Protein AF-A0A7X7KIR4-F1 (afdb_monomer_lite)

Sequence (475 aa):
MYSHFGKTILSLLLSICTLAATLGLSRASAETVARILPYNGVPTLFINGEPTPHMALAPIGNFLCSPSQYEAQAAGEPGLFQSGYFGSYRLHNKIFWQEADIRTHLVDPPDSFAYTADDLRETLGLMGREFGNALAEMNGLWWFTLAGDHTFRDKEIMDRVARFSNEASEAVKHRGSRRTDAAVFHSEDAYCRMKWGPGAITYPLVTDMRRKLSRAGVPVDYYLLSDIADANLPDYKLYVFLNPFYLTDELREAIARKVRRNNAVAVWFYAPGFIREDGSFSEEGIESLTGIRVRHVRRKVKLGLDVANLDHPITAGLQGKHIEGSWKNHPVDPVFFADDPSATVLGRLTPGGDAGLAVREFDDWRSVYFASASMTPALFRNLARYAGCHVYSTTDDVFNANSRYVMMHISTAGPKEIVLPGTYDVRDIFADRLIGRGLTRINFDAARVGDTHIFELIPNSPKESIVDSNHTNRL

Secondary structure (DSSP, 8-state):
-HHHHHHHHHHHHHHHHHHHHHTT-S-------EEEEEETTEEEEEETTEEE-TT---TT-SEEEEEBPSSS-STTS---BSS--HHHHHHTTPEEEEEE--B-TT-SSPPSSSPBPSSHHHHHHHHHHHHHHHHHHT-EEEE--TT-GGGG--HHHHHHHHHHHHHHHHHHHT------SEEEEE-STHHHHS-S--HHHHHIIIIIHHHHHTTTT---EEEEGGGGG-TTPPP-SEEEES---B--HHHHHHHHHHHSSTTEEEEEESSTT-B-TTS-B-HHHHHHHHSS-EEEE---B--EEEE---SSGGGTT-TT-EEE-SGGG--BSSEEEE--TTSEEEEEEETT--EEEEEEE-SSEEEEEE-SS---HHHHHHHHHHTT------S--EEEE-SSEEEEE-SS-EEEEEEEEEEEEEEETTTTEEEEEEEEEEEEEE-STT-EEEEEEEE----------------

Radius of gyration: 24.16 Å; chains: 1; bounding box: 57×84×70 Å

pLDDT: mean 86.42, std 17.58, range [28.27, 98.88]

Foldseek 3Di:
DVVVVVVVVVVVVVVLLVVCVVVVVDDDDPPWDWDQDDFLNDRFIDTPNHGDFPPPPDPRDLEEEFEFDQPQLFFLGQSHTPDAQLLACVLVNHAYEYADAAAECQQPPADPRHHYYVDPQLRLLSVLSSLQVCLQSVHHYDHHVPSHPSSCPDPVSVVSVVLSVVVVVVCVVVPFDFDFQEEEEEESCLCSLDDPPPQFQCCQLPPVQVRQQLLLLGAYRYHYLVCLQPPPNDAHLEYEYQRQQADEPSSLVSLCVRFVAPQHEYEYEARHQQQYPVRHGDQVSVCSRQVFRKDKDFDWFLKKKDFDDQVDLLCDPCHPPIGGFTDVSGTDPIFMATPGPQWDQGMAIPPPRGRQWTKHDDPGHIGIYHNGSHDHSSSVNSSCVSSVTDRFWDQSFRWGHTRWKIKTRANDFFKTKTAAPFFFFKAWSVVRDTPGGRDRMDIDTGHDGSHMTMMTGHDDDDPPPPPVPPDDDDD

Structure (mmCIF, N/CA/C/O backbone):
data_AF-A0A7X7KIR4-F1
#
_entry.id   AF-A0A7X7KIR4-F1
#
loop_
_atom_site.group_PDB
_atom_site.id
_atom_site.type_symbol
_atom_site.label_atom_id
_atom_site.label_alt_id
_atom_site.label_comp_id
_atom_site.label_asym_id
_atom_site.label_entity_id
_atom_site.label_seq_id
_atom_site.pdbx_PDB_ins_code
_atom_site.Cartn_x
_atom_site.Cartn_y
_atom_site.Cartn_z
_atom_site.occupancy
_atom_site.B_iso_or_equiv
_atom_site.auth_seq_id
_atom_site.auth_comp_id
_atom_site.auth_asym_id
_atom_site.auth_atom_id
_atom_site.pdbx_PDB_model_num
ATOM 1 N N . MET A 1 1 ? 9.344 33.303 2.870 1.00 31.77 1 MET A N 1
ATOM 2 C CA . MET A 1 1 ? 8.538 32.493 3.811 1.00 31.77 1 MET A CA 1
ATOM 3 C C . MET A 1 1 ? 9.174 31.121 4.073 1.00 31.77 1 MET A C 1
ATOM 5 O O . MET A 1 1 ? 9.500 30.848 5.217 1.00 31.77 1 MET A O 1
ATOM 9 N N . TYR A 1 2 ? 9.509 30.327 3.044 1.00 28.27 2 TYR A N 1
ATOM 10 C CA . TYR A 1 2 ? 10.201 29.027 3.195 1.00 28.27 2 TYR A CA 1
ATOM 11 C C . TYR A 1 2 ? 11.595 29.071 3.862 1.00 28.27 2 TYR A C 1
ATOM 13 O O . TYR A 1 2 ? 11.957 28.151 4.589 1.00 28.27 2 TYR A O 1
ATOM 21 N N . SER A 1 3 ? 12.372 30.148 3.684 1.00 36.56 3 SER A N 1
ATOM 22 C CA . SER A 1 3 ? 13.715 30.253 4.284 1.00 36.56 3 SER A CA 1
ATOM 23 C C . SER A 1 3 ? 13.714 30.509 5.794 1.00 36.56 3 SER A C 1
ATOM 25 O O . SER A 1 3 ? 14.740 30.312 6.438 1.00 36.56 3 SER A O 1
ATOM 27 N N . HIS A 1 4 ? 12.590 30.960 6.360 1.00 32.72 4 HIS A N 1
ATOM 28 C CA . HIS A 1 4 ? 12.474 31.214 7.796 1.00 32.72 4 HIS A CA 1
ATOM 29 C C . HIS A 1 4 ? 12.068 29.935 8.534 1.00 32.72 4 HIS A C 1
ATOM 31 O O . HIS A 1 4 ? 12.709 29.568 9.509 1.00 32.72 4 HIS A O 1
ATOM 37 N N . PHE A 1 5 ? 11.108 29.184 7.982 1.00 37.72 5 PHE A N 1
ATOM 38 C CA . PHE A 1 5 ? 10.641 27.916 8.548 1.00 37.72 5 PHE A CA 1
ATOM 39 C C . PHE A 1 5 ? 11.751 26.850 8.615 1.00 37.72 5 PHE A C 1
ATOM 41 O O . PHE A 1 5 ? 11.946 26.218 9.651 1.00 37.72 5 PHE A O 1
ATOM 48 N N . GLY A 1 6 ? 12.565 26.725 7.556 1.00 35.94 6 GLY A N 1
ATOM 49 C CA . GLY A 1 6 ? 13.711 25.806 7.547 1.00 35.94 6 GLY A CA 1
ATOM 50 C C . GLY A 1 6 ? 14.808 26.170 8.558 1.00 35.94 6 GLY A C 1
ATOM 51 O O . GLY A 1 6 ? 15.426 25.283 9.141 1.00 35.94 6 GLY A O 1
ATOM 52 N N . LYS A 1 7 ? 15.019 27.468 8.823 1.00 38.59 7 LYS A N 1
ATOM 53 C CA . LYS A 1 7 ? 15.976 27.932 9.843 1.00 38.59 7 LYS A CA 1
ATOM 54 C C . LYS A 1 7 ? 15.485 27.634 11.259 1.00 38.59 7 LYS A C 1
ATOM 56 O O . LYS A 1 7 ? 16.291 27.253 12.103 1.00 38.59 7 LYS A O 1
ATOM 61 N N . THR A 1 8 ? 14.183 27.759 11.505 1.00 44.03 8 THR A N 1
ATOM 62 C CA . THR A 1 8 ? 13.580 27.464 12.811 1.00 44.03 8 THR A CA 1
ATOM 63 C C . THR A 1 8 ? 13.640 25.972 13.139 1.00 44.03 8 THR A C 1
ATOM 65 O O . THR A 1 8 ? 14.040 25.620 14.245 1.00 44.03 8 THR A O 1
ATOM 68 N N . ILE A 1 9 ? 13.348 25.091 12.174 1.00 45.12 9 ILE A N 1
ATOM 69 C CA . ILE A 1 9 ? 13.460 23.632 12.364 1.00 45.12 9 ILE A CA 1
ATOM 70 C C . ILE A 1 9 ? 14.915 23.213 12.597 1.00 45.12 9 ILE A C 1
ATOM 72 O O . ILE A 1 9 ? 15.188 22.439 13.509 1.00 45.12 9 ILE A O 1
ATOM 76 N N . LEU A 1 10 ? 15.864 23.753 11.822 1.00 42.75 10 LEU A N 1
ATOM 77 C CA . LEU A 1 10 ? 17.286 23.448 12.008 1.00 42.75 10 LEU A CA 1
ATOM 78 C C . LEU A 1 10 ? 17.790 23.914 13.382 1.00 42.75 10 LEU A C 1
ATOM 80 O O . LEU A 1 10 ? 18.527 23.188 14.042 1.00 42.75 10 LEU A O 1
ATOM 84 N N . SER A 1 11 ? 17.357 25.094 13.833 1.00 44.06 11 SER A N 1
ATOM 85 C CA . SER A 1 11 ? 17.669 25.610 15.171 1.00 44.06 11 SER A CA 1
ATOM 86 C C . SER A 1 11 ? 17.096 24.720 16.280 1.00 44.06 11 SER A C 1
ATOM 88 O O . SER A 1 11 ? 17.786 24.416 17.254 1.00 44.06 11 SER A O 1
ATOM 90 N N . LEU A 1 12 ? 15.857 24.243 16.117 1.00 47.38 12 LEU A N 1
ATOM 91 C CA . LEU A 1 12 ? 15.216 23.326 17.060 1.00 47.38 12 LEU A CA 1
ATOM 92 C C . LEU A 1 12 ? 15.945 21.973 17.120 1.00 47.38 12 LEU A C 1
ATOM 94 O O . LEU A 1 12 ? 16.254 21.495 18.208 1.00 47.38 12 LEU A O 1
ATOM 98 N N . LEU A 1 13 ? 16.296 21.394 15.967 1.00 44.62 13 LEU A N 1
ATOM 99 C CA . LEU A 1 13 ? 17.049 20.138 15.878 1.00 44.62 13 LEU A CA 1
ATOM 100 C C . LEU A 1 13 ? 18.442 20.259 16.511 1.00 44.62 13 LEU A C 1
ATOM 102 O O . LEU A 1 13 ? 18.835 19.395 17.294 1.00 44.62 13 LEU A O 1
ATOM 106 N N . LEU A 1 14 ? 19.163 21.353 16.241 1.00 46.22 14 LEU A N 1
ATOM 107 C CA . LEU A 1 14 ? 20.462 21.634 16.864 1.00 46.22 14 LEU A CA 1
ATOM 108 C C . LEU A 1 14 ? 20.342 21.808 18.384 1.00 46.22 14 LEU A C 1
ATOM 110 O O . LEU A 1 14 ? 21.192 21.318 19.129 1.00 46.22 14 LEU A O 1
ATOM 114 N N . SER A 1 15 ? 19.268 22.443 18.858 1.00 46.25 15 SER A N 1
ATOM 115 C CA . SER A 1 15 ? 19.017 22.653 20.290 1.00 46.25 15 SER A CA 1
ATOM 116 C C . SER A 1 15 ? 18.705 21.334 21.009 1.00 46.25 15 SER A C 1
ATOM 118 O O . SER A 1 15 ? 19.224 21.092 22.097 1.00 46.25 15 SER A O 1
ATOM 120 N N . ILE A 1 16 ? 17.938 20.437 20.374 1.00 48.03 16 ILE A N 1
ATOM 121 C CA . ILE A 1 16 ? 17.655 19.081 20.877 1.00 48.03 16 ILE A CA 1
ATOM 122 C C . ILE A 1 16 ? 18.943 18.245 20.951 1.00 48.03 16 ILE A C 1
ATOM 124 O O . ILE A 1 16 ? 19.191 17.593 21.966 1.00 48.03 16 ILE A O 1
ATOM 128 N N . CYS A 1 17 ? 19.803 18.312 19.928 1.00 42.22 17 CYS A N 1
ATOM 129 C CA . CYS A 1 17 ? 21.102 17.624 19.937 1.00 42.22 17 CYS A CA 1
ATOM 130 C C . CYS A 1 17 ? 22.020 18.151 21.053 1.00 42.22 17 CYS A C 1
ATOM 132 O O . CYS A 1 17 ? 22.681 17.375 21.742 1.00 42.22 17 CYS A O 1
ATOM 134 N N . THR A 1 18 ? 22.020 19.469 21.272 1.00 43.12 18 THR A N 1
ATOM 135 C CA . THR A 1 18 ? 22.819 20.112 22.326 1.00 43.12 18 THR A CA 1
ATOM 136 C C . THR A 1 18 ? 22.338 19.707 23.724 1.00 43.12 18 THR A C 1
ATOM 138 O O . THR A 1 18 ? 23.163 19.435 24.598 1.00 43.12 18 THR A O 1
ATOM 141 N N . LEU A 1 19 ? 21.020 19.589 23.926 1.00 41.53 19 LEU A N 1
ATOM 142 C CA . LEU A 1 19 ? 20.412 19.136 25.182 1.00 41.53 19 LEU A CA 1
ATOM 143 C C . LEU A 1 19 ? 20.743 17.663 25.483 1.00 41.53 19 LEU A C 1
ATOM 145 O O . LEU A 1 19 ? 21.080 17.312 26.613 1.00 41.53 19 LEU A O 1
ATOM 149 N N . ALA A 1 20 ? 20.723 16.801 24.462 1.00 41.66 20 ALA A N 1
ATOM 150 C CA . ALA A 1 20 ? 21.108 15.394 24.592 1.00 41.66 20 ALA A CA 1
ATOM 151 C C . ALA A 1 20 ? 22.595 15.221 24.967 1.00 41.66 20 ALA A C 1
ATOM 153 O O . ALA A 1 20 ? 22.938 14.329 25.748 1.00 41.66 20 ALA A O 1
ATOM 154 N N . ALA A 1 21 ? 23.468 16.103 24.465 1.00 38.66 21 ALA A N 1
ATOM 155 C CA . ALA A 1 21 ? 24.883 16.141 24.831 1.00 38.66 21 ALA A CA 1
ATOM 156 C C . ALA A 1 21 ? 25.107 16.625 26.277 1.00 38.66 21 ALA A C 1
ATOM 158 O O . ALA A 1 21 ? 25.946 16.071 26.985 1.00 38.66 21 ALA A O 1
ATOM 159 N N . THR A 1 22 ? 24.332 17.610 26.752 1.00 42.91 22 THR A N 1
ATOM 160 C CA . THR A 1 22 ? 24.448 18.130 28.133 1.00 42.91 22 THR A CA 1
ATOM 161 C C . THR A 1 22 ? 23.923 17.156 29.189 1.00 42.91 22 THR A C 1
ATOM 163 O O . THR A 1 22 ? 24.400 17.172 30.320 1.00 42.91 22 THR A O 1
ATOM 166 N N . LEU A 1 23 ? 22.990 16.273 28.824 1.00 44.09 23 LEU A N 1
ATOM 167 C CA . LEU A 1 23 ? 22.445 15.232 29.703 1.00 44.09 23 LEU A CA 1
ATOM 168 C C . LEU A 1 23 ? 23.325 13.970 29.802 1.00 44.09 23 LEU A C 1
ATOM 170 O O . LEU A 1 23 ? 22.938 13.012 30.466 1.00 44.09 23 LEU A O 1
ATOM 174 N N . GLY A 1 24 ? 24.499 13.940 29.157 1.00 36.31 24 GLY A N 1
ATOM 175 C CA . GLY A 1 24 ? 25.438 12.813 29.247 1.00 36.31 24 GLY A CA 1
ATOM 176 C C . GLY A 1 24 ? 24.936 11.509 28.611 1.00 36.31 24 GLY A C 1
ATOM 177 O O . GLY A 1 24 ? 25.461 10.438 28.909 1.00 36.31 24 GLY A O 1
ATOM 178 N N . LEU A 1 25 ? 23.929 11.584 27.733 1.00 45.94 25 LEU A N 1
ATOM 179 C CA . LEU A 1 25 ? 23.246 10.430 27.133 1.00 45.94 25 LEU A CA 1
ATOM 180 C C . LEU A 1 25 ? 23.889 9.916 25.830 1.00 45.94 25 LEU A C 1
ATOM 182 O O . LEU A 1 25 ? 23.321 9.044 25.177 1.00 45.94 25 LEU A O 1
ATOM 186 N N . SER A 1 26 ? 25.071 10.401 25.435 1.00 40.00 26 SER A N 1
ATOM 187 C CA . SER A 1 26 ? 25.776 9.864 24.262 1.00 40.00 26 SER A CA 1
ATOM 188 C C . SER A 1 26 ? 27.289 9.775 24.462 1.00 40.00 26 SER A C 1
ATOM 190 O O . SER A 1 26 ? 27.934 10.686 24.979 1.00 40.00 26 SER A O 1
ATOM 192 N N . ARG A 1 27 ? 27.871 8.648 24.026 1.00 40.88 27 ARG A N 1
ATOM 193 C CA . ARG A 1 27 ? 29.296 8.581 23.678 1.00 40.88 27 ARG A CA 1
ATOM 194 C C . ARG A 1 27 ? 29.508 9.498 22.476 1.00 40.88 27 ARG A C 1
ATOM 196 O O . ARG A 1 27 ? 28.707 9.447 21.549 1.00 40.88 27 ARG A O 1
ATOM 203 N N . ALA A 1 28 ? 30.574 10.297 22.513 1.00 38.91 28 ALA A N 1
ATOM 204 C CA . ALA A 1 28 ? 30.943 11.255 21.475 1.00 38.91 28 ALA A CA 1
ATOM 205 C C . ALA A 1 28 ? 30.798 10.656 20.064 1.00 38.91 28 ALA A C 1
ATOM 207 O O . ALA A 1 28 ? 31.619 9.845 19.636 1.00 38.91 28 ALA A O 1
ATOM 208 N N . SER A 1 29 ? 29.742 11.042 19.350 1.00 45.12 29 SER A N 1
ATOM 209 C CA . SER A 1 29 ? 29.664 10.855 17.906 1.00 45.12 29 SER A CA 1
ATOM 210 C C . SER A 1 29 ? 30.487 11.957 17.250 1.00 45.12 29 SER A C 1
ATOM 212 O O . SER A 1 29 ? 30.444 13.099 17.708 1.00 45.12 29 SER A O 1
ATOM 214 N N . ALA A 1 30 ? 31.224 11.621 16.190 1.00 52.47 30 ALA A N 1
ATOM 215 C CA . ALA A 1 30 ? 31.930 12.582 15.346 1.00 52.47 30 ALA A CA 1
ATOM 216 C C . ALA A 1 30 ? 31.063 13.826 15.061 1.00 52.47 30 ALA A C 1
ATOM 218 O O . ALA A 1 30 ? 29.844 13.698 14.897 1.00 52.47 30 ALA A O 1
ATOM 219 N N . GLU A 1 31 ? 31.679 15.016 15.029 1.00 61.12 31 GLU A N 1
ATOM 220 C CA . GLU A 1 31 ? 30.982 16.274 14.736 1.00 61.12 31 GLU A CA 1
ATOM 221 C C . GLU A 1 31 ? 30.114 16.107 13.485 1.00 61.12 31 GLU A C 1
ATOM 223 O O . GLU A 1 31 ? 30.615 15.895 12.382 1.00 61.12 31 GLU A O 1
ATOM 228 N N . THR A 1 32 ? 28.795 16.159 13.669 1.00 57.75 32 THR A N 1
ATOM 229 C CA . THR A 1 32 ? 27.850 16.043 12.562 1.00 57.75 32 THR A CA 1
ATOM 230 C C . THR A 1 32 ? 27.729 17.407 11.898 1.00 57.75 32 THR A C 1
ATOM 232 O O . THR A 1 32 ? 27.167 18.337 12.477 1.00 57.75 32 THR A O 1
ATOM 235 N N . VAL A 1 33 ? 28.262 17.546 10.685 1.00 71.12 33 VAL A N 1
ATOM 236 C CA . VAL A 1 33 ? 28.210 18.804 9.928 1.00 71.12 33 VAL A CA 1
ATOM 237 C C . VAL A 1 33 ? 27.055 18.745 8.938 1.00 71.12 33 VAL A C 1
ATOM 239 O O . VAL A 1 33 ? 27.087 17.967 7.986 1.00 71.12 33 VAL A O 1
ATOM 242 N N . ALA A 1 34 ? 26.051 19.599 9.147 1.00 71.25 34 ALA A N 1
ATOM 243 C CA . ALA A 1 34 ? 24.885 19.735 8.279 1.00 71.25 34 ALA A CA 1
ATOM 244 C C . ALA A 1 34 ? 24.971 21.019 7.433 1.00 71.25 34 ALA A C 1
ATOM 246 O O . ALA A 1 34 ? 25.160 22.112 7.973 1.00 71.25 34 ALA A O 1
ATOM 247 N N . ARG A 1 35 ? 24.822 20.918 6.106 1.00 78.94 35 ARG A N 1
ATOM 248 C CA . ARG A 1 35 ? 24.800 22.074 5.182 1.00 78.94 35 ARG A CA 1
ATOM 249 C C . ARG A 1 35 ? 23.730 21.890 4.118 1.00 78.94 35 ARG A C 1
ATOM 251 O O . ARG A 1 35 ? 23.547 20.786 3.640 1.00 78.94 35 ARG A O 1
ATOM 258 N N . ILE A 1 36 ? 23.061 22.957 3.693 1.00 75.50 36 ILE A N 1
ATOM 259 C CA . ILE A 1 36 ? 22.197 22.899 2.505 1.00 75.50 36 ILE A CA 1
ATOM 260 C C . ILE A 1 36 ? 23.025 23.360 1.308 1.00 75.50 36 ILE A C 1
ATOM 262 O O . ILE A 1 36 ? 23.454 24.513 1.275 1.00 75.50 36 ILE A O 1
ATOM 266 N N . LEU A 1 37 ? 23.256 22.471 0.343 1.00 78.06 37 LEU A N 1
ATOM 267 C CA . LEU A 1 37 ? 24.007 22.758 -0.882 1.00 78.06 37 LEU A CA 1
ATOM 268 C C . LEU A 1 37 ? 23.154 22.418 -2.117 1.00 78.06 37 LEU A C 1
ATOM 270 O O . LEU A 1 37 ? 22.308 21.523 -2.047 1.00 78.06 37 LEU A O 1
ATOM 274 N N . PRO A 1 38 ? 23.348 23.098 -3.260 1.00 76.25 38 PRO A N 1
ATOM 275 C CA . PRO A 1 38 ? 22.762 22.661 -4.522 1.00 76.25 38 PRO A CA 1
ATOM 276 C C . PRO A 1 38 ? 23.333 21.296 -4.943 1.00 76.25 38 PRO A C 1
ATOM 278 O O . PRO A 1 38 ? 24.545 21.153 -5.081 1.00 76.25 38 PRO A O 1
ATOM 281 N N . TYR A 1 39 ? 22.467 20.316 -5.199 1.00 69.94 39 TYR A N 1
ATOM 282 C CA . TYR A 1 39 ? 22.808 19.007 -5.765 1.00 69.94 39 TYR A CA 1
ATOM 283 C C . TYR A 1 39 ? 21.819 18.687 -6.887 1.0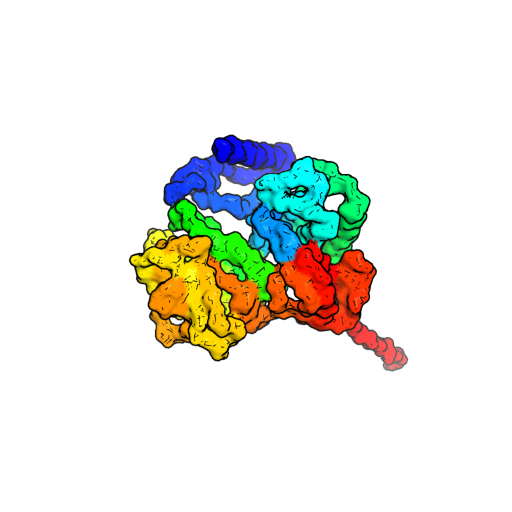0 69.94 39 TYR A C 1
ATOM 285 O O . TYR A 1 39 ? 20.611 18.733 -6.672 1.00 69.94 39 TYR A O 1
ATOM 293 N N . ASN A 1 40 ? 22.306 18.464 -8.112 1.00 65.12 40 ASN A N 1
ATOM 294 C CA . ASN A 1 40 ? 21.472 18.246 -9.310 1.00 65.12 40 ASN A CA 1
ATOM 295 C C . ASN A 1 40 ? 20.362 19.302 -9.529 1.00 65.12 40 ASN A C 1
ATOM 297 O O . ASN A 1 40 ? 19.275 19.008 -10.022 1.00 65.12 40 ASN A O 1
ATOM 301 N N . GLY A 1 41 ? 20.642 20.562 -9.172 1.00 66.56 41 GLY A N 1
ATOM 302 C CA . GLY A 1 41 ? 19.694 21.677 -9.292 1.00 66.56 41 GLY A CA 1
ATOM 303 C C . GLY A 1 41 ? 18.684 21.786 -8.143 1.00 66.56 41 GLY A C 1
ATOM 304 O O . GLY A 1 41 ? 17.773 22.609 -8.217 1.00 66.56 41 GLY A O 1
ATOM 305 N N . VAL A 1 42 ? 18.849 20.990 -7.083 1.00 54.91 42 VAL A N 1
ATOM 306 C CA . VAL A 1 42 ? 17.959 20.926 -5.918 1.00 54.91 42 VAL A CA 1
ATOM 307 C C . VAL A 1 42 ? 18.710 21.319 -4.640 1.00 54.91 42 VAL A C 1
ATOM 309 O O . VAL A 1 42 ? 19.779 20.763 -4.381 1.00 54.91 42 VAL A O 1
ATOM 312 N N . PRO A 1 43 ? 18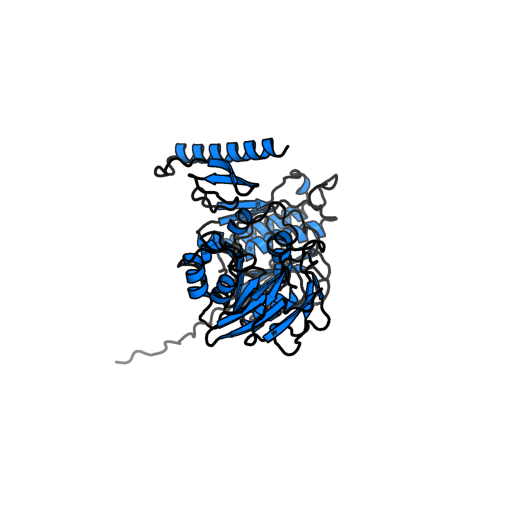.186 22.235 -3.799 1.00 66.81 43 PRO A N 1
ATOM 313 C CA . PRO A 1 43 ? 18.712 22.442 -2.452 1.00 66.81 43 PRO A CA 1
ATOM 314 C C . PRO A 1 43 ? 18.587 21.148 -1.639 1.00 66.81 43 PRO A C 1
ATOM 316 O O . PRO A 1 43 ? 17.481 20.716 -1.322 1.00 66.81 43 PRO A O 1
ATOM 319 N N . THR A 1 44 ? 19.718 20.527 -1.322 1.00 62.81 44 THR A N 1
ATOM 320 C CA . THR A 1 44 ? 19.793 19.223 -0.654 1.00 62.81 44 THR A CA 1
ATOM 321 C C . THR A 1 44 ? 20.533 19.383 0.667 1.00 62.81 44 THR A C 1
ATOM 323 O O . THR A 1 44 ? 21.507 20.133 0.744 1.00 62.81 44 THR A O 1
ATOM 326 N N . LEU A 1 45 ? 20.050 18.726 1.723 1.00 71.81 45 LEU A N 1
ATOM 327 C CA . LEU A 1 45 ? 20.760 18.654 2.997 1.00 71.81 45 LEU A CA 1
ATOM 328 C C . LEU A 1 45 ? 21.948 17.712 2.826 1.00 71.81 45 LEU A C 1
ATOM 330 O O . LEU A 1 45 ? 21.772 16.594 2.381 1.00 71.81 45 LEU A O 1
ATOM 334 N N . PHE A 1 46 ? 23.141 18.147 3.186 1.00 74.75 46 PHE A N 1
ATOM 335 C CA . PHE A 1 46 ? 24.335 17.325 3.256 1.00 74.75 46 PHE A CA 1
ATOM 336 C C . PHE A 1 46 ? 24.656 17.088 4.720 1.00 74.75 46 PHE A C 1
ATOM 338 O O . PHE A 1 46 ? 24.808 18.063 5.461 1.00 74.75 46 PHE A O 1
ATOM 345 N N . ILE A 1 47 ? 24.769 15.827 5.126 1.00 69.44 47 ILE A N 1
ATOM 346 C CA . ILE A 1 47 ? 25.248 15.436 6.451 1.00 69.44 47 ILE A CA 1
ATOM 347 C C . ILE A 1 47 ? 26.601 14.758 6.257 1.00 69.44 47 ILE A C 1
ATOM 349 O O . ILE A 1 47 ? 26.715 13.792 5.512 1.00 69.44 47 ILE A O 1
ATOM 353 N N . ASN A 1 48 ? 27.643 15.292 6.898 1.00 75.81 48 ASN A N 1
ATOM 354 C CA . ASN A 1 48 ? 29.016 14.772 6.824 1.00 75.81 48 ASN A CA 1
ATOM 355 C C . ASN A 1 48 ? 29.567 14.639 5.393 1.00 75.81 48 ASN A C 1
ATOM 357 O O . ASN A 1 48 ? 30.346 13.741 5.101 1.00 75.81 48 ASN A O 1
ATOM 361 N N . GLY A 1 49 ? 29.186 15.571 4.515 1.00 75.88 49 GLY A N 1
ATOM 362 C CA . GLY A 1 49 ? 29.656 15.617 3.127 1.00 75.88 49 GLY A CA 1
ATOM 363 C C . GLY A 1 49 ? 28.804 14.825 2.137 1.00 75.88 49 GLY A C 1
ATOM 364 O O . GLY A 1 49 ? 28.990 15.011 0.938 1.00 75.88 49 GLY A O 1
ATOM 365 N N . GLU A 1 50 ? 27.821 14.057 2.611 1.00 72.56 50 GLU A N 1
ATOM 366 C CA . GLU A 1 50 ? 26.959 13.236 1.759 1.00 72.56 50 GLU A CA 1
ATOM 367 C C . GLU A 1 50 ? 25.568 13.855 1.580 1.00 72.56 50 GLU A C 1
ATOM 369 O O . GLU A 1 50 ? 24.956 14.278 2.572 1.00 72.56 50 GLU A O 1
ATOM 374 N N . PRO A 1 51 ? 25.028 13.911 0.346 1.00 72.00 51 PRO A N 1
ATOM 375 C CA . PRO A 1 51 ? 23.666 14.364 0.110 1.00 72.00 51 PRO A CA 1
ATOM 376 C C . PRO A 1 51 ? 22.699 13.419 0.824 1.00 72.00 51 PRO A C 1
ATOM 378 O O . PRO A 1 51 ? 22.630 12.227 0.550 1.00 72.00 51 PRO A O 1
ATOM 381 N N . THR A 1 52 ? 21.956 13.963 1.775 1.00 62.66 52 THR A N 1
ATOM 382 C CA . THR A 1 52 ? 21.075 13.228 2.669 1.00 62.66 52 THR A CA 1
ATOM 383 C C . THR A 1 52 ? 19.620 13.606 2.387 1.00 62.66 52 THR A C 1
ATOM 385 O O . THR A 1 52 ? 19.222 14.760 2.596 1.00 62.66 52 THR A O 1
ATOM 388 N N . PRO A 1 53 ? 18.796 12.660 1.918 1.00 57.72 53 PRO A N 1
ATOM 389 C CA . PRO A 1 53 ? 17.365 12.872 1.815 1.00 57.72 53 PRO A CA 1
ATOM 390 C C . PRO A 1 53 ? 16.719 13.124 3.189 1.00 57.72 53 PRO A C 1
ATOM 392 O O . PRO A 1 53 ? 17.153 12.662 4.240 1.00 57.72 53 PRO A O 1
ATOM 395 N N . HIS A 1 54 ? 15.646 13.908 3.167 1.00 52.12 54 HIS A N 1
ATOM 396 C CA . HIS A 1 54 ? 14.941 14.466 4.325 1.00 52.12 54 HIS A CA 1
ATOM 397 C C . HIS A 1 54 ? 14.256 13.431 5.237 1.00 52.12 54 HIS A C 1
ATOM 399 O O . HIS A 1 54 ? 13.752 13.812 6.291 1.00 52.12 54 HIS A O 1
ATOM 405 N N . MET A 1 55 ? 14.222 12.150 4.855 1.00 53.38 55 MET A N 1
ATOM 406 C CA . MET A 1 55 ? 13.648 11.069 5.665 1.00 53.38 55 MET A CA 1
ATOM 407 C C . MET A 1 55 ? 14.692 10.211 6.370 1.00 53.38 55 MET A C 1
ATOM 409 O O . MET A 1 55 ? 14.353 9.134 6.862 1.00 53.38 55 MET A O 1
ATOM 413 N N . ALA A 1 56 ? 15.929 10.707 6.468 1.00 49.84 56 ALA A N 1
ATOM 414 C CA . ALA A 1 56 ? 16.984 10.051 7.211 1.00 49.84 56 ALA A CA 1
ATOM 415 C C . ALA A 1 56 ? 16.452 9.574 8.567 1.00 49.84 56 ALA A C 1
ATOM 417 O O . ALA A 1 56 ? 16.047 10.371 9.419 1.00 49.84 56 ALA A O 1
ATOM 418 N N . LEU A 1 57 ? 16.473 8.251 8.741 1.00 53.50 57 LEU A N 1
ATOM 419 C CA . LEU A 1 57 ? 16.399 7.524 10.003 1.00 53.50 57 LEU A CA 1
ATOM 420 C C . LEU A 1 57 ? 17.588 7.945 10.870 1.00 53.50 57 LEU A C 1
ATOM 422 O O . LEU A 1 57 ? 18.465 7.142 11.183 1.00 53.50 57 LEU A O 1
ATOM 426 N N . ALA A 1 58 ? 17.656 9.230 11.211 1.00 52.59 58 ALA A N 1
ATOM 427 C CA . ALA A 1 58 ? 18.813 9.827 11.826 1.00 52.59 58 ALA A CA 1
ATOM 428 C C . ALA A 1 58 ? 19.139 9.026 13.097 1.00 52.59 58 ALA A C 1
ATOM 430 O O . ALA A 1 58 ? 18.227 8.663 13.858 1.00 52.59 58 ALA A O 1
ATOM 431 N N . PRO A 1 59 ? 20.421 8.728 13.355 1.00 49.53 59 PRO A N 1
ATOM 432 C CA . PRO A 1 59 ? 20.847 7.937 14.512 1.00 49.53 59 PRO A CA 1
ATOM 433 C C . PRO A 1 59 ? 20.578 8.632 15.861 1.00 49.53 59 PRO A C 1
ATOM 435 O O . PRO A 1 59 ? 20.911 8.100 16.910 1.00 49.53 59 PRO A O 1
ATOM 438 N N . ILE A 1 60 ? 19.968 9.818 15.842 1.00 48.62 60 ILE A N 1
ATOM 439 C CA . ILE A 1 60 ? 19.887 10.756 16.962 1.00 48.62 60 ILE A CA 1
ATOM 440 C C . ILE A 1 60 ? 18.566 10.612 17.751 1.00 48.62 60 ILE A C 1
ATOM 442 O O . ILE A 1 60 ? 18.408 11.223 18.802 1.00 48.62 60 ILE A O 1
ATOM 446 N N . GLY A 1 61 ? 17.613 9.790 17.288 1.00 56.31 61 GLY A N 1
ATOM 447 C CA . GLY A 1 61 ? 16.315 9.616 17.952 1.00 56.31 61 GLY A CA 1
ATOM 448 C C . GLY A 1 61 ? 15.776 8.185 17.927 1.00 56.31 61 GLY A C 1
ATOM 449 O O . GLY A 1 61 ? 15.795 7.521 16.888 1.00 56.31 61 GLY A O 1
ATOM 450 N N . ASN A 1 62 ? 15.246 7.741 19.073 1.00 71.75 62 ASN A N 1
ATOM 451 C CA . ASN A 1 62 ? 14.538 6.461 19.239 1.00 71.75 62 ASN A CA 1
ATOM 452 C C . ASN A 1 62 ? 13.057 6.538 18.829 1.00 71.75 62 ASN A C 1
ATOM 454 O O . ASN A 1 62 ? 12.371 5.516 18.792 1.00 71.75 62 ASN A O 1
ATOM 458 N N . PHE A 1 63 ? 12.554 7.737 18.522 1.00 76.06 63 PHE A N 1
ATOM 459 C CA . PHE A 1 63 ? 11.201 7.925 18.022 1.00 76.06 63 PHE A CA 1
ATOM 460 C C . PHE A 1 63 ? 11.131 8.971 16.906 1.00 76.06 63 PHE A C 1
ATOM 462 O O . PHE A 1 63 ? 11.996 9.840 16.789 1.00 76.06 63 PHE A O 1
ATOM 469 N N . LEU A 1 64 ? 10.092 8.860 16.087 1.00 84.12 64 LEU A N 1
ATOM 470 C CA . LEU A 1 64 ? 9.718 9.782 15.017 1.00 84.12 64 LEU A CA 1
ATOM 471 C C . LEU A 1 64 ? 8.273 10.226 15.244 1.00 84.12 64 LEU A C 1
ATOM 473 O O . LEU A 1 64 ? 7.500 9.494 15.855 1.00 84.12 64 LEU A O 1
ATOM 477 N N . CYS A 1 65 ? 7.892 11.394 14.742 1.00 86.12 65 CYS A N 1
ATOM 478 C CA . CYS A 1 65 ? 6.498 11.825 14.732 1.00 86.12 65 CYS A CA 1
ATOM 479 C C . CYS A 1 65 ? 6.196 12.635 13.474 1.00 86.12 65 CYS A C 1
ATOM 481 O O . CYS A 1 65 ? 7.092 13.243 12.882 1.00 86.12 65 CYS A O 1
ATOM 483 N N . SER A 1 66 ? 4.942 12.605 13.039 1.00 86.12 66 SER A N 1
ATOM 484 C CA . SER A 1 66 ? 4.432 13.516 12.017 1.00 86.12 66 SER A CA 1
ATOM 485 C C . SER A 1 66 ? 2.916 13.643 12.138 1.00 86.12 66 SER A C 1
ATOM 487 O O . SER A 1 66 ? 2.280 12.670 12.565 1.00 86.12 66 SER A O 1
ATOM 489 N N . PRO A 1 67 ? 2.328 14.763 11.684 1.00 87.31 67 PRO A N 1
ATOM 490 C CA . PRO A 1 67 ? 0.886 14.858 11.545 1.00 87.31 67 PRO A CA 1
ATOM 491 C C . PRO A 1 67 ? 0.367 13.878 10.487 1.00 87.31 67 PRO A C 1
ATOM 493 O O . PRO A 1 67 ? 1.127 13.306 9.683 1.00 87.31 67 PRO A O 1
ATOM 496 N N . SER A 1 68 ? -0.949 13.702 10.474 1.00 86.19 68 SER A N 1
ATOM 497 C CA . SER A 1 68 ? -1.658 13.070 9.363 1.00 86.19 68 SER A CA 1
ATOM 498 C C . SER A 1 68 ? -1.517 13.926 8.095 1.00 86.19 68 SER A C 1
ATOM 500 O O . SER A 1 68 ? -1.322 15.140 8.152 1.00 86.19 68 SER A O 1
ATOM 502 N N . GLN A 1 69 ? -1.579 13.296 6.923 1.00 87.00 69 GLN A N 1
ATOM 503 C CA . GLN A 1 69 ? -1.629 13.984 5.637 1.00 87.00 69 GLN A CA 1
ATOM 504 C C . GLN A 1 69 ? -2.841 14.902 5.634 1.00 87.00 69 GLN A C 1
ATOM 506 O O . GLN A 1 69 ? -3.936 14.455 5.965 1.00 87.00 69 GLN A O 1
ATOM 511 N N . TYR A 1 70 ? -2.646 16.157 5.243 1.00 85.69 70 TYR A N 1
ATOM 512 C CA . TYR A 1 70 ? -3.733 17.133 5.184 1.00 85.69 70 TYR A CA 1
ATOM 513 C C . TYR A 1 70 ? -4.656 16.911 3.986 1.00 85.69 70 TYR A C 1
ATOM 515 O O . TYR A 1 70 ? -5.813 17.323 4.011 1.00 85.69 70 TYR A O 1
ATOM 523 N N . GLU A 1 71 ? -4.191 16.212 2.947 1.00 83.00 71 GLU A N 1
ATOM 524 C CA . GLU A 1 71 ? -5.075 15.797 1.865 1.00 83.00 71 GLU A CA 1
ATOM 525 C C . GLU A 1 71 ? -5.700 14.424 2.152 1.00 83.00 71 GLU A C 1
ATOM 527 O O . GLU A 1 71 ? -5.053 13.524 2.687 1.00 83.00 71 GLU A O 1
ATOM 532 N N . ALA A 1 72 ? -6.952 14.244 1.719 1.00 89.31 72 ALA A N 1
ATOM 533 C CA . ALA A 1 72 ? -7.725 13.014 1.908 1.00 89.31 72 ALA A CA 1
ATOM 534 C C . ALA A 1 72 ? -7.999 12.682 3.396 1.00 89.31 72 ALA A C 1
ATOM 536 O O . ALA A 1 72 ? -7.859 11.539 3.835 1.00 89.31 72 ALA A O 1
ATOM 537 N N . GLN A 1 73 ? -8.397 13.702 4.166 1.00 91.38 73 GLN A N 1
ATOM 538 C CA . GLN A 1 73 ? -8.802 13.580 5.573 1.00 91.38 73 GLN A CA 1
ATOM 539 C C . GLN A 1 73 ? -10.312 13.423 5.784 1.00 91.38 73 GLN A C 1
ATOM 541 O O . GLN A 1 73 ? -10.695 12.980 6.865 1.00 91.38 73 GLN A O 1
ATOM 546 N N . ALA A 1 74 ? -11.135 13.752 4.784 1.00 93.75 74 ALA A N 1
ATOM 547 C CA . ALA A 1 74 ? -12.596 13.731 4.867 1.00 93.75 74 ALA A CA 1
ATOM 548 C C . ALA A 1 74 ? -13.182 12.356 5.232 1.00 93.75 74 ALA A C 1
ATOM 550 O O . ALA A 1 74 ? -12.494 11.331 5.148 1.00 93.75 74 ALA A O 1
ATOM 551 N N . ALA A 1 75 ? -14.464 12.314 5.605 1.00 95.12 75 ALA A N 1
ATOM 552 C CA . ALA A 1 75 ? -15.205 11.064 5.750 1.00 95.12 75 ALA A CA 1
ATOM 553 C C . ALA A 1 75 ? -15.014 10.135 4.538 1.00 95.12 75 ALA A C 1
ATOM 555 O O . ALA A 1 75 ? -15.208 10.518 3.385 1.00 95.12 75 ALA A O 1
ATOM 556 N N . GLY A 1 76 ? -14.643 8.884 4.809 1.00 95.62 76 GLY A N 1
ATOM 557 C CA . GLY A 1 76 ? -14.403 7.865 3.791 1.00 95.62 76 GLY A CA 1
ATOM 558 C C . GLY A 1 76 ? -13.040 7.950 3.111 1.00 95.62 76 GLY A C 1
ATOM 559 O O . GLY A 1 76 ? -12.705 7.058 2.325 1.00 95.62 76 GLY A O 1
ATOM 560 N N . GLU A 1 77 ? -12.229 8.957 3.421 1.00 96.00 77 GLU A N 1
ATOM 561 C CA . GLU A 1 77 ? -10.860 9.098 2.935 1.00 96.00 77 GLU A CA 1
ATOM 562 C C . GLU A 1 77 ? -9.832 8.489 3.908 1.00 96.00 77 GLU A C 1
ATOM 564 O O . GLU A 1 77 ? -10.124 8.288 5.091 1.00 96.00 77 GLU A O 1
ATOM 569 N N . PRO A 1 78 ? -8.628 8.113 3.434 1.00 93.25 78 PRO A N 1
ATOM 570 C CA . PRO A 1 78 ? -7.721 7.281 4.212 1.00 93.25 78 PRO A CA 1
ATOM 571 C C . PRO A 1 78 ? -7.009 7.979 5.369 1.00 93.25 78 PRO A C 1
ATOM 573 O O . PRO A 1 78 ? -6.526 7.258 6.239 1.00 93.25 78 PRO A O 1
ATOM 576 N N . GLY A 1 79 ? -6.922 9.317 5.391 1.00 88.75 79 GLY A N 1
ATOM 577 C CA . GLY A 1 79 ? -6.244 10.082 6.448 1.00 88.75 79 GLY A CA 1
ATOM 578 C C . GLY A 1 79 ? -4.900 9.486 6.844 1.00 88.75 79 GLY A C 1
ATOM 579 O O . GLY A 1 79 ? -4.687 9.117 7.995 1.00 88.75 79 GLY A O 1
ATOM 580 N N . LEU A 1 80 ? -4.033 9.277 5.852 1.00 87.12 80 LEU A N 1
ATOM 581 C CA . LEU A 1 80 ? -2.756 8.600 6.058 1.00 87.12 80 LEU A CA 1
ATOM 582 C C . LEU A 1 80 ? -1.770 9.484 6.816 1.00 87.12 80 LEU A C 1
ATOM 584 O O . LEU A 1 80 ? -2.023 10.641 7.100 1.00 87.12 80 LEU A O 1
ATOM 588 N N . PHE A 1 81 ? -0.594 8.944 7.086 1.00 87.56 81 PHE A N 1
ATOM 589 C CA . PHE A 1 81 ? 0.488 9.629 7.781 1.00 87.56 81 PHE A CA 1
ATOM 590 C C . PHE A 1 81 ? 1.380 10.400 6.814 1.00 87.56 81 PHE A C 1
ATOM 592 O O . PHE A 1 81 ? 1.674 9.891 5.720 1.00 87.56 81 PHE A O 1
ATOM 599 N N . GLN A 1 82 ? 1.882 11.568 7.219 1.00 85.38 82 GLN A N 1
ATOM 600 C CA . GLN A 1 82 ? 2.843 12.294 6.390 1.00 85.38 82 GLN A CA 1
ATOM 601 C C . GLN A 1 82 ? 4.106 11.459 6.151 1.00 85.38 82 GLN A C 1
ATOM 603 O O . GLN A 1 82 ? 4.498 11.259 4.999 1.00 85.38 82 GLN A O 1
ATOM 608 N N . SER A 1 83 ? 4.645 10.860 7.214 1.00 84.56 83 SER A N 1
ATOM 609 C CA . SER A 1 83 ? 5.684 9.832 7.147 1.00 84.56 83 SER A CA 1
ATOM 610 C C . SER A 1 83 ? 5.090 8.473 7.516 1.00 84.56 83 SER A C 1
ATOM 612 O O . SER A 1 83 ? 4.531 8.321 8.595 1.00 84.56 83 SER A O 1
ATOM 614 N N . GLY A 1 84 ? 5.142 7.495 6.608 1.00 86.62 84 GLY A N 1
ATOM 615 C CA . GLY A 1 84 ? 4.458 6.206 6.793 1.00 86.62 84 GLY A CA 1
ATOM 616 C C . GLY A 1 84 ? 5.309 4.986 6.491 1.00 86.62 84 GLY A C 1
ATOM 617 O O . GLY A 1 84 ? 4.775 3.994 6.009 1.00 86.62 84 GLY A O 1
ATOM 618 N N . TYR A 1 85 ? 6.614 5.067 6.745 1.00 91.38 85 TYR A N 1
ATOM 619 C CA . TYR A 1 85 ? 7.576 3.984 6.518 1.00 91.38 85 TYR A CA 1
ATOM 620 C C . TYR A 1 85 ? 7.711 3.109 7.770 1.00 91.38 85 TYR A C 1
ATOM 622 O O . TYR A 1 85 ? 8.800 2.902 8.299 1.00 91.38 85 TYR A O 1
ATOM 630 N N . PHE A 1 86 ? 6.577 2.629 8.292 1.00 91.00 86 PHE A N 1
ATOM 631 C CA . PHE A 1 86 ? 6.523 1.902 9.569 1.00 91.00 86 PHE A CA 1
ATOM 632 C C . PHE A 1 86 ? 7.312 0.594 9.554 1.00 91.00 86 PHE A C 1
ATOM 634 O O . PHE A 1 86 ? 7.839 0.190 10.592 1.00 91.00 86 PHE A O 1
ATOM 641 N N . GLY A 1 87 ? 7.447 -0.035 8.380 1.00 93.00 87 GLY A N 1
ATOM 642 C CA . GLY A 1 87 ? 8.336 -1.175 8.183 1.00 93.00 87 GLY A CA 1
ATOM 643 C C . GLY A 1 87 ? 9.780 -0.802 8.511 1.00 93.00 87 GLY A C 1
ATOM 644 O O . GLY A 1 87 ? 10.397 -1.464 9.348 1.00 93.00 87 GLY A O 1
ATOM 645 N N . SER A 1 88 ? 10.280 0.295 7.932 1.00 92.75 88 SER A N 1
ATOM 646 C CA . SER A 1 88 ? 11.611 0.841 8.231 1.00 92.75 88 SER A CA 1
ATOM 647 C C . SER A 1 88 ? 11.769 1.206 9.698 1.00 92.75 88 SER A C 1
ATOM 649 O O . SER A 1 88 ? 12.743 0.813 10.332 1.00 92.75 88 SER A O 1
ATOM 651 N N . TYR A 1 89 ? 10.813 1.936 10.278 1.00 90.62 89 TYR A N 1
ATOM 652 C CA . TYR A 1 89 ? 10.937 2.374 11.672 1.00 90.62 89 TYR A CA 1
ATOM 653 C C . TYR A 1 89 ? 11.076 1.179 12.608 1.00 90.62 89 TYR A C 1
ATOM 655 O O . TYR A 1 89 ? 12.002 1.132 13.412 1.00 90.62 89 TYR A O 1
ATOM 663 N N . ARG A 1 90 ? 10.222 0.169 12.434 1.00 89.62 90 ARG A N 1
ATOM 664 C CA . ARG A 1 90 ? 10.259 -1.061 13.223 1.00 89.62 90 ARG A CA 1
ATOM 665 C C . ARG A 1 90 ? 11.541 -1.864 13.001 1.00 89.62 90 ARG A C 1
ATOM 667 O O . ARG A 1 90 ? 12.092 -2.358 13.979 1.00 89.62 90 ARG A O 1
ATOM 674 N N . LEU A 1 91 ? 12.013 -1.984 11.757 1.00 91.69 91 LEU A N 1
ATOM 675 C CA . LEU A 1 91 ? 13.273 -2.667 11.428 1.00 91.69 91 LEU A CA 1
ATOM 676 C C . LEU A 1 91 ? 14.464 -2.035 12.163 1.00 91.69 91 LEU A C 1
ATOM 678 O O . LEU A 1 91 ? 15.309 -2.746 12.697 1.00 91.69 91 LEU A O 1
ATOM 682 N N . HIS A 1 92 ? 14.465 -0.707 12.275 1.00 89.00 92 HIS A N 1
ATOM 683 C CA . HIS A 1 92 ? 15.511 0.070 12.942 1.00 89.00 92 HIS A CA 1
ATOM 684 C C . HIS A 1 92 ? 15.237 0.343 14.428 1.00 89.00 92 HIS A C 1
ATOM 686 O O . HIS A 1 92 ? 15.849 1.236 15.014 1.00 89.00 92 HIS A O 1
ATOM 692 N N . ASN A 1 93 ? 14.324 -0.410 15.054 1.00 87.06 93 ASN A N 1
ATOM 693 C CA . ASN A 1 93 ? 13.942 -0.270 16.467 1.00 87.06 93 ASN A CA 1
ATOM 694 C C . ASN A 1 93 ? 13.503 1.153 16.867 1.00 87.06 93 ASN A C 1
ATOM 696 O O . ASN A 1 93 ? 13.716 1.590 18.000 1.00 87.06 93 ASN A O 1
ATOM 700 N N . LYS A 1 94 ? 12.876 1.880 15.941 1.00 86.12 94 LYS A N 1
ATOM 701 C CA . LYS A 1 94 ? 12.294 3.203 16.168 1.00 86.12 94 LYS A CA 1
ATOM 702 C C . LYS A 1 94 ? 10.786 3.095 16.358 1.00 86.12 94 LYS A C 1
ATOM 704 O O . LYS A 1 94 ? 10.102 2.339 15.669 1.00 86.12 94 LYS A O 1
ATOM 709 N N . ILE A 1 95 ? 10.264 3.897 17.278 1.00 83.38 95 ILE A N 1
ATOM 710 C CA . ILE A 1 95 ? 8.821 4.046 17.493 1.00 83.38 95 ILE A CA 1
ATOM 711 C C . ILE A 1 95 ? 8.327 5.249 16.695 1.00 83.38 95 ILE A C 1
ATOM 713 O O . ILE A 1 95 ? 8.981 6.287 16.663 1.00 83.38 95 ILE A O 1
ATOM 717 N N . PHE A 1 96 ? 7.161 5.142 1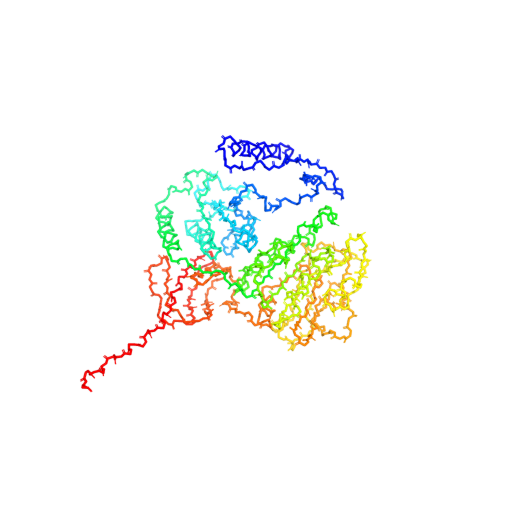6.068 1.00 88.94 96 PHE A N 1
ATOM 718 C CA . PHE A 1 96 ? 6.496 6.301 15.489 1.00 88.94 96 PHE A CA 1
ATOM 719 C C . PHE A 1 96 ? 5.347 6.760 16.380 1.00 88.94 96 PHE A C 1
ATOM 721 O O . PHE A 1 96 ? 4.568 5.942 16.871 1.00 88.94 96 PHE A O 1
ATOM 728 N N . TRP A 1 97 ? 5.249 8.069 16.574 1.00 88.75 97 TRP A N 1
ATOM 729 C CA . TRP A 1 97 ? 4.168 8.727 17.281 1.00 88.75 97 TRP A CA 1
ATOM 730 C C . TRP A 1 97 ? 3.320 9.522 16.293 1.00 88.75 97 TRP A C 1
ATOM 732 O O . TRP A 1 97 ? 3.776 10.492 15.688 1.00 88.75 97 TRP A O 1
ATOM 742 N N . GLN A 1 98 ? 2.079 9.090 16.113 1.00 89.75 98 GLN A N 1
ATOM 743 C CA . GLN A 1 98 ? 1.098 9.780 15.299 1.00 89.75 98 GLN A CA 1
ATOM 744 C C . GLN A 1 98 ? 0.628 11.033 16.023 1.00 89.75 98 GLN A C 1
ATOM 746 O O . GLN A 1 98 ? 0.060 10.970 17.116 1.00 89.75 98 GLN A O 1
ATOM 751 N N . GLU A 1 99 ? 0.858 12.168 15.383 1.00 90.25 99 GLU A N 1
ATOM 752 C CA . GLU A 1 99 ? 0.276 13.435 15.785 1.00 90.25 99 GLU A CA 1
ATOM 753 C C . GLU A 1 99 ? -1.111 13.529 15.142 1.00 90.25 99 GLU A C 1
ATOM 755 O O . GLU A 1 99 ? -1.242 13.882 13.971 1.00 90.25 99 GLU A O 1
ATOM 760 N N . ALA A 1 100 ? -2.151 13.127 15.881 1.00 90.75 100 ALA A N 1
ATOM 761 C CA . ALA A 1 100 ? -3.526 13.168 15.390 1.00 90.75 100 ALA A CA 1
ATOM 762 C C . ALA A 1 100 ? -4.021 14.620 15.385 1.00 90.75 100 ALA A C 1
ATOM 764 O O . ALA A 1 100 ? -4.698 15.075 16.311 1.00 90.75 100 ALA A O 1
ATOM 765 N N . ASP A 1 101 ? -3.629 15.334 14.332 1.00 87.75 101 ASP A N 1
ATOM 766 C CA . ASP A 1 101 ? -3.959 16.729 14.053 1.00 87.75 101 ASP A CA 1
ATOM 767 C C . ASP A 1 101 ? -5.246 16.850 13.222 1.00 87.75 101 ASP A C 1
ATOM 769 O O . ASP A 1 101 ? -5.267 17.402 12.121 1.00 87.75 101 ASP A O 1
ATOM 773 N N . ILE A 1 102 ? -6.336 16.263 13.715 1.00 90.38 102 ILE A N 1
ATOM 774 C CA . ILE A 1 102 ? -7.639 16.358 13.048 1.00 90.38 102 ILE A CA 1
ATOM 775 C C . ILE A 1 102 ? -8.355 17.651 13.451 1.00 90.38 102 ILE A C 1
ATOM 777 O O . ILE A 1 102 ? -8.212 18.147 14.570 1.00 90.38 102 ILE A O 1
ATOM 781 N N . ARG A 1 103 ? -9.168 18.198 12.549 1.00 93.12 103 ARG A N 1
ATOM 782 C CA . ARG A 1 103 ? -10.071 19.311 12.858 1.00 93.12 103 ARG A CA 1
ATOM 783 C C . ARG A 1 103 ? -11.449 18.741 13.171 1.00 93.12 103 ARG A C 1
ATOM 785 O O . ARG A 1 103 ? -12.106 18.161 12.308 1.00 93.12 103 ARG A O 1
ATOM 792 N N . THR A 1 104 ? -11.861 18.862 14.428 1.00 95.62 104 THR A N 1
ATOM 793 C CA . THR A 1 104 ? -13.203 18.452 14.856 1.00 95.62 104 THR A CA 1
ATOM 794 C C . THR A 1 104 ? -14.250 19.441 14.341 1.00 95.62 104 THR A C 1
ATOM 796 O O . THR A 1 104 ? -13.918 20.560 13.953 1.00 95.62 104 THR A O 1
ATOM 799 N N . HIS A 1 105 ? -15.524 19.062 14.411 1.00 96.44 105 HIS A N 1
ATOM 800 C CA . HIS A 1 105 ? -16.656 19.927 14.051 1.00 96.44 105 HIS A CA 1
ATOM 801 C C . HIS A 1 105 ? -16.812 21.194 14.908 1.00 96.44 105 HIS A C 1
ATOM 803 O O . HIS A 1 105 ? -17.663 22.030 14.626 1.00 96.44 105 HIS A O 1
ATOM 809 N N . LEU A 1 106 ? -16.011 21.339 15.967 1.00 96.56 106 LEU A N 1
ATOM 810 C CA . LEU A 1 106 ? -16.004 22.514 16.839 1.00 96.56 106 LEU A CA 1
ATOM 811 C C . LEU A 1 106 ? -15.021 23.602 16.381 1.00 96.56 106 LEU A C 1
ATOM 813 O O . LEU A 1 106 ? -14.932 24.642 17.031 1.00 96.56 106 LEU A O 1
ATOM 817 N N . VAL A 1 107 ? -14.251 23.362 15.315 1.00 94.81 107 VAL A N 1
ATOM 818 C CA . VAL A 1 107 ? -13.347 24.362 14.733 1.00 94.81 107 VAL A CA 1
ATOM 819 C C . VAL A 1 107 ? -14.172 25.429 14.011 1.00 94.81 107 VAL A C 1
ATOM 821 O O . VAL A 1 107 ? -14.777 25.149 12.978 1.00 94.81 107 VAL A O 1
ATOM 824 N N . ASP A 1 108 ? -14.162 26.653 14.542 1.00 89.31 108 ASP A N 1
ATOM 825 C CA . ASP A 1 108 ? -14.866 27.810 13.978 1.00 89.31 108 ASP A CA 1
ATOM 826 C C . ASP A 1 108 ? -13.944 29.053 13.930 1.00 89.31 108 ASP A C 1
ATOM 828 O O . ASP A 1 108 ? -13.399 29.449 14.968 1.00 89.31 108 ASP A O 1
ATOM 832 N N . PRO A 1 109 ? -13.738 29.684 12.754 1.00 90.38 109 PRO A N 1
ATOM 833 C CA . PRO A 1 109 ? -14.198 29.237 11.436 1.00 90.38 109 PRO A CA 1
ATOM 834 C C . PRO A 1 109 ? -13.513 27.929 11.003 1.00 90.38 109 PRO A C 1
ATOM 836 O O . PRO A 1 109 ? -12.417 27.637 11.489 1.00 90.38 109 PRO A O 1
ATOM 839 N N . PRO A 1 110 ? -14.111 27.166 10.064 1.00 89.31 110 PRO A N 1
ATOM 840 C CA . PRO A 1 110 ? -13.469 25.996 9.474 1.00 89.31 110 PRO A CA 1
ATOM 841 C C . PRO A 1 110 ? -12.043 26.295 8.995 1.00 89.31 110 PRO A C 1
ATOM 843 O O . PRO A 1 110 ? -11.757 27.385 8.486 1.00 89.31 110 PRO A O 1
ATOM 846 N N . ASP A 1 111 ? -11.145 25.324 9.157 1.00 86.62 111 ASP A N 1
ATOM 847 C CA . ASP A 1 111 ? -9.736 25.494 8.820 1.00 86.62 111 ASP A CA 1
ATOM 848 C C . ASP A 1 111 ? -9.573 25.634 7.296 1.00 86.62 111 ASP A C 1
ATOM 850 O O . ASP A 1 111 ? -10.177 24.917 6.502 1.00 86.62 111 ASP A O 1
ATOM 854 N N . SER A 1 112 ? -8.759 26.599 6.871 1.00 83.38 112 SER A N 1
ATOM 855 C CA . SER A 1 112 ? -8.520 26.867 5.445 1.00 83.38 112 SER A CA 1
ATOM 856 C C . SER A 1 112 ? -7.500 25.923 4.793 1.00 83.38 112 SER A C 1
ATOM 858 O O . SER A 1 112 ? -7.337 25.940 3.572 1.00 83.38 112 SER A O 1
ATOM 860 N N . PHE A 1 113 ? -6.783 25.138 5.596 1.00 81.19 113 PHE A N 1
ATOM 861 C CA . PHE A 1 113 ? -5.661 24.295 5.195 1.00 81.19 113 PHE A CA 1
ATOM 862 C C . PHE A 1 113 ? -5.928 22.800 5.410 1.00 81.19 113 PHE A C 1
ATOM 864 O O . PHE A 1 113 ? -5.532 21.990 4.572 1.00 81.19 113 PHE A O 1
ATOM 871 N N . ALA A 1 114 ? -6.591 22.437 6.509 1.00 86.06 114 ALA A N 1
ATOM 872 C CA . ALA A 1 114 ? -6.949 21.060 6.854 1.00 86.06 114 ALA A CA 1
ATOM 873 C C . ALA A 1 114 ? -8.463 20.824 6.743 1.00 86.06 114 ALA A C 1
ATOM 875 O O . ALA A 1 114 ? -9.251 21.766 6.777 1.00 86.06 114 ALA A O 1
ATOM 876 N N . TYR A 1 115 ? -8.886 19.565 6.624 1.00 92.19 115 TYR A N 1
ATOM 877 C CA . TYR A 1 115 ? -10.313 19.244 6.558 1.00 92.19 115 TYR A CA 1
ATOM 878 C C . TYR A 1 115 ? -10.960 19.329 7.944 1.00 92.19 115 TYR A C 1
ATOM 880 O O . TYR A 1 115 ? -10.565 18.578 8.836 1.00 92.19 115 TYR A O 1
ATOM 888 N N . THR A 1 116 ? -11.974 20.184 8.092 1.00 95.44 116 THR A N 1
ATOM 889 C CA . THR A 1 116 ? -12.847 20.272 9.273 1.00 95.44 116 THR A CA 1
ATOM 890 C C . THR A 1 116 ? -14.039 19.335 9.129 1.00 95.44 116 THR A C 1
ATOM 892 O O . THR A 1 116 ? -14.753 19.417 8.138 1.00 95.44 116 THR A O 1
ATOM 895 N N . ALA A 1 117 ? -14.245 18.455 10.115 1.00 95.81 117 ALA A N 1
ATOM 896 C CA . ALA A 1 117 ? -15.420 17.585 10.171 1.00 95.81 117 ALA A CA 1
ATOM 897 C C . ALA A 1 117 ? -16.725 18.397 10.230 1.00 95.81 117 ALA A C 1
ATOM 899 O O . ALA A 1 117 ? -16.781 19.405 10.931 1.00 95.81 117 ALA A O 1
ATOM 900 N N . ASP A 1 118 ? -17.781 17.930 9.569 1.00 95.31 118 ASP A N 1
ATOM 901 C CA . ASP A 1 118 ? -19.060 18.647 9.505 1.00 95.31 118 ASP A CA 1
ATOM 902 C C . ASP A 1 118 ? -19.861 18.537 10.811 1.00 95.31 118 ASP A C 1
ATOM 904 O O . ASP A 1 118 ? -20.580 19.459 11.200 1.00 95.31 118 ASP A O 1
ATOM 908 N N . ASP A 1 119 ? -19.762 17.395 11.499 1.00 96.56 119 ASP A N 1
ATOM 909 C CA . ASP A 1 119 ? -20.523 17.115 12.714 1.00 96.56 119 ASP A CA 1
ATOM 910 C C . ASP A 1 119 ? -19.769 16.221 13.722 1.00 96.56 119 ASP A C 1
ATOM 912 O O . ASP A 1 119 ? -18.642 15.747 13.506 1.00 96.56 119 ASP A O 1
ATOM 916 N N . LEU A 1 120 ? -20.398 16.005 14.881 1.00 97.50 120 LEU A N 1
ATOM 917 C CA . LEU A 1 120 ? -19.864 15.153 15.943 1.00 97.50 120 LEU A CA 1
ATOM 918 C C . LEU A 1 120 ? -19.648 13.713 15.473 1.00 97.50 120 LEU A C 1
ATOM 920 O O . LEU A 1 120 ? -18.644 13.093 15.822 1.00 97.50 120 LEU A O 1
ATOM 924 N N . ARG A 1 121 ? -20.547 13.173 14.650 1.00 96.44 121 ARG A N 1
ATOM 925 C CA . ARG A 1 121 ? -20.429 11.801 14.155 1.00 96.44 121 ARG A CA 1
ATOM 926 C C . ARG A 1 121 ? -19.190 11.661 13.277 1.00 96.44 121 ARG A C 1
ATOM 928 O O . ARG A 1 121 ? -18.418 10.725 13.479 1.00 96.44 121 ARG A O 1
ATOM 935 N N . GLU A 1 122 ? -18.994 12.569 12.328 1.00 97.12 122 GLU A N 1
ATOM 936 C CA . GLU A 1 122 ? -17.808 12.578 11.480 1.00 97.12 122 GLU A CA 1
ATOM 937 C C . GLU A 1 122 ? -16.551 12.764 12.328 1.00 97.12 122 GLU A C 1
ATOM 939 O O . GLU A 1 122 ? -15.609 11.994 12.170 1.00 97.12 122 GLU A O 1
ATOM 944 N N . THR A 1 123 ? -16.569 13.672 13.310 1.00 97.31 123 THR A N 1
ATOM 945 C CA . THR A 1 123 ? -15.464 13.828 14.271 1.00 97.31 123 THR A CA 1
ATOM 946 C C . THR A 1 123 ? -15.090 12.490 14.920 1.00 97.31 123 THR A C 1
ATOM 948 O O . THR A 1 123 ? -13.929 12.083 14.880 1.00 97.31 123 THR A O 1
ATOM 951 N N . LEU A 1 124 ? -16.066 11.760 15.469 1.00 97.38 124 LEU A N 1
ATOM 952 C CA . LEU A 1 124 ? -15.840 10.458 16.103 1.00 97.38 124 LEU A CA 1
ATOM 953 C C . LEU A 1 124 ? -15.361 9.391 15.104 1.00 97.38 124 LEU A C 1
ATOM 955 O O . LEU A 1 124 ? -14.545 8.535 15.459 1.00 97.38 124 LEU A O 1
ATOM 959 N N . GLY A 1 125 ? -15.844 9.443 13.861 1.00 97.00 125 GLY A N 1
ATOM 960 C CA . GLY A 1 125 ? -15.402 8.591 12.759 1.00 97.00 125 GLY A CA 1
ATOM 961 C C . GLY A 1 125 ? -13.931 8.815 12.407 1.00 97.00 125 GLY A C 1
ATOM 962 O O . GLY A 1 125 ? -13.154 7.855 12.391 1.00 97.00 125 GLY A O 1
ATOM 963 N N . LEU A 1 126 ? -13.530 10.075 12.215 1.00 96.31 126 LEU A N 1
ATOM 964 C CA . LEU A 1 126 ? -12.148 10.477 11.937 1.00 96.31 126 LEU A CA 1
ATOM 965 C C . LEU A 1 126 ? -11.219 10.106 13.094 1.00 96.31 126 LEU A C 1
ATOM 967 O O . LEU A 1 126 ? -10.203 9.453 12.872 1.00 96.31 126 LEU A O 1
ATOM 971 N N . MET A 1 127 ? -11.600 10.411 14.337 1.00 97.06 127 MET A N 1
ATOM 972 C CA . MET A 1 127 ? -10.857 9.978 15.525 1.00 97.06 127 MET A CA 1
ATOM 973 C C . MET A 1 127 ? -10.682 8.454 15.570 1.00 97.06 127 MET A C 1
ATOM 975 O O . MET A 1 127 ? -9.599 7.952 15.871 1.00 97.06 127 MET A O 1
ATOM 979 N N . GLY A 1 128 ? -11.741 7.705 15.247 1.00 97.19 128 GLY A N 1
ATOM 980 C CA . GLY A 1 128 ? -11.682 6.251 15.147 1.00 97.19 128 GLY A CA 1
ATOM 981 C C . GLY A 1 128 ? -10.682 5.787 14.090 1.00 97.19 128 GLY A C 1
ATOM 982 O O . GLY A 1 128 ? -9.928 4.851 14.346 1.00 97.19 128 GLY A O 1
ATOM 983 N N . ARG A 1 129 ? -10.626 6.449 12.929 1.00 96.88 129 ARG A N 1
ATOM 984 C CA . ARG A 1 129 ? -9.668 6.131 11.859 1.00 96.88 129 ARG A CA 1
ATOM 985 C C . ARG A 1 129 ? -8.231 6.348 12.323 1.00 96.88 129 ARG A C 1
ATOM 987 O O . ARG A 1 129 ? -7.407 5.453 12.141 1.00 96.88 129 ARG A O 1
ATOM 994 N N . GLU A 1 130 ? -7.943 7.491 12.951 1.00 95.44 130 GLU A N 1
ATOM 995 C CA . GLU A 1 130 ? -6.610 7.791 13.490 1.00 95.44 130 GLU A CA 1
ATOM 996 C C . GLU A 1 130 ? -6.187 6.725 14.514 1.00 95.44 130 GLU A C 1
ATOM 998 O O . GLU A 1 130 ? -5.118 6.127 14.386 1.00 95.44 130 GLU A O 1
ATOM 1003 N N . PHE A 1 131 ? -7.066 6.407 15.469 1.00 96.75 131 PHE A N 1
ATOM 1004 C CA . PHE A 1 131 ? -6.795 5.415 16.508 1.00 96.75 131 PHE A CA 1
ATOM 1005 C C . PHE A 1 131 ? -6.619 3.993 15.965 1.00 96.75 131 PHE A C 1
ATOM 1007 O O . PHE A 1 131 ? -5.691 3.283 16.352 1.00 96.75 131 PHE A O 1
ATOM 1014 N N . GLY A 1 132 ? -7.483 3.560 15.048 1.00 95.88 132 GLY A N 1
ATOM 1015 C CA . GLY A 1 132 ? -7.397 2.221 14.473 1.00 95.88 132 GLY A CA 1
ATOM 1016 C C . GLY A 1 132 ? -6.174 2.036 13.577 1.00 95.88 132 GLY A C 1
ATOM 1017 O O . GLY A 1 132 ? -5.567 0.965 13.600 1.00 95.88 132 GLY A O 1
ATOM 1018 N N . ASN A 1 133 ? -5.753 3.081 12.858 1.00 94.50 133 ASN A N 1
ATOM 1019 C CA . ASN A 1 133 ? -4.464 3.089 12.169 1.00 94.50 133 ASN A CA 1
ATOM 1020 C C . ASN A 1 133 ? -3.298 2.971 13.162 1.00 94.50 133 ASN A C 1
ATOM 1022 O O . ASN A 1 133 ? -2.410 2.150 12.934 1.00 94.50 133 ASN A O 1
ATOM 1026 N N . ALA A 1 134 ? -3.314 3.711 14.277 1.00 93.81 134 ALA A N 1
ATOM 1027 C CA . ALA A 1 134 ? -2.280 3.603 15.309 1.00 93.81 134 ALA A CA 1
ATOM 1028 C C . ALA A 1 134 ? -2.184 2.181 15.890 1.00 93.81 134 ALA A C 1
ATOM 1030 O O . ALA A 1 134 ? -1.090 1.617 15.966 1.00 93.81 134 ALA A O 1
ATOM 1031 N N . LEU A 1 135 ? -3.325 1.566 16.224 1.00 94.38 135 LEU A N 1
ATOM 1032 C CA . LEU A 1 135 ? -3.383 0.184 16.711 1.00 94.38 135 LEU A CA 1
ATOM 1033 C C . LEU A 1 135 ? -2.850 -0.816 15.681 1.00 94.38 135 LEU A C 1
ATOM 1035 O O . LEU A 1 135 ? -2.049 -1.684 16.031 1.00 94.38 135 LEU A O 1
ATOM 1039 N N . ALA A 1 136 ? -3.276 -0.705 14.419 1.00 93.50 136 ALA A N 1
ATOM 1040 C CA . ALA A 1 136 ? -2.871 -1.618 13.354 1.00 93.50 136 ALA A CA 1
ATOM 1041 C C . ALA A 1 136 ? -1.373 -1.493 13.026 1.00 93.50 136 ALA A C 1
ATOM 1043 O O . ALA A 1 136 ? -0.680 -2.508 12.915 1.00 93.50 136 ALA A O 1
ATOM 1044 N N . GLU A 1 137 ? -0.845 -0.273 12.917 1.00 92.00 137 GLU A N 1
ATOM 1045 C CA . GLU A 1 137 ? 0.583 -0.009 12.667 1.00 92.00 137 GLU A CA 1
ATOM 1046 C C . GLU A 1 137 ? 1.469 -0.244 13.898 1.00 92.00 137 GLU A C 1
ATOM 1048 O O . GLU A 1 137 ? 2.687 -0.340 13.769 1.00 92.00 137 GLU A O 1
ATOM 1053 N N . MET A 1 138 ? 0.868 -0.419 15.081 1.00 90.38 138 MET A N 1
ATOM 1054 C CA . MET A 1 138 ? 1.566 -0.552 16.365 1.00 90.38 138 MET A CA 1
ATOM 1055 C C . MET A 1 138 ? 2.364 0.712 16.738 1.00 90.38 138 MET A C 1
ATOM 1057 O O . MET A 1 138 ? 3.457 0.617 17.306 1.00 90.38 138 MET A O 1
ATOM 1061 N N . ASN A 1 139 ? 1.793 1.878 16.425 1.00 89.00 139 ASN A N 1
ATOM 1062 C CA . ASN A 1 139 ? 2.346 3.207 16.679 1.00 89.00 139 ASN A CA 1
ATOM 1063 C C . ASN A 1 139 ? 1.812 3.810 17.986 1.00 89.00 139 ASN A C 1
ATOM 1065 O O . ASN A 1 139 ? 0.741 3.444 18.470 1.00 89.00 139 ASN A O 1
ATOM 1069 N N . GLY A 1 140 ? 2.544 4.784 18.529 1.00 89.75 140 GLY A N 1
ATOM 1070 C CA . GLY A 1 140 ? 1.996 5.716 19.513 1.00 89.75 140 GLY A CA 1
ATOM 1071 C C . GLY A 1 140 ? 1.048 6.716 18.848 1.00 89.75 140 GLY A C 1
ATOM 1072 O O . GLY A 1 140 ? 1.142 6.953 17.644 1.00 89.75 140 GLY A O 1
ATOM 1073 N N . LEU A 1 141 ? 0.152 7.317 19.628 1.00 91.94 141 LEU A N 1
ATOM 1074 C CA . LEU A 1 141 ? -0.760 8.365 19.170 1.00 91.94 141 LEU A CA 1
ATOM 1075 C C . LEU A 1 141 ? -0.950 9.402 20.275 1.00 91.94 141 LEU A C 1
ATOM 1077 O O . LEU A 1 141 ? -1.123 9.047 21.442 1.00 91.94 141 LEU A O 1
ATOM 1081 N N . TRP A 1 142 ? -0.936 10.683 19.914 1.00 91.62 142 TRP A N 1
ATOM 1082 C CA . TRP A 1 142 ? -1.466 11.754 20.757 1.00 91.62 142 TRP A CA 1
ATOM 1083 C C . TRP A 1 142 ? -2.518 12.540 19.985 1.00 91.62 142 TRP A C 1
ATOM 1085 O O . TRP A 1 142 ? -2.454 12.653 18.762 1.00 91.62 142 TRP A O 1
ATOM 1095 N N . TRP A 1 143 ? -3.465 13.118 20.716 1.00 92.31 143 TRP A N 1
ATOM 1096 C CA . TRP A 1 143 ? -4.412 14.086 20.175 1.00 92.31 143 TRP A CA 1
ATOM 1097 C C . TRP A 1 143 ? -3.750 15.457 20.187 1.00 92.31 143 TRP A C 1
ATOM 1099 O O . TRP A 1 143 ? -3.390 15.948 21.257 1.00 92.31 143 TRP A O 1
ATOM 1109 N N . PHE A 1 144 ? -3.538 16.046 19.011 1.00 89.19 144 PHE A N 1
ATOM 1110 C CA . PHE A 1 144 ? -2.871 17.338 18.900 1.00 89.19 144 PHE A CA 1
ATOM 1111 C C . PHE A 1 144 ? -3.895 18.439 18.663 1.00 89.19 144 PHE A C 1
ATOM 1113 O O . PHE A 1 144 ? -4.501 18.530 17.600 1.00 89.19 144 PHE A O 1
ATOM 1120 N N . THR A 1 145 ? -4.104 19.278 19.674 1.00 88.62 145 THR A N 1
ATOM 1121 C CA . THR A 1 145 ? -5.095 20.359 19.659 1.00 88.62 145 THR A CA 1
ATOM 1122 C C . THR A 1 145 ? -4.568 21.601 18.933 1.00 88.62 145 THR A C 1
ATOM 1124 O O . THR A 1 145 ? -4.669 22.714 19.447 1.00 88.62 145 THR A O 1
ATOM 1127 N N . LEU A 1 146 ? -4.003 21.450 17.725 1.00 86.62 146 LEU A N 1
ATOM 1128 C CA . LEU A 1 146 ? -3.379 22.564 16.989 1.00 86.62 146 LEU A CA 1
ATOM 1129 C C . LEU A 1 146 ? -4.368 23.698 16.689 1.00 86.62 146 LEU A C 1
ATOM 1131 O O . LEU A 1 146 ? -4.007 24.870 16.754 1.00 86.62 146 LEU A O 1
ATOM 1135 N N . ALA A 1 147 ? -5.630 23.353 16.418 1.00 86.81 147 ALA A N 1
ATOM 1136 C CA . ALA A 1 147 ? -6.720 24.311 16.225 1.00 86.81 147 ALA A CA 1
ATOM 1137 C C . ALA A 1 147 ? -7.299 24.869 17.546 1.00 86.81 147 ALA A C 1
ATOM 1139 O O . ALA A 1 147 ? -8.283 25.603 17.537 1.00 86.81 147 ALA A O 1
ATOM 1140 N N . GLY A 1 148 ? -6.678 24.554 18.686 1.00 89.50 148 GLY A N 1
ATOM 1141 C CA . GLY A 1 148 ? -7.030 25.032 20.019 1.00 89.50 148 GLY A CA 1
ATOM 1142 C C . GLY A 1 148 ? -7.836 24.026 20.842 1.00 89.50 148 GLY A C 1
ATOM 1143 O O . GLY A 1 148 ? -8.642 23.255 20.327 1.00 89.50 148 GLY A O 1
ATOM 1144 N N . ASP A 1 149 ? -7.672 24.075 22.163 1.00 91.12 149 ASP A N 1
ATOM 1145 C CA . ASP A 1 149 ? -8.265 23.098 23.094 1.00 91.12 149 ASP A CA 1
ATOM 1146 C C . ASP A 1 149 ? -9.800 23.093 23.112 1.00 91.12 149 ASP A C 1
ATOM 1148 O O . ASP A 1 149 ? -10.426 22.126 23.544 1.00 91.12 149 ASP A O 1
ATOM 1152 N N . HIS A 1 150 ? -10.435 24.175 22.649 1.00 93.62 150 HIS A N 1
ATOM 1153 C CA . HIS A 1 150 ? -11.894 24.256 22.548 1.00 93.62 150 HIS A CA 1
ATOM 1154 C C . HIS A 1 150 ? -12.480 23.189 21.613 1.00 93.62 150 HIS A C 1
ATOM 1156 O O . HIS A 1 150 ? -13.619 22.776 21.810 1.00 93.62 150 HIS A O 1
ATOM 1162 N N . THR A 1 151 ? -11.677 22.682 20.675 1.00 93.38 151 THR A N 1
ATOM 1163 C CA . THR A 1 151 ? -12.058 21.652 19.699 1.00 93.38 151 THR A CA 1
ATOM 1164 C C . THR A 1 151 ? -12.335 20.279 20.323 1.00 93.38 151 THR A C 1
ATOM 1166 O O . THR A 1 151 ? -12.910 19.412 19.668 1.00 93.38 151 THR A O 1
ATOM 1169 N N . PHE A 1 152 ? -11.985 20.094 21.601 1.00 95.19 152 PHE A N 1
ATOM 1170 C CA . PHE A 1 152 ? -12.262 18.895 22.400 1.00 95.19 152 PHE A CA 1
ATOM 1171 C C . PHE A 1 152 ? -13.222 19.164 23.574 1.00 95.19 152 PHE A C 1
ATOM 1173 O O . PHE A 1 152 ? -13.423 18.294 24.418 1.00 95.19 152 PHE A O 1
ATOM 1180 N N . ARG A 1 153 ? -13.849 20.349 23.658 1.00 95.31 153 ARG A N 1
ATOM 1181 C CA . ARG A 1 153 ? -14.811 20.693 24.728 1.00 95.31 153 ARG A CA 1
ATOM 1182 C C . ARG A 1 153 ? -16.210 20.122 24.471 1.00 95.31 153 ARG A C 1
ATOM 1184 O O . ARG A 1 153 ? -17.205 20.830 24.584 1.00 95.31 153 ARG A O 1
ATOM 1191 N N . ASP A 1 154 ? -16.272 18.835 24.166 1.00 97.06 154 ASP A N 1
ATOM 1192 C CA . ASP A 1 154 ? -17.506 18.071 24.025 1.00 97.06 154 ASP A CA 1
ATOM 1193 C C . ASP A 1 154 ? -17.405 16.768 24.825 1.00 97.06 154 ASP A C 1
ATOM 1195 O O . ASP A 1 154 ? -16.349 16.128 24.885 1.00 97.06 154 ASP A O 1
ATOM 1199 N N . LYS A 1 155 ? -18.506 16.385 25.477 1.00 97.81 155 LYS A N 1
ATOM 1200 C CA . LYS A 1 155 ? -18.520 15.215 26.356 1.00 97.81 155 LYS A CA 1
ATOM 1201 C C . LYS A 1 155 ? -18.300 13.920 25.573 1.00 97.81 155 LYS A C 1
ATOM 1203 O O . LYS A 1 155 ? -17.544 13.071 26.034 1.00 97.81 155 LYS A O 1
ATOM 1208 N N . GLU A 1 156 ? -18.933 13.758 24.415 1.00 98.00 156 GLU A N 1
ATOM 1209 C CA . GLU A 1 156 ? -18.833 12.529 23.624 1.00 98.00 156 GLU A CA 1
ATOM 1210 C C . GLU A 1 156 ? -17.444 12.379 22.994 1.00 98.00 156 GLU A C 1
ATOM 1212 O O . GLU A 1 156 ? -16.901 11.270 22.962 1.00 98.00 156 GLU A O 1
ATOM 1217 N N . ILE A 1 157 ? -16.822 13.488 22.573 1.00 97.69 157 ILE A N 1
ATOM 1218 C CA . ILE A 1 157 ? -15.411 13.500 22.152 1.00 97.69 157 ILE A CA 1
ATOM 1219 C C . ILE A 1 157 ? -14.510 13.017 23.296 1.00 97.69 157 ILE A C 1
ATOM 1221 O O . ILE A 1 157 ? -13.687 12.119 23.101 1.00 97.69 157 ILE A O 1
ATOM 1225 N N . MET A 1 158 ? -14.664 13.568 24.502 1.00 97.31 158 MET A N 1
ATOM 1226 C CA . MET A 1 158 ? -13.807 13.203 25.636 1.00 97.31 158 MET A CA 1
ATOM 1227 C C . MET A 1 158 ? -14.066 11.784 26.156 1.00 97.31 158 MET A C 1
ATOM 1229 O O . MET A 1 158 ? -13.112 11.084 26.503 1.00 97.31 158 MET A O 1
ATOM 1233 N N . ASP A 1 159 ? -15.313 11.310 26.136 1.00 96.94 159 ASP A N 1
ATOM 1234 C CA . ASP A 1 159 ? -15.649 9.912 26.432 1.00 96.94 159 ASP A CA 1
ATOM 1235 C C . ASP A 1 159 ? -14.975 8.965 25.427 1.00 96.94 159 ASP A C 1
ATOM 1237 O O . ASP A 1 159 ? -14.441 7.913 25.799 1.00 96.94 159 ASP A O 1
ATOM 1241 N N . ARG A 1 160 ? -14.940 9.354 24.145 1.00 95.94 160 ARG A N 1
ATOM 1242 C CA . ARG A 1 160 ? -14.238 8.605 23.100 1.00 95.94 160 ARG A CA 1
ATOM 1243 C C . ARG A 1 160 ? -12.728 8.574 23.350 1.00 95.94 160 ARG A C 1
ATOM 1245 O O . ARG A 1 160 ? -12.141 7.495 23.261 1.00 95.94 160 ARG A O 1
ATOM 1252 N N . VAL A 1 161 ? -12.108 9.700 23.719 1.00 96.38 161 VAL A N 1
ATOM 1253 C CA . VAL A 1 161 ? -10.684 9.757 24.115 1.00 96.38 161 VAL A CA 1
ATOM 1254 C C . VAL A 1 161 ? -10.396 8.833 25.300 1.00 96.38 161 VAL A C 1
ATOM 1256 O O . VAL A 1 161 ? -9.421 8.079 25.263 1.00 96.38 161 VAL A O 1
ATOM 1259 N N . ALA A 1 162 ? -11.249 8.835 26.327 1.00 95.81 162 ALA A N 1
ATOM 1260 C CA . ALA A 1 162 ? -11.096 7.953 27.482 1.00 95.81 162 ALA A CA 1
ATOM 1261 C C . ALA A 1 162 ? -11.154 6.471 27.078 1.00 95.81 162 ALA A C 1
ATOM 1263 O O . ALA A 1 162 ? -10.304 5.681 27.496 1.00 95.81 162 ALA A O 1
ATOM 1264 N N . ARG A 1 163 ? -12.097 6.094 26.203 1.00 95.31 163 ARG A N 1
ATOM 1265 C CA . ARG A 1 163 ? -12.173 4.727 25.666 1.00 95.31 163 ARG A CA 1
ATOM 1266 C C . ARG A 1 163 ? -10.929 4.354 24.860 1.00 95.31 163 ARG A C 1
ATOM 1268 O O . ARG A 1 163 ? -10.389 3.275 25.082 1.00 95.31 163 ARG A O 1
ATOM 1275 N N . PHE A 1 164 ? -10.428 5.235 23.994 1.00 95.94 164 PHE A N 1
ATOM 1276 C CA . PHE A 1 164 ? -9.175 4.988 23.273 1.00 95.94 164 PHE A CA 1
ATOM 1277 C C . PHE A 1 164 ? -7.990 4.771 24.214 1.00 95.94 164 PHE A C 1
ATOM 1279 O O . PHE A 1 164 ? -7.196 3.866 23.986 1.00 95.94 164 PHE A O 1
ATOM 1286 N N . SER A 1 165 ? -7.879 5.562 25.283 1.00 94.38 165 SER A N 1
ATOM 1287 C CA . SER A 1 165 ? -6.804 5.418 26.272 1.00 94.38 165 SER A CA 1
ATOM 1288 C C . SER A 1 165 ? -6.844 4.054 26.977 1.00 94.38 165 SER A C 1
ATOM 1290 O O . SER A 1 165 ? -5.809 3.402 27.151 1.00 94.38 165 SER A O 1
ATOM 1292 N N . ASN A 1 166 ? -8.044 3.574 27.319 1.00 94.12 166 ASN A N 1
ATOM 1293 C CA . ASN A 1 166 ? -8.233 2.246 27.906 1.00 94.12 166 ASN A CA 1
ATOM 1294 C C . ASN A 1 166 ? -7.838 1.137 26.920 1.00 94.12 166 ASN A C 1
ATOM 1296 O O . ASN A 1 166 ? -7.041 0.266 27.264 1.00 94.12 166 ASN A O 1
ATOM 1300 N N . GLU A 1 167 ? -8.325 1.199 25.679 1.00 94.75 167 GLU A N 1
ATOM 1301 C CA . GLU A 1 167 ? -7.993 0.215 24.639 1.00 94.75 167 GLU A CA 1
ATOM 1302 C C . GLU A 1 167 ? -6.497 0.231 24.284 1.00 94.75 167 GLU A C 1
ATOM 1304 O O . GLU A 1 167 ? -5.893 -0.822 24.101 1.00 94.75 167 GLU A O 1
ATOM 1309 N N . ALA A 1 168 ? -5.861 1.406 24.252 1.00 92.94 168 ALA A N 1
ATOM 1310 C CA . ALA A 1 168 ? -4.417 1.530 24.057 1.00 92.94 168 ALA A CA 1
ATOM 1311 C C . ALA A 1 168 ? -3.631 0.882 25.206 1.00 92.94 168 ALA A C 1
ATOM 1313 O O . ALA A 1 168 ? -2.631 0.204 24.970 1.00 92.94 168 ALA A O 1
ATOM 1314 N N . SER A 1 169 ? -4.096 1.054 26.446 1.00 91.62 169 SER A N 1
ATOM 1315 C CA . SER A 1 169 ? -3.482 0.430 27.622 1.00 91.62 169 SER A CA 1
ATOM 1316 C C . SER A 1 169 ? -3.543 -1.097 27.543 1.00 91.62 169 SER A C 1
ATOM 1318 O O . SER A 1 169 ? -2.559 -1.770 27.855 1.00 91.62 169 SER A O 1
ATOM 1320 N N . GLU A 1 170 ? -4.661 -1.653 27.072 1.00 91.00 170 GLU A N 1
ATOM 1321 C CA . GLU A 1 170 ? -4.791 -3.093 26.827 1.00 91.00 170 GLU A CA 1
ATOM 1322 C C . GLU A 1 170 ? -3.935 -3.557 25.642 1.00 91.00 170 GLU A C 1
ATOM 1324 O O . GLU A 1 170 ? -3.250 -4.576 25.746 1.00 91.00 170 GLU A O 1
ATOM 1329 N N . ALA A 1 171 ? -3.864 -2.780 24.558 1.00 90.94 171 ALA A N 1
ATOM 1330 C CA . ALA A 1 171 ? -3.020 -3.079 23.400 1.00 90.94 171 ALA A CA 1
ATOM 1331 C C . ALA A 1 171 ? -1.523 -3.144 23.754 1.00 90.94 171 ALA A C 1
ATOM 1333 O O . ALA A 1 171 ? -0.783 -3.935 23.167 1.00 90.94 171 ALA A O 1
ATOM 1334 N N . VAL A 1 172 ? -1.062 -2.345 24.723 1.00 88.56 172 VAL A N 1
ATOM 1335 C CA . VAL A 1 172 ? 0.319 -2.404 25.234 1.00 88.56 172 VAL A CA 1
ATOM 1336 C C . VAL A 1 172 ? 0.566 -3.690 26.030 1.00 88.56 172 VAL A C 1
ATOM 1338 O O . VAL A 1 172 ? 1.616 -4.311 25.863 1.00 88.56 172 VAL A O 1
ATOM 1341 N N . LYS A 1 173 ? -0.390 -4.119 26.865 1.00 88.31 173 LYS A N 1
ATOM 1342 C CA . LYS A 1 173 ? -0.286 -5.360 27.660 1.00 88.31 173 LYS A CA 1
ATOM 1343 C C . LYS A 1 173 ? -0.371 -6.614 26.790 1.00 88.31 173 LYS A C 1
ATOM 1345 O O . LYS A 1 173 ? 0.357 -7.579 27.012 1.00 88.31 173 LYS A O 1
ATOM 1350 N N . HIS A 1 174 ? -1.251 -6.593 25.795 1.00 85.56 174 HIS A N 1
ATOM 1351 C CA . HIS A 1 174 ? -1.556 -7.712 24.907 1.00 85.56 174 HIS A CA 1
ATOM 1352 C C . HIS A 1 174 ? -1.149 -7.395 23.473 1.00 85.56 174 HIS A C 1
ATOM 1354 O O . HIS A 1 174 ? -1.938 -7.489 22.529 1.00 85.56 174 HIS A O 1
ATOM 1360 N N . ARG A 1 175 ? 0.119 -7.007 23.321 1.00 82.69 175 ARG A N 1
ATOM 1361 C CA . ARG A 1 175 ? 0.657 -6.546 22.048 1.00 82.69 175 ARG A CA 1
ATOM 1362 C C . ARG A 1 175 ? 0.566 -7.640 20.986 1.00 82.69 175 ARG A C 1
ATOM 1364 O O . ARG A 1 175 ? 1.048 -8.756 21.173 1.00 82.69 175 ARG A O 1
ATOM 1371 N N . GLY A 1 176 ? -0.037 -7.291 19.852 1.00 84.38 176 GLY A N 1
ATOM 1372 C CA . GLY A 1 176 ? 0.006 -8.111 18.647 1.00 84.38 176 GLY A CA 1
ATOM 1373 C C . GLY A 1 176 ? 1.392 -8.122 17.999 1.00 84.38 176 GLY A C 1
ATOM 1374 O O . GLY A 1 176 ? 2.372 -7.587 18.514 1.00 84.38 176 GLY A O 1
ATOM 1375 N N . SER A 1 177 ? 1.455 -8.701 16.811 1.00 88.00 177 SER A N 1
ATOM 1376 C CA . SER A 1 177 ? 2.597 -8.632 15.909 1.00 88.00 177 SER A CA 1
ATOM 1377 C C . SER A 1 177 ? 2.131 -8.104 14.560 1.00 88.00 177 SER A C 1
ATOM 1379 O O . SER A 1 177 ? 0.996 -8.348 14.139 1.00 88.00 177 SER A O 1
ATOM 1381 N N . ARG A 1 178 ? 3.011 -7.388 13.866 1.00 85.25 178 ARG A N 1
ATOM 1382 C CA . ARG A 1 178 ? 2.776 -6.971 12.488 1.00 85.25 178 ARG A CA 1
ATOM 1383 C C . ARG A 1 178 ? 3.661 -7.800 11.575 1.00 85.25 178 ARG A C 1
ATOM 1385 O O . ARG A 1 178 ? 4.874 -7.615 11.535 1.00 85.25 178 ARG A O 1
ATOM 1392 N N . ARG A 1 179 ? 3.032 -8.740 10.874 1.00 75.56 179 ARG A N 1
ATOM 1393 C CA . ARG A 1 179 ? 3.640 -9.499 9.786 1.00 75.56 179 ARG A CA 1
ATOM 1394 C C . ARG A 1 179 ? 2.684 -9.463 8.609 1.00 75.56 179 ARG A C 1
ATOM 1396 O O . ARG A 1 179 ? 1.688 -10.183 8.600 1.00 75.56 179 ARG A O 1
ATOM 1403 N N . THR A 1 180 ? 2.961 -8.576 7.665 1.00 91.75 180 THR A N 1
ATOM 1404 C CA . THR A 1 180 ? 2.218 -8.519 6.409 1.00 91.75 180 THR A CA 1
ATOM 1405 C C . THR A 1 180 ? 2.821 -9.499 5.400 1.00 91.75 180 THR A C 1
ATOM 1407 O O . THR A 1 180 ? 3.966 -9.929 5.539 1.00 91.75 180 THR A O 1
ATOM 1410 N N . ASP A 1 181 ? 2.042 -9.889 4.392 1.00 96.69 181 ASP A N 1
ATOM 1411 C CA . ASP A 1 181 ? 2.519 -10.759 3.308 1.00 96.69 181 ASP A CA 1
ATOM 1412 C C . ASP A 1 181 ? 3.193 -9.969 2.168 1.00 96.69 181 ASP A C 1
ATOM 1414 O O . ASP A 1 181 ? 3.791 -10.570 1.270 1.00 96.69 181 ASP A O 1
ATOM 1418 N N . ALA A 1 182 ? 3.085 -8.637 2.185 1.00 98.19 182 ALA A N 1
ATOM 1419 C CA . ALA A 1 182 ? 3.499 -7.753 1.105 1.00 98.19 182 ALA A CA 1
ATOM 1420 C C . ALA A 1 182 ? 4.296 -6.549 1.625 1.00 98.19 182 ALA A C 1
ATOM 1422 O O . ALA A 1 182 ? 3.882 -5.884 2.574 1.00 98.19 182 ALA A O 1
ATOM 1423 N N . ALA A 1 183 ? 5.396 -6.230 0.949 1.00 98.00 183 ALA A N 1
ATOM 1424 C CA . ALA A 1 183 ? 6.230 -5.075 1.252 1.00 98.00 183 ALA A CA 1
ATOM 1425 C C . ALA A 1 183 ? 6.336 -4.123 0.060 1.00 98.00 183 ALA A C 1
ATOM 1427 O O . ALA A 1 183 ? 6.429 -4.544 -1.096 1.00 98.00 183 ALA A O 1
ATOM 1428 N N . VAL A 1 184 ? 6.350 -2.828 0.361 1.00 98.00 184 VAL A N 1
ATOM 1429 C CA . VAL A 1 184 ? 6.464 -1.741 -0.612 1.00 98.00 184 VAL A CA 1
ATOM 1430 C C . VAL A 1 184 ? 7.731 -0.946 -0.318 1.00 98.00 184 VAL A C 1
ATOM 1432 O O . VAL A 1 184 ? 7.927 -0.497 0.808 1.00 98.00 184 VAL A O 1
ATOM 1435 N N . PHE A 1 185 ? 8.572 -0.756 -1.331 1.00 97.62 185 PHE A N 1
ATOM 1436 C CA . PHE A 1 185 ? 9.866 -0.092 -1.219 1.00 97.62 185 PHE A CA 1
ATOM 1437 C C . PHE A 1 185 ? 9.896 1.209 -2.016 1.00 97.62 185 PHE A C 1
ATOM 1439 O O . PHE A 1 185 ? 9.560 1.239 -3.209 1.00 97.62 185 PHE A O 1
ATOM 1446 N N . HIS A 1 186 ? 10.392 2.261 -1.366 1.00 94.25 186 HIS A N 1
ATOM 1447 C CA . HIS A 1 186 ? 10.629 3.567 -1.971 1.00 94.25 186 HIS A CA 1
ATOM 1448 C C . HIS A 1 186 ? 12.097 3.967 -1.868 1.00 94.25 186 HIS A C 1
ATOM 1450 O O . HIS A 1 186 ? 12.695 3.927 -0.797 1.00 94.25 186 HIS A O 1
ATOM 1456 N N . SER A 1 187 ? 12.677 4.414 -2.976 1.00 91.56 187 SER A N 1
ATOM 1457 C CA . SER A 1 187 ? 13.993 5.041 -2.988 1.00 91.56 187 SER A CA 1
ATOM 1458 C C . SER A 1 187 ? 13.869 6.525 -2.665 1.00 91.56 187 SER A C 1
ATOM 1460 O O . SER A 1 187 ? 13.221 7.283 -3.392 1.00 91.56 187 SER A O 1
ATOM 1462 N N . GLU A 1 188 ? 14.520 6.948 -1.589 1.00 85.69 188 GLU A N 1
ATOM 1463 C CA . GLU A 1 188 ? 14.711 8.362 -1.281 1.00 85.69 188 GLU A CA 1
ATOM 1464 C C . GLU A 1 188 ? 15.798 9.005 -2.163 1.00 85.69 188 GLU A C 1
ATOM 1466 O O . GLU A 1 188 ? 15.670 10.172 -2.532 1.00 85.69 188 GLU A O 1
ATOM 1471 N N . ASP A 1 189 ? 16.794 8.229 -2.612 1.00 83.50 189 ASP A N 1
ATOM 1472 C CA . ASP A 1 189 ? 17.848 8.698 -3.529 1.00 83.50 189 ASP A CA 1
ATOM 1473 C C . ASP A 1 189 ? 17.286 9.095 -4.900 1.00 83.50 189 ASP A C 1
ATOM 1475 O O . ASP A 1 189 ? 17.777 10.027 -5.535 1.00 83.50 189 ASP A O 1
ATOM 1479 N N . ALA A 1 190 ? 16.184 8.473 -5.337 1.00 83.44 190 ALA A N 1
ATOM 1480 C CA . ALA A 1 190 ? 15.530 8.828 -6.597 1.00 83.44 190 ALA A CA 1
ATOM 1481 C C . ALA A 1 190 ? 15.213 10.335 -6.693 1.00 83.44 190 ALA A C 1
ATOM 1483 O O . ALA A 1 190 ? 15.322 10.917 -7.772 1.00 83.44 190 ALA A O 1
ATOM 1484 N N . TYR A 1 191 ? 14.897 10.997 -5.575 1.00 79.06 191 TYR A N 1
ATOM 1485 C CA . TYR A 1 191 ? 14.663 12.446 -5.541 1.00 79.06 191 TYR A CA 1
ATOM 1486 C C . TYR A 1 191 ? 15.911 13.270 -5.858 1.00 79.06 191 TYR A C 1
ATOM 1488 O O . TYR A 1 191 ? 15.801 14.353 -6.430 1.00 79.06 191 TYR A O 1
ATOM 1496 N N . CYS A 1 192 ? 17.090 12.755 -5.523 1.00 78.81 192 CYS A N 1
ATOM 1497 C CA . CYS A 1 192 ? 18.375 13.376 -5.807 1.00 78.81 192 CYS A CA 1
ATOM 1498 C C . CYS A 1 192 ? 18.836 13.122 -7.253 1.00 78.81 192 CYS A C 1
ATOM 1500 O O . CYS A 1 192 ? 19.726 13.818 -7.737 1.00 78.81 192 CYS A O 1
ATOM 1502 N N . ARG A 1 193 ? 18.229 12.163 -7.967 1.00 78.94 193 ARG A N 1
ATOM 1503 C CA . ARG A 1 193 ? 18.570 11.786 -9.357 1.00 78.94 193 ARG A CA 1
ATOM 1504 C C . ARG A 1 193 ? 17.581 12.303 -10.401 1.00 78.94 193 ARG A C 1
ATOM 1506 O O . ARG A 1 193 ? 17.822 12.182 -11.602 1.00 78.94 193 ARG A O 1
ATOM 1513 N N . MET A 1 194 ? 16.464 12.875 -9.964 1.00 76.31 194 MET A N 1
ATOM 1514 C CA . MET A 1 194 ? 15.424 13.417 -10.834 1.00 76.31 194 MET A CA 1
ATOM 1515 C C . MET A 1 194 ? 15.465 14.948 -10.865 1.00 76.31 194 MET A C 1
ATOM 1517 O O . MET A 1 194 ? 15.882 15.605 -9.916 1.00 76.31 194 MET A O 1
ATOM 1521 N N . LYS A 1 195 ? 14.978 15.540 -11.964 1.00 72.88 195 LYS A N 1
ATOM 1522 C CA . LYS A 1 195 ? 14.741 16.992 -12.023 1.00 72.88 195 LYS A CA 1
ATOM 1523 C C . LYS A 1 195 ? 13.723 17.394 -10.959 1.00 72.88 195 LYS A C 1
ATOM 1525 O O . LYS A 1 195 ? 12.771 16.656 -10.747 1.00 72.88 195 LYS A O 1
ATOM 1530 N N . TRP A 1 196 ? 13.866 18.582 -10.370 1.00 58.53 196 TRP A N 1
ATOM 1531 C CA . TRP A 1 196 ? 12.871 19.135 -9.445 1.00 58.53 196 TRP A CA 1
ATOM 1532 C C . TRP A 1 196 ? 11.473 19.218 -10.078 1.00 58.53 196 TRP A C 1
ATOM 1534 O O . TRP A 1 196 ? 11.326 19.572 -11.248 1.00 58.53 196 TRP A O 1
ATOM 1544 N N . GLY A 1 197 ? 10.438 18.928 -9.287 1.00 59.53 197 GLY A N 1
ATOM 1545 C CA . GLY A 1 197 ? 9.042 18.980 -9.720 1.00 59.53 197 GLY A CA 1
ATOM 1546 C C . GLY A 1 197 ? 8.577 17.927 -10.742 1.00 59.53 197 GLY A C 1
ATOM 1547 O O . GLY A 1 197 ? 7.666 18.252 -11.507 1.00 59.53 197 GLY A O 1
ATOM 1548 N N . PRO A 1 198 ? 9.069 16.667 -10.781 1.00 61.56 198 PRO A N 1
ATOM 1549 C CA . PRO A 1 198 ? 8.535 15.648 -11.681 1.00 61.56 198 PRO A CA 1
ATOM 1550 C C . PRO A 1 198 ? 7.253 15.043 -11.076 1.00 61.56 198 PRO A C 1
ATOM 1552 O O . PRO A 1 198 ? 7.097 13.827 -10.955 1.00 61.56 198 PRO A O 1
ATOM 1555 N N . GLY A 1 199 ? 6.315 15.908 -10.671 1.00 72.88 199 GLY A N 1
ATOM 1556 C CA . GLY A 1 199 ? 5.089 15.531 -9.966 1.00 72.88 199 GLY A CA 1
ATOM 1557 C C . GLY A 1 199 ? 4.222 14.546 -10.752 1.00 72.88 199 GLY A C 1
ATOM 1558 O O . GLY A 1 199 ? 3.495 13.772 -10.144 1.00 72.88 199 GLY A O 1
ATOM 1559 N N . ALA A 1 200 ? 4.367 14.513 -12.083 1.00 84.00 200 ALA A N 1
ATOM 1560 C CA . ALA A 1 200 ? 3.700 13.561 -12.967 1.00 84.00 200 ALA A CA 1
ATOM 1561 C C . ALA A 1 200 ? 3.990 12.087 -12.621 1.00 84.00 200 ALA A C 1
ATOM 1563 O O . ALA A 1 200 ? 3.110 11.260 -12.827 1.00 84.00 200 ALA A O 1
ATOM 1564 N N . ILE A 1 201 ? 5.178 11.777 -12.081 1.00 87.75 201 ILE A N 1
ATOM 1565 C CA . ILE A 1 201 ? 5.613 10.418 -11.704 1.00 87.75 201 ILE A CA 1
ATOM 1566 C C . ILE A 1 201 ? 5.784 10.277 -10.191 1.00 87.75 201 ILE A C 1
ATOM 1568 O O . ILE A 1 201 ? 5.331 9.301 -9.601 1.00 87.75 201 ILE A O 1
ATOM 1572 N N . THR A 1 202 ? 6.392 11.262 -9.531 1.00 86.31 202 THR A N 1
ATOM 1573 C CA . THR A 1 202 ? 6.713 11.145 -8.103 1.00 86.31 202 THR A CA 1
ATOM 1574 C C . THR A 1 202 ? 5.474 11.155 -7.216 1.00 86.31 202 THR A C 1
ATOM 1576 O O . THR A 1 202 ? 5.373 10.333 -6.311 1.00 86.31 202 THR A O 1
ATOM 1579 N N . TYR A 1 203 ? 4.510 12.047 -7.469 1.00 87.69 203 TYR A N 1
ATOM 1580 C CA . TYR A 1 203 ? 3.280 12.085 -6.677 1.00 87.69 203 TYR A CA 1
ATOM 1581 C C . TYR A 1 203 ? 2.488 10.769 -6.749 1.00 87.69 203 TYR A C 1
ATOM 1583 O O . TYR A 1 203 ? 2.132 10.255 -5.683 1.00 87.69 203 TYR A O 1
ATOM 1591 N N . PRO A 1 204 ? 2.227 10.185 -7.942 1.00 90.50 204 PRO A N 1
ATOM 1592 C CA . PRO A 1 204 ? 1.421 8.982 -8.022 1.00 90.50 204 PRO A CA 1
ATOM 1593 C C . PRO A 1 204 ? 2.129 7.769 -7.411 1.00 90.50 204 PRO A C 1
ATOM 1595 O O . PRO A 1 204 ? 1.476 6.980 -6.737 1.00 90.50 204 PRO A O 1
ATOM 1598 N N . LEU A 1 205 ? 3.456 7.664 -7.551 1.00 91.19 205 LEU A N 1
ATOM 1599 C CA . LEU A 1 205 ? 4.235 6.571 -6.962 1.00 91.19 205 LEU A CA 1
ATOM 1600 C C . LEU A 1 205 ? 4.388 6.685 -5.444 1.00 91.19 205 LEU A C 1
ATOM 1602 O O . LEU A 1 205 ? 4.426 5.670 -4.762 1.00 91.19 205 LEU A O 1
ATOM 1606 N N . VAL A 1 206 ? 4.498 7.890 -4.889 1.00 87.06 206 VAL A N 1
ATOM 1607 C CA . VAL A 1 206 ? 4.858 8.048 -3.470 1.00 87.06 206 VAL A CA 1
ATOM 1608 C C . VAL A 1 206 ? 3.638 8.340 -2.606 1.00 87.06 206 VAL A C 1
ATOM 1610 O O . VAL A 1 206 ? 3.408 7.653 -1.611 1.00 87.06 206 VAL A O 1
ATOM 1613 N N . THR A 1 207 ? 2.830 9.328 -2.985 1.00 87.50 207 THR A N 1
ATOM 1614 C CA . THR A 1 207 ? 1.713 9.806 -2.160 1.00 87.50 207 THR A CA 1
ATOM 1615 C C . THR A 1 207 ? 0.410 9.101 -2.514 1.00 87.50 207 THR A C 1
ATOM 1617 O O . THR A 1 207 ? -0.226 8.508 -1.644 1.00 87.50 207 THR A O 1
ATOM 1620 N N . ASP A 1 208 ? 0.014 9.133 -3.787 1.00 89.88 208 ASP A N 1
ATOM 1621 C CA . ASP A 1 208 ? -1.263 8.566 -4.239 1.00 89.88 208 ASP A CA 1
ATOM 1622 C C . ASP A 1 208 ? -1.290 7.038 -4.105 1.00 89.88 208 ASP A C 1
ATOM 1624 O O . ASP A 1 208 ? -2.292 6.472 -3.673 1.00 89.88 208 ASP A O 1
ATOM 1628 N N . MET A 1 209 ? -0.170 6.361 -4.396 1.00 92.44 209 MET A N 1
ATOM 1629 C CA . MET A 1 209 ? -0.080 4.908 -4.259 1.00 92.44 209 MET A CA 1
ATOM 1630 C C . MET A 1 209 ? -0.431 4.464 -2.843 1.00 92.44 209 MET A C 1
ATOM 1632 O O . MET A 1 209 ? -1.243 3.563 -2.676 1.00 92.44 209 MET A O 1
ATOM 1636 N N . ARG A 1 210 ? 0.088 5.141 -1.810 1.00 93.25 210 ARG A N 1
ATOM 1637 C CA . ARG A 1 210 ? -0.229 4.806 -0.414 1.00 93.25 210 ARG A CA 1
ATOM 1638 C C . ARG A 1 210 ? -1.736 4.874 -0.139 1.00 93.25 210 ARG A C 1
ATOM 1640 O O . ARG A 1 210 ? -2.265 3.994 0.535 1.00 93.25 210 ARG A O 1
ATOM 1647 N N . ARG A 1 211 ? -2.431 5.866 -0.711 1.00 92.44 211 ARG A N 1
ATOM 1648 C CA . ARG A 1 211 ? -3.896 6.039 -0.599 1.00 92.44 211 ARG A CA 1
ATOM 1649 C C . ARG A 1 211 ? -4.672 4.956 -1.334 1.00 92.44 211 ARG A C 1
ATOM 1651 O O . ARG A 1 211 ? -5.725 4.532 -0.874 1.00 92.44 211 ARG A O 1
ATOM 1658 N N . LYS A 1 212 ? -4.168 4.503 -2.479 1.00 93.81 212 LYS A N 1
ATOM 1659 C CA . LYS A 1 212 ? -4.794 3.424 -3.250 1.00 93.81 212 LYS A CA 1
ATOM 1660 C C . LYS A 1 212 ? -4.564 2.064 -2.594 1.00 93.81 212 LYS A C 1
ATOM 1662 O O . LYS A 1 212 ? -5.495 1.271 -2.491 1.00 93.81 212 LYS A O 1
ATOM 1667 N N . LEU A 1 213 ? -3.361 1.808 -2.088 1.00 95.81 213 LEU A N 1
ATOM 1668 C CA . LEU A 1 213 ? -3.029 0.549 -1.423 1.00 95.81 213 LEU A CA 1
ATOM 1669 C C . LEU A 1 213 ? -3.730 0.396 -0.069 1.00 95.81 213 LEU A C 1
ATOM 1671 O O . LEU A 1 213 ? -4.149 -0.711 0.259 1.00 95.81 213 LEU A O 1
ATOM 1675 N N . SER A 1 214 ? -3.967 1.485 0.674 1.00 95.62 214 SER A N 1
ATOM 1676 C CA . SER A 1 214 ? -4.761 1.423 1.914 1.00 95.62 214 SER A CA 1
ATOM 1677 C C . SER A 1 214 ? -6.222 1.025 1.686 1.00 95.62 214 SER A C 1
ATOM 1679 O O . SER A 1 214 ? -6.902 0.642 2.629 1.00 95.62 214 SER A O 1
ATOM 1681 N N . ARG A 1 215 ? -6.709 1.074 0.441 1.00 97.19 215 ARG A N 1
ATOM 1682 C CA . ARG A 1 215 ? -8.056 0.638 0.039 1.00 97.19 215 ARG A CA 1
ATOM 1683 C C . ARG A 1 215 ? -8.083 -0.783 -0.512 1.00 97.19 215 ARG A C 1
ATOM 1685 O O . ARG A 1 215 ? -9.131 -1.311 -0.863 1.00 97.19 215 ARG A O 1
ATOM 1692 N N . ALA A 1 216 ? -6.928 -1.431 -0.631 1.00 97.19 216 ALA A N 1
ATOM 1693 C CA . ALA A 1 216 ? -6.865 -2.731 -1.273 1.00 97.19 216 ALA A CA 1
ATOM 1694 C C . ALA A 1 216 ? -7.367 -3.873 -0.377 1.00 97.19 216 ALA A C 1
ATOM 1696 O O . ALA A 1 216 ? -7.551 -4.973 -0.879 1.00 97.19 216 ALA A O 1
ATOM 1697 N N . GLY A 1 217 ? -7.584 -3.656 0.925 1.00 97.44 217 GLY A N 1
ATOM 1698 C CA . GLY A 1 217 ? -7.899 -4.748 1.856 1.00 97.44 217 GLY A CA 1
ATOM 1699 C C . GLY A 1 217 ? -6.723 -5.710 2.068 1.00 97.44 217 GLY A C 1
ATOM 1700 O O . GLY A 1 217 ? -6.920 -6.854 2.472 1.00 97.44 217 GLY A O 1
ATOM 1701 N N . VAL A 1 218 ? -5.503 -5.260 1.764 1.00 97.50 218 VAL A N 1
ATOM 1702 C CA . VAL A 1 218 ? -4.247 -6.006 1.899 1.00 97.50 218 VAL A CA 1
ATOM 1703 C C . VAL A 1 218 ? -3.267 -5.104 2.651 1.00 97.50 218 VAL A C 1
ATOM 1705 O O . VAL A 1 218 ? -2.709 -4.193 2.040 1.00 97.50 218 VAL A O 1
ATOM 1708 N N . PRO A 1 219 ? -3.078 -5.298 3.968 1.00 95.75 219 PRO A N 1
ATOM 1709 C CA . PRO A 1 219 ? -2.067 -4.569 4.724 1.00 95.75 219 PRO A CA 1
ATOM 1710 C C . PRO A 1 219 ? -0.670 -4.801 4.140 1.00 95.75 219 PRO A C 1
ATOM 1712 O O . PRO A 1 219 ? -0.336 -5.923 3.753 1.00 95.75 219 PRO A O 1
ATOM 1715 N N . VAL A 1 220 ? 0.142 -3.746 4.108 1.00 96.38 220 VAL A N 1
ATOM 1716 C CA . VAL A 1 220 ? 1.515 -3.774 3.591 1.00 96.38 220 VAL A CA 1
ATOM 1717 C C . VAL A 1 220 ? 2.479 -3.150 4.594 1.00 96.38 220 VAL A C 1
ATOM 1719 O O . VAL A 1 220 ? 2.092 -2.281 5.383 1.00 96.38 220 VAL A O 1
ATOM 1722 N N . ASP A 1 221 ? 3.739 -3.567 4.541 1.00 96.19 221 ASP A N 1
ATOM 1723 C CA . ASP A 1 221 ? 4.834 -2.884 5.225 1.00 96.19 221 ASP A CA 1
ATOM 1724 C C . ASP A 1 221 ? 5.575 -1.962 4.244 1.00 96.19 221 ASP A C 1
ATOM 1726 O O . ASP A 1 221 ? 6.018 -2.384 3.175 1.00 96.19 221 ASP A O 1
ATOM 1730 N N . TYR A 1 222 ? 5.700 -0.684 4.604 1.00 95.44 222 TYR A N 1
ATOM 1731 C CA . TYR A 1 222 ? 6.426 0.312 3.814 1.00 95.44 222 TYR A CA 1
ATOM 1732 C C . TYR A 1 222 ? 7.867 0.448 4.301 1.00 95.44 222 TYR A C 1
ATOM 1734 O O . TYR A 1 222 ? 8.101 0.675 5.494 1.00 95.44 222 TYR A O 1
ATOM 1742 N N . TYR A 1 223 ? 8.804 0.368 3.360 1.00 96.12 223 TYR A N 1
A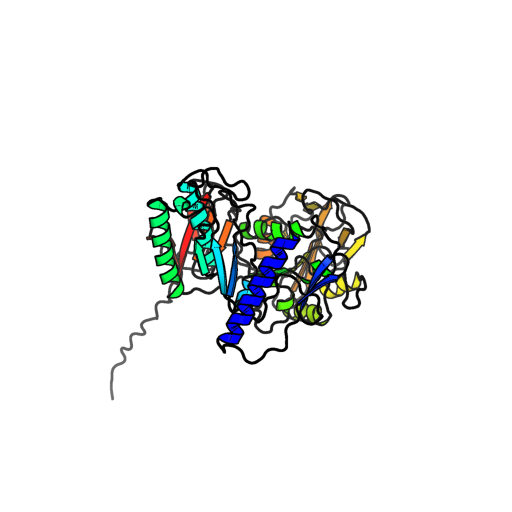TOM 1743 C CA . TYR A 1 223 ? 10.239 0.437 3.591 1.00 96.12 223 TYR A CA 1
ATOM 1744 C C . TYR A 1 223 ? 10.916 1.492 2.714 1.00 96.12 223 TYR A C 1
ATOM 1746 O O . TYR A 1 223 ? 10.522 1.734 1.569 1.00 96.12 223 TYR A O 1
ATOM 1754 N N . LEU A 1 224 ? 11.989 2.075 3.235 1.00 94.75 224 LEU A N 1
ATOM 1755 C CA . LEU A 1 224 ? 13.020 2.692 2.416 1.00 94.75 224 LEU A CA 1
ATOM 1756 C C . LEU A 1 224 ? 13.752 1.593 1.644 1.00 94.75 224 LEU A C 1
ATOM 1758 O O . LEU A 1 224 ? 13.977 0.495 2.148 1.00 94.75 224 LEU A O 1
ATOM 1762 N N . LEU A 1 225 ? 14.135 1.873 0.402 1.00 95.69 225 LEU A N 1
ATOM 1763 C CA . LEU A 1 225 ? 14.767 0.876 -0.458 1.00 95.69 225 LEU A CA 1
ATOM 1764 C C . LEU A 1 225 ? 16.106 0.378 0.100 1.00 95.69 225 LEU A C 1
ATOM 1766 O O . LEU A 1 225 ? 16.446 -0.781 -0.108 1.00 95.69 225 LEU A O 1
ATOM 1770 N N . SER A 1 226 ? 16.836 1.221 0.830 1.00 93.56 226 SER A N 1
ATOM 1771 C CA . SER A 1 226 ? 18.084 0.861 1.513 1.00 93.56 226 SER A CA 1
ATOM 1772 C C . SER A 1 226 ? 17.918 -0.296 2.506 1.00 93.56 226 SER A C 1
ATOM 1774 O O . SER A 1 226 ? 18.848 -1.081 2.681 1.00 93.56 226 SER A O 1
ATOM 1776 N N . ASP A 1 227 ? 16.722 -0.480 3.073 1.00 95.81 227 ASP A N 1
ATOM 1777 C CA . ASP A 1 227 ? 16.428 -1.563 4.017 1.00 95.81 227 ASP A CA 1
ATOM 1778 C C . ASP A 1 227 ? 16.441 -2.954 3.371 1.00 95.81 227 ASP A C 1
ATOM 1780 O O . ASP A 1 227 ? 16.510 -3.958 4.078 1.00 95.81 227 ASP A O 1
ATOM 1784 N N . ILE A 1 228 ? 16.400 -3.052 2.035 1.00 97.69 228 ILE A N 1
ATOM 1785 C CA . ILE A 1 228 ? 16.424 -4.341 1.324 1.00 97.69 228 ILE A CA 1
ATOM 1786 C C . ILE A 1 228 ? 17.688 -5.161 1.623 1.00 97.69 228 ILE A C 1
ATOM 1788 O O . ILE A 1 228 ? 17.669 -6.391 1.527 1.00 97.69 228 ILE A O 1
ATOM 1792 N N . ALA A 1 229 ? 18.779 -4.482 1.988 1.00 95.75 229 ALA A N 1
ATOM 1793 C CA . ALA A 1 229 ? 20.055 -5.088 2.343 1.00 95.75 229 ALA A CA 1
ATOM 1794 C C . ALA A 1 229 ? 20.161 -5.480 3.826 1.00 95.75 229 ALA A C 1
ATOM 1796 O O . ALA A 1 229 ? 21.107 -6.181 4.188 1.00 95.75 229 ALA A O 1
ATOM 1797 N N . ASP A 1 230 ? 19.216 -5.067 4.677 1.00 95.88 230 ASP A N 1
ATOM 1798 C CA . ASP A 1 230 ? 19.243 -5.402 6.098 1.00 95.88 230 ASP A CA 1
ATOM 1799 C C . ASP A 1 230 ? 18.984 -6.902 6.306 1.00 95.88 230 ASP A C 1
ATOM 1801 O O . ASP A 1 230 ? 18.009 -7.477 5.807 1.00 95.88 230 ASP A O 1
ATOM 1805 N N . ALA A 1 231 ? 19.862 -7.551 7.069 1.00 95.00 231 ALA A N 1
ATOM 1806 C CA . ALA A 1 231 ? 19.772 -8.979 7.352 1.00 95.00 231 ALA A CA 1
ATOM 1807 C C . ALA A 1 231 ? 18.509 -9.356 8.151 1.00 95.00 231 ALA A C 1
ATOM 1809 O O . ALA A 1 231 ? 18.037 -10.489 8.042 1.00 95.00 231 ALA A O 1
ATOM 1810 N N . ASN A 1 232 ? 17.947 -8.419 8.920 1.00 94.81 232 ASN A N 1
ATOM 1811 C CA . ASN A 1 232 ? 16.741 -8.611 9.724 1.00 94.81 232 ASN A CA 1
ATOM 1812 C C . ASN A 1 232 ? 15.450 -8.318 8.950 1.00 94.81 232 ASN A C 1
ATOM 1814 O O . ASN A 1 232 ? 14.359 -8.555 9.480 1.00 94.81 232 ASN A O 1
ATOM 1818 N N . LEU A 1 233 ? 15.533 -7.814 7.713 1.00 96.00 233 LEU A N 1
ATOM 1819 C CA . LEU A 1 233 ? 14.349 -7.638 6.881 1.00 96.00 233 LEU A CA 1
ATOM 1820 C C . LEU A 1 233 ? 13.704 -9.017 6.642 1.00 96.00 233 LEU A C 1
ATOM 1822 O O . LEU A 1 233 ? 14.381 -9.919 6.139 1.00 96.00 233 LEU A O 1
ATOM 1826 N N . PRO A 1 234 ? 12.414 -9.218 6.960 1.00 94.81 234 PRO A N 1
ATOM 1827 C CA . PRO A 1 234 ? 11.767 -10.504 6.740 1.00 94.81 234 PRO A CA 1
ATOM 1828 C C . PRO A 1 234 ? 11.561 -10.784 5.245 1.00 94.81 234 PRO A C 1
ATOM 1830 O O . PRO A 1 234 ? 11.661 -9.900 4.390 1.00 94.81 234 PRO A O 1
ATOM 1833 N N . ASP A 1 235 ? 11.276 -12.044 4.930 1.00 96.62 235 ASP A N 1
ATOM 1834 C CA . ASP A 1 235 ? 10.868 -12.432 3.584 1.00 96.62 235 ASP A CA 1
ATOM 1835 C C . ASP A 1 235 ? 9.363 -12.198 3.390 1.00 96.62 235 ASP A C 1
ATOM 1837 O O . ASP A 1 235 ? 8.560 -12.478 4.286 1.00 96.62 235 ASP A O 1
ATOM 1841 N N . TYR A 1 236 ? 8.998 -11.706 2.207 1.00 98.31 236 TYR A N 1
ATOM 1842 C CA . TYR A 1 236 ? 7.633 -11.391 1.796 1.00 98.31 236 TYR A CA 1
ATOM 1843 C C . TYR A 1 236 ? 7.223 -12.256 0.605 1.00 98.31 236 TYR A C 1
ATOM 1845 O O . TYR A 1 236 ? 8.062 -12.788 -0.120 1.00 98.31 236 TYR A O 1
ATOM 1853 N N . LYS A 1 237 ? 5.916 -12.389 0.389 1.00 98.69 237 LYS A N 1
ATOM 1854 C CA . LYS A 1 237 ? 5.378 -13.056 -0.802 1.00 98.69 237 LYS A CA 1
ATOM 1855 C C . LYS A 1 237 ? 5.323 -12.094 -1.990 1.00 98.69 237 LYS A C 1
ATOM 1857 O O . LYS A 1 237 ? 5.592 -12.488 -3.121 1.00 98.69 237 LYS A O 1
ATOM 1862 N N . LEU A 1 238 ? 5.008 -10.827 -1.716 1.00 98.88 238 LEU A N 1
ATOM 1863 C CA . LEU A 1 238 ? 4.925 -9.751 -2.699 1.00 98.88 238 LEU A CA 1
ATOM 1864 C C . LEU A 1 238 ? 5.890 -8.616 -2.338 1.00 98.88 238 LEU A C 1
ATOM 1866 O O . LEU A 1 238 ? 5.802 -8.039 -1.256 1.00 98.88 238 LEU A O 1
ATOM 1870 N N . TYR A 1 239 ? 6.767 -8.267 -3.272 1.00 98.81 239 TYR A N 1
ATOM 1871 C CA . TYR A 1 239 ? 7.661 -7.116 -3.201 1.00 98.81 239 TYR A CA 1
ATOM 1872 C C . TYR A 1 239 ? 7.250 -6.099 -4.261 1.00 98.81 239 TYR A C 1
ATOM 1874 O O . TYR A 1 239 ? 7.176 -6.431 -5.443 1.00 98.81 239 TYR A O 1
ATOM 1882 N N . VAL A 1 240 ? 7.005 -4.852 -3.869 1.00 98.69 240 VAL A N 1
ATOM 1883 C CA . VAL A 1 240 ? 6.638 -3.779 -4.800 1.00 98.69 240 VAL A CA 1
ATOM 1884 C C . VAL A 1 240 ? 7.660 -2.659 -4.736 1.00 98.69 240 VAL A C 1
ATOM 1886 O O . VAL A 1 240 ? 7.797 -1.996 -3.713 1.00 98.69 240 VAL A O 1
ATOM 1889 N N . PHE A 1 241 ? 8.352 -2.413 -5.843 1.00 98.44 241 PHE A N 1
ATOM 1890 C CA . PHE A 1 241 ? 9.369 -1.374 -5.954 1.00 98.44 241 PHE A CA 1
ATOM 1891 C C . PHE A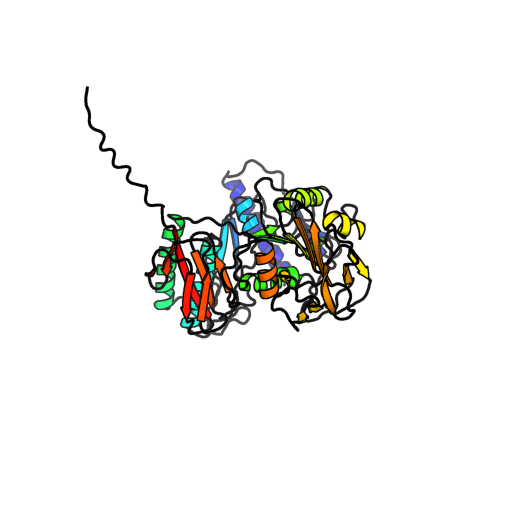 1 241 ? 8.829 -0.219 -6.791 1.00 98.44 241 PHE A C 1
ATOM 1893 O O . PHE A 1 241 ? 8.720 -0.325 -8.016 1.00 98.44 241 PHE A O 1
ATOM 1900 N N . LEU A 1 242 ? 8.483 0.889 -6.133 1.00 96.31 242 LEU A N 1
ATOM 1901 C CA . LEU A 1 242 ? 7.749 1.978 -6.782 1.00 96.31 242 LEU A CA 1
ATOM 1902 C C . LEU A 1 242 ? 8.641 2.926 -7.581 1.00 96.31 242 LEU A C 1
ATOM 1904 O O . LEU A 1 242 ? 8.259 3.379 -8.651 1.00 96.31 242 LEU A O 1
ATOM 1908 N N . ASN A 1 243 ? 9.830 3.243 -7.084 1.00 94.94 243 ASN A N 1
ATOM 1909 C CA . ASN A 1 243 ? 10.747 4.161 -7.760 1.00 94.94 243 ASN A CA 1
ATOM 1910 C C . ASN A 1 243 ? 12.228 3.741 -7.664 1.00 94.94 243 ASN A C 1
ATOM 1912 O O . ASN A 1 243 ? 13.072 4.582 -7.348 1.00 94.94 243 ASN A O 1
ATOM 1916 N N . PRO A 1 244 ? 12.596 2.472 -7.939 1.00 95.62 244 PRO A N 1
ATOM 1917 C CA . PRO A 1 244 ? 13.981 2.010 -7.837 1.00 95.62 244 PRO A CA 1
ATOM 1918 C C . PRO A 1 244 ? 14.818 2.471 -9.047 1.00 95.62 244 PRO A C 1
ATOM 1920 O O . PRO A 1 244 ? 15.435 1.654 -9.715 1.00 95.62 244 PRO A O 1
ATOM 1923 N N . PHE A 1 245 ? 14.786 3.757 -9.410 1.00 94.88 245 PHE A N 1
ATOM 1924 C CA . PHE A 1 245 ? 15.329 4.245 -10.688 1.00 94.88 245 PHE A CA 1
ATOM 1925 C C . PHE A 1 245 ? 16.855 4.222 -10.751 1.00 94.88 245 PHE A C 1
ATOM 1927 O O . PHE A 1 245 ? 17.420 3.940 -11.806 1.00 94.88 245 PHE A O 1
ATOM 1934 N N . TYR A 1 246 ? 17.497 4.497 -9.619 1.00 94.56 246 T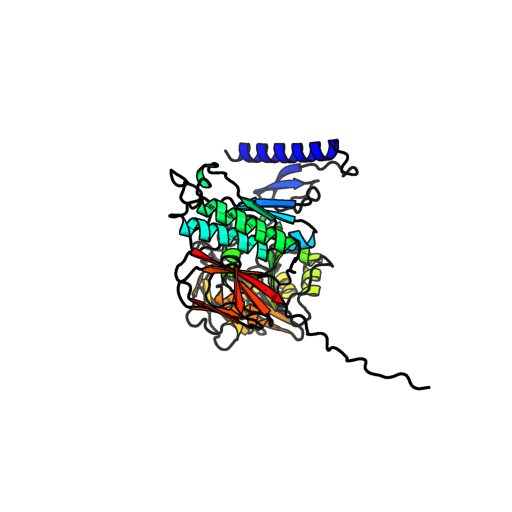YR A N 1
ATOM 1935 C CA . TYR A 1 246 ? 18.933 4.380 -9.404 1.00 94.56 246 TYR A CA 1
ATOM 1936 C C . TYR A 1 246 ? 19.199 3.256 -8.410 1.00 94.56 246 TYR A C 1
ATOM 1938 O O . TYR A 1 246 ? 18.522 3.189 -7.381 1.00 94.56 246 TYR A O 1
ATOM 1946 N N . LEU A 1 247 ? 20.165 2.391 -8.720 1.00 94.88 247 LEU A N 1
ATOM 1947 C CA . LEU A 1 247 ? 20.601 1.309 -7.840 1.00 94.88 247 LEU A CA 1
ATOM 1948 C C . LEU A 1 247 ? 22.114 1.115 -7.949 1.00 94.88 247 LEU A C 1
ATOM 1950 O O . LEU A 1 247 ? 22.633 1.024 -9.065 1.00 94.88 247 LEU A O 1
ATOM 1954 N N . THR A 1 248 ? 22.771 0.967 -6.799 1.00 94.75 248 THR A N 1
ATOM 1955 C CA . THR A 1 248 ? 24.139 0.440 -6.715 1.00 94.75 248 THR A CA 1
ATOM 1956 C C . THR A 1 248 ? 24.150 -1.063 -6.967 1.00 94.75 248 THR A C 1
ATOM 1958 O O . THR A 1 248 ? 23.092 -1.715 -6.941 1.00 94.75 248 THR A O 1
ATOM 1961 N N . ASP A 1 249 ? 25.326 -1.633 -7.207 1.00 95.38 249 ASP A N 1
ATOM 1962 C CA . ASP A 1 249 ? 25.436 -3.080 -7.388 1.00 95.38 249 ASP A CA 1
ATOM 1963 C C . ASP A 1 249 ? 25.075 -3.851 -6.107 1.00 95.38 249 ASP A C 1
ATOM 1965 O O . ASP A 1 249 ? 24.358 -4.853 -6.178 1.00 95.38 249 ASP A O 1
ATOM 1969 N N . GLU A 1 250 ? 25.393 -3.325 -4.924 1.00 96.00 250 GLU A N 1
ATOM 1970 C CA . GLU A 1 250 ? 25.021 -3.949 -3.646 1.00 96.00 250 GLU A CA 1
ATOM 1971 C C . GLU A 1 250 ? 23.502 -4.018 -3.464 1.00 96.00 250 GLU A C 1
ATOM 1973 O O . GLU A 1 250 ? 22.969 -5.046 -3.031 1.00 96.00 250 GLU A O 1
ATOM 1978 N N . LEU A 1 251 ? 22.779 -2.945 -3.813 1.00 96.75 251 LEU A N 1
ATOM 1979 C CA . LEU A 1 251 ? 21.316 -2.933 -3.742 1.00 96.75 251 LEU A CA 1
ATOM 1980 C C . LEU A 1 251 ? 20.702 -3.911 -4.744 1.00 96.75 251 LEU A C 1
ATOM 1982 O O . LEU A 1 251 ? 19.714 -4.574 -4.427 1.00 96.75 251 LEU A O 1
ATOM 1986 N N . ARG A 1 252 ? 21.288 -4.046 -5.936 1.00 97.81 252 ARG A N 1
ATOM 1987 C CA . ARG A 1 252 ? 20.833 -5.013 -6.948 1.00 97.81 252 ARG A CA 1
ATOM 1988 C C . ARG A 1 252 ? 20.986 -6.442 -6.463 1.00 97.81 252 ARG A C 1
ATOM 1990 O O . ARG A 1 252 ? 20.052 -7.236 -6.599 1.00 97.81 252 ARG A O 1
ATOM 1997 N N . GLU A 1 253 ? 22.123 -6.763 -5.862 1.00 98.06 253 GLU A N 1
ATOM 1998 C CA . GLU A 1 253 ? 22.342 -8.076 -5.270 1.00 98.06 253 GLU A CA 1
ATOM 1999 C C . GLU A 1 253 ? 21.417 -8.327 -4.075 1.00 98.06 253 GLU A C 1
ATOM 2001 O O . GLU A 1 253 ? 20.855 -9.416 -3.954 1.00 98.06 253 GLU A O 1
ATOM 2006 N N . ALA A 1 254 ? 21.212 -7.332 -3.207 1.00 98.31 254 ALA A N 1
ATOM 2007 C CA . ALA A 1 254 ? 20.301 -7.438 -2.069 1.00 98.31 254 ALA A CA 1
ATOM 2008 C C . ALA A 1 254 ? 18.859 -7.711 -2.512 1.00 98.31 254 ALA A C 1
ATOM 2010 O O . ALA A 1 254 ? 18.216 -8.631 -2.000 1.00 98.31 254 ALA A O 1
ATOM 2011 N N . ILE A 1 255 ? 18.387 -6.982 -3.524 1.00 98.50 255 ILE A N 1
ATOM 2012 C CA . ILE A 1 255 ? 17.100 -7.231 -4.169 1.00 98.50 255 ILE A CA 1
ATOM 2013 C C . ILE A 1 255 ? 17.052 -8.665 -4.706 1.00 98.50 255 ILE A C 1
ATOM 2015 O O . ILE A 1 255 ? 16.125 -9.401 -4.372 1.00 98.50 255 ILE A O 1
ATOM 2019 N N . ALA A 1 256 ? 18.051 -9.096 -5.483 1.00 98.06 256 ALA A N 1
ATOM 2020 C CA . ALA A 1 256 ? 18.084 -10.438 -6.063 1.00 98.06 256 ALA A CA 1
ATOM 2021 C C . ALA A 1 256 ? 18.023 -11.541 -4.991 1.00 98.06 256 ALA A C 1
ATOM 2023 O O . ALA A 1 256 ? 17.233 -12.475 -5.128 1.00 98.06 256 ALA A O 1
ATOM 2024 N N . ARG A 1 257 ? 18.778 -11.400 -3.891 1.00 97.56 257 ARG A N 1
ATOM 2025 C CA . ARG A 1 257 ? 18.756 -12.329 -2.745 1.00 97.56 257 ARG A CA 1
ATOM 2026 C C . ARG A 1 257 ? 17.377 -12.441 -2.096 1.00 97.56 257 ARG A C 1
ATOM 2028 O O . ARG A 1 257 ? 17.048 -13.493 -1.547 1.00 97.56 257 ARG A O 1
ATOM 2035 N N . LYS A 1 258 ? 16.572 -11.378 -2.121 1.00 97.62 258 LYS A N 1
ATOM 2036 C CA . LYS A 1 258 ? 15.216 -11.378 -1.559 1.00 97.62 258 LYS A CA 1
ATOM 2037 C C . LYS A 1 258 ? 14.181 -11.921 -2.534 1.00 97.62 258 LYS A C 1
ATOM 2039 O O . LYS A 1 258 ? 13.394 -12.777 -2.145 1.00 97.62 258 LYS A O 1
ATOM 2044 N N . VAL A 1 259 ? 14.196 -11.458 -3.782 1.00 97.88 259 VAL A N 1
ATOM 2045 C CA . VAL A 1 259 ? 13.089 -11.702 -4.717 1.00 97.88 259 VAL A CA 1
ATOM 2046 C C . VAL A 1 259 ? 13.249 -12.961 -5.560 1.00 97.88 259 VAL A C 1
ATOM 2048 O O . VAL A 1 259 ? 12.242 -13.505 -5.988 1.00 97.88 259 VAL A O 1
ATOM 2051 N N . ARG A 1 260 ? 14.472 -13.449 -5.809 1.00 97.50 260 ARG A N 1
ATOM 2052 C CA . ARG A 1 260 ? 14.720 -14.597 -6.708 1.00 97.50 260 ARG A CA 1
ATOM 2053 C C . ARG A 1 260 ? 14.665 -15.944 -5.993 1.00 97.50 260 ARG A C 1
ATOM 2055 O O . ARG A 1 260 ? 15.515 -16.801 -6.213 1.00 97.50 260 ARG A O 1
ATOM 2062 N N . ARG A 1 261 ? 13.715 -16.094 -5.075 1.00 96.75 261 ARG A N 1
ATOM 2063 C CA . ARG A 1 261 ? 13.492 -17.319 -4.303 1.00 96.75 261 ARG A CA 1
ATOM 2064 C C . ARG A 1 261 ? 12.094 -17.326 -3.703 1.00 96.75 261 ARG A C 1
ATOM 2066 O O . ARG A 1 261 ? 11.374 -16.331 -3.757 1.00 96.75 261 ARG A O 1
ATOM 2073 N N . ASN A 1 262 ? 11.748 -18.433 -3.049 1.00 96.38 262 ASN A N 1
ATOM 2074 C CA . ASN A 1 262 ? 10.530 -18.574 -2.248 1.00 96.38 262 ASN A CA 1
ATOM 2075 C C . ASN A 1 262 ? 9.238 -18.288 -3.022 1.00 96.38 262 ASN A C 1
ATOM 2077 O O . ASN A 1 262 ? 8.236 -17.916 -2.410 1.00 96.38 262 ASN A O 1
ATOM 2081 N N . ASN A 1 263 ? 9.240 -18.460 -4.349 1.00 97.69 263 ASN A N 1
ATOM 2082 C CA . ASN A 1 263 ? 8.083 -18.186 -5.194 1.00 97.69 263 ASN A CA 1
ATOM 2083 C C . ASN A 1 263 ? 7.604 -16.721 -5.119 1.00 97.69 263 ASN A C 1
ATOM 2085 O O . ASN A 1 263 ? 6.450 -16.432 -5.448 1.00 97.69 263 ASN A O 1
ATOM 2089 N N . ALA A 1 264 ? 8.483 -15.803 -4.700 1.00 98.50 264 ALA A N 1
ATOM 2090 C CA . ALA A 1 264 ? 8.148 -14.403 -4.499 1.00 98.50 264 ALA A CA 1
ATOM 2091 C C . ALA A 1 264 ? 7.745 -13.722 -5.814 1.00 98.50 264 ALA A C 1
ATOM 2093 O O . ALA A 1 264 ? 8.233 -14.056 -6.897 1.00 98.50 264 ALA A O 1
ATOM 2094 N N . VAL A 1 265 ? 6.857 -12.737 -5.709 1.00 98.88 265 VAL A N 1
ATOM 2095 C CA . VAL A 1 265 ? 6.449 -11.876 -6.821 1.00 98.88 265 VAL A CA 1
ATOM 2096 C C . VAL A 1 265 ? 7.072 -10.503 -6.619 1.00 98.88 265 VAL A C 1
ATOM 2098 O O . VAL A 1 265 ? 6.843 -9.869 -5.591 1.00 98.88 265 VAL A O 1
ATOM 2101 N N . ALA A 1 266 ? 7.838 -10.027 -7.597 1.00 98.88 266 ALA A N 1
ATOM 2102 C CA . ALA A 1 266 ? 8.400 -8.683 -7.603 1.00 98.88 266 ALA A CA 1
ATOM 2103 C C . ALA A 1 266 ? 7.706 -7.812 -8.652 1.00 98.88 266 ALA A C 1
ATOM 2105 O O . ALA A 1 266 ? 7.645 -8.181 -9.822 1.00 98.88 266 ALA A O 1
ATOM 2106 N N . VAL A 1 267 ? 7.196 -6.653 -8.236 1.00 98.81 267 VAL A N 1
ATOM 2107 C CA . VAL A 1 267 ? 6.520 -5.680 -9.100 1.00 98.81 267 VAL A CA 1
ATOM 2108 C C . VAL A 1 267 ? 7.400 -4.448 -9.253 1.00 98.81 267 VAL A C 1
ATOM 2110 O O . VAL A 1 267 ? 7.751 -3.807 -8.260 1.00 98.81 267 VAL A O 1
ATOM 2113 N N . TRP A 1 268 ? 7.729 -4.101 -10.493 1.00 98.62 268 TRP A N 1
ATOM 2114 C CA . TRP A 1 268 ? 8.646 -3.015 -10.820 1.00 98.62 268 TRP A CA 1
ATOM 2115 C C . TRP A 1 268 ? 7.934 -1.894 -11.553 1.00 98.62 268 TRP A C 1
ATOM 2117 O O . TRP A 1 268 ? 7.323 -2.123 -12.597 1.00 98.62 268 TRP A O 1
ATOM 2127 N N . PHE A 1 269 ? 8.065 -0.679 -11.037 1.00 97.25 269 PHE A N 1
ATOM 2128 C CA . PHE A 1 269 ? 7.431 0.489 -11.623 1.00 97.25 269 PHE A CA 1
ATOM 2129 C C . PHE A 1 269 ? 8.379 1.304 -12.505 1.00 97.25 269 PHE A C 1
ATOM 2131 O O . PHE A 1 269 ? 9.497 1.646 -12.109 1.00 97.25 269 PHE A O 1
ATOM 2138 N N . TYR A 1 270 ? 7.876 1.686 -13.679 1.00 95.50 270 TYR A N 1
ATOM 2139 C CA . TYR A 1 270 ? 8.458 2.664 -14.598 1.00 95.50 270 TYR A CA 1
ATOM 2140 C C . TYR A 1 270 ? 9.889 2.335 -15.071 1.00 95.50 270 TYR A C 1
ATOM 2142 O O . TYR A 1 270 ? 10.039 1.579 -16.030 1.00 95.50 270 TYR A O 1
ATOM 2150 N N . ALA A 1 271 ? 10.933 2.879 -14.432 1.00 95.94 271 ALA A N 1
ATOM 2151 C CA . ALA A 1 271 ? 12.327 2.835 -14.902 1.00 95.94 271 ALA A CA 1
ATOM 2152 C C . ALA A 1 271 ? 13.287 2.098 -13.938 1.00 95.94 271 ALA A C 1
ATOM 2154 O O . ALA A 1 271 ? 14.290 2.678 -13.512 1.00 95.94 271 ALA A O 1
ATOM 2155 N N . PRO A 1 272 ? 12.993 0.854 -13.523 1.00 97.25 272 PRO A N 1
ATOM 2156 C CA . PRO A 1 272 ? 13.687 0.201 -12.418 1.00 97.25 272 PRO A CA 1
ATOM 2157 C C . PRO A 1 272 ? 15.140 -0.159 -12.763 1.00 97.25 272 PRO A C 1
ATOM 2159 O O . PRO A 1 272 ? 15.404 -0.989 -13.624 1.00 97.25 272 PRO A O 1
ATOM 2162 N N . GLY A 1 273 ? 16.096 0.446 -12.061 1.00 96.62 273 GLY A N 1
ATOM 2163 C CA . GLY A 1 273 ? 17.527 0.226 -12.238 1.00 96.62 273 GLY A CA 1
ATOM 2164 C C . GLY A 1 273 ? 18.102 0.842 -13.513 1.00 96.62 273 GLY A C 1
ATOM 2165 O O . GLY A 1 273 ? 19.209 0.472 -13.903 1.00 96.62 273 GLY A O 1
ATOM 2166 N N . PHE A 1 274 ? 17.371 1.749 -14.167 1.00 96.88 274 PHE A N 1
ATOM 2167 C CA . PHE A 1 274 ? 17.810 2.382 -15.408 1.00 96.88 274 PHE A CA 1
ATOM 2168 C C . PHE A 1 274 ? 19.074 3.226 -15.221 1.00 96.88 274 PHE A C 1
ATOM 2170 O O . PHE A 1 274 ? 19.918 3.261 -16.111 1.00 96.88 274 PHE A O 1
ATOM 2177 N N . ILE A 1 275 ? 19.215 3.888 -14.071 1.00 95.50 275 ILE A N 1
ATOM 2178 C CA . ILE A 1 275 ? 20.412 4.648 -13.715 1.00 95.50 275 ILE A CA 1
ATOM 2179 C C . ILE A 1 275 ? 21.351 3.722 -12.937 1.00 95.50 275 ILE A C 1
ATOM 2181 O O . ILE A 1 275 ? 20.989 3.190 -11.883 1.00 95.50 275 ILE A O 1
ATOM 2185 N N . ARG A 1 276 ? 22.547 3.513 -13.479 1.00 94.06 276 ARG A N 1
ATOM 2186 C CA . ARG A 1 276 ? 23.623 2.717 -12.883 1.00 94.06 276 ARG A CA 1
ATOM 2187 C C . ARG A 1 276 ? 24.400 3.541 -11.856 1.00 94.06 276 ARG A C 1
ATOM 2189 O O . ARG A 1 276 ? 24.292 4.766 -11.824 1.00 94.06 276 ARG A O 1
ATOM 2196 N N . GLU A 1 277 ? 25.197 2.865 -11.035 1.00 92.12 277 GLU A N 1
ATOM 2197 C CA . GLU A 1 277 ? 26.023 3.492 -9.996 1.00 92.12 277 GLU A CA 1
ATOM 2198 C C . GLU A 1 277 ? 27.002 4.538 -10.545 1.00 92.12 277 GLU A C 1
ATOM 2200 O O . GLU A 1 277 ? 27.146 5.622 -9.983 1.00 92.12 277 GLU A O 1
ATOM 2205 N N . ASP A 1 278 ? 27.583 4.265 -11.715 1.00 91.00 278 ASP A N 1
ATOM 2206 C CA . ASP A 1 278 ? 28.452 5.190 -12.453 1.00 91.00 278 ASP A CA 1
ATOM 2207 C C . ASP A 1 278 ? 27.698 6.372 -13.103 1.00 91.00 278 ASP A C 1
ATOM 2209 O O . ASP A 1 278 ? 28.300 7.220 -13.763 1.00 91.00 278 ASP A O 1
ATOM 2213 N N . GLY A 1 279 ? 26.376 6.444 -12.924 1.00 89.56 279 GLY A N 1
ATOM 2214 C CA . GLY A 1 279 ? 25.496 7.468 -13.482 1.00 89.56 279 GLY A CA 1
ATOM 2215 C C . GLY A 1 279 ? 25.047 7.209 -14.921 1.00 89.56 279 GLY A C 1
ATOM 2216 O O . GLY A 1 279 ? 24.282 8.015 -15.460 1.00 89.56 279 GLY A O 1
ATOM 2217 N N . SER A 1 280 ? 25.477 6.113 -15.552 1.00 93.50 280 SER A N 1
ATOM 2218 C CA . SER A 1 280 ? 25.057 5.763 -16.910 1.00 93.50 280 SER A CA 1
ATOM 2219 C C . SER A 1 280 ? 23.588 5.321 -16.969 1.00 93.50 280 SER A C 1
ATOM 2221 O O . SER A 1 280 ? 23.013 4.824 -15.998 1.00 93.50 280 SER A O 1
ATOM 2223 N N . PHE A 1 281 ? 22.961 5.512 -18.133 1.00 95.69 281 PHE A N 1
ATOM 2224 C CA . PHE A 1 281 ? 21.607 5.034 -18.419 1.00 95.69 281 PHE A CA 1
ATOM 2225 C C . PHE A 1 281 ? 21.672 3.705 -19.174 1.00 95.69 281 PHE A C 1
ATOM 2227 O O . PHE A 1 281 ? 22.310 3.632 -20.223 1.00 95.69 281 PHE A O 1
ATOM 2234 N N . SER A 1 282 ? 21.015 2.662 -18.661 1.00 97.31 282 SER A N 1
ATOM 2235 C CA . SER A 1 282 ? 21.157 1.296 -19.173 1.00 97.31 282 SER A CA 1
ATOM 2236 C C . SER A 1 282 ? 19.845 0.506 -19.142 1.00 97.31 282 SER A C 1
ATOM 2238 O O . SER A 1 282 ? 19.313 0.180 -18.081 1.00 97.31 282 SER A O 1
ATOM 2240 N N . GLU A 1 283 ? 19.348 0.137 -20.325 1.00 98.19 283 GLU A N 1
ATOM 2241 C CA . GLU A 1 283 ? 18.233 -0.811 -20.482 1.00 98.19 283 GLU A CA 1
ATOM 2242 C C . GLU A 1 283 ? 18.635 -2.237 -20.078 1.00 98.19 283 GLU A C 1
ATOM 2244 O O . GLU A 1 283 ? 17.853 -2.951 -19.458 1.00 98.19 283 GLU A O 1
ATOM 2249 N N . GLU A 1 284 ? 19.883 -2.632 -20.343 1.00 97.69 284 GLU A N 1
ATOM 2250 C CA . GLU A 1 284 ? 20.461 -3.896 -19.859 1.00 97.69 284 GLU A CA 1
ATOM 2251 C C . GLU A 1 284 ? 20.505 -3.931 -18.323 1.00 97.69 284 GLU A C 1
ATOM 2253 O O . GLU A 1 284 ? 20.318 -4.974 -17.694 1.00 97.69 284 GLU A O 1
ATOM 2258 N N . GLY A 1 285 ? 20.673 -2.767 -17.690 1.00 96.88 285 GLY A N 1
ATOM 2259 C CA . GLY A 1 285 ? 20.492 -2.581 -16.256 1.00 96.88 285 GLY A CA 1
ATOM 2260 C C . GLY A 1 285 ? 19.083 -2.953 -15.784 1.00 96.88 285 GLY A C 1
ATOM 2261 O O . GLY A 1 285 ? 18.947 -3.555 -14.714 1.00 96.88 285 GLY A O 1
ATOM 2262 N N . ILE A 1 286 ? 18.046 -2.638 -16.562 1.00 98.50 286 ILE A N 1
ATOM 2263 C CA . ILE A 1 286 ? 16.661 -3.025 -16.258 1.00 98.50 286 ILE A CA 1
ATOM 2264 C C . ILE A 1 286 ? 16.475 -4.536 -16.462 1.00 98.50 286 ILE A C 1
ATOM 2266 O O . ILE A 1 286 ? 15.944 -5.213 -15.578 1.00 98.50 286 ILE A O 1
ATOM 2270 N N . GLU A 1 287 ? 16.948 -5.077 -17.590 1.00 98.50 287 GLU A N 1
ATOM 2271 C CA . GLU A 1 287 ? 16.819 -6.503 -17.933 1.00 98.50 287 GLU A CA 1
ATOM 2272 C C . GLU A 1 287 ? 17.544 -7.390 -16.910 1.00 98.50 287 GLU A C 1
ATOM 2274 O O . GLU A 1 287 ? 16.967 -8.341 -16.393 1.00 98.50 287 GLU A O 1
ATOM 2279 N N . SER A 1 288 ? 18.766 -7.032 -16.510 1.00 97.44 288 SER A N 1
ATOM 2280 C CA . SER A 1 288 ? 19.530 -7.769 -15.491 1.00 97.44 288 SER A CA 1
ATOM 2281 C C . SER A 1 288 ? 18.895 -7.748 -14.099 1.00 97.44 288 SER A C 1
ATOM 2283 O O . SER A 1 288 ? 19.074 -8.703 -13.343 1.00 97.44 288 SER A O 1
ATOM 2285 N N . LEU A 1 289 ? 18.158 -6.689 -13.741 1.00 98.19 289 LEU A N 1
ATOM 2286 C CA . LEU A 1 289 ? 17.450 -6.582 -12.461 1.00 98.19 289 LEU A CA 1
ATOM 2287 C C . LEU A 1 289 ? 16.161 -7.406 -12.481 1.00 98.19 289 LEU A C 1
ATOM 2289 O O . LEU A 1 289 ? 15.960 -8.294 -11.649 1.00 98.19 289 LEU A O 1
ATOM 2293 N N . THR A 1 290 ? 15.300 -7.088 -13.443 1.00 98.44 290 THR A N 1
ATOM 2294 C CA . THR A 1 290 ? 13.908 -7.543 -13.501 1.00 98.44 290 THR A CA 1
ATOM 2295 C C . THR A 1 290 ? 13.756 -8.869 -14.234 1.00 98.44 290 THR A C 1
ATOM 2297 O O . THR A 1 290 ? 12.716 -9.510 -14.128 1.00 98.44 290 THR A O 1
ATOM 2300 N N . GLY A 1 291 ? 14.760 -9.285 -15.003 1.00 98.31 291 GLY A N 1
ATOM 2301 C CA . GLY A 1 291 ? 14.652 -10.408 -15.925 1.00 98.31 291 GLY A CA 1
ATOM 2302 C C . GLY A 1 291 ? 13.679 -10.160 -17.084 1.00 98.31 291 GLY A C 1
ATOM 2303 O O . GLY A 1 291 ? 13.379 -11.100 -17.808 1.00 98.31 291 GLY A O 1
ATOM 2304 N N . ILE A 1 292 ? 13.166 -8.939 -17.257 1.00 98.75 292 ILE A N 1
ATOM 2305 C CA . ILE A 1 292 ? 12.284 -8.560 -18.363 1.00 98.75 292 ILE A CA 1
ATOM 2306 C C . ILE A 1 292 ? 13.017 -7.542 -19.225 1.00 98.75 292 ILE A C 1
ATOM 2308 O O . ILE A 1 292 ? 13.499 -6.522 -18.725 1.00 98.75 292 ILE A O 1
ATOM 2312 N N . ARG A 1 293 ? 13.080 -7.792 -20.532 1.00 98.75 293 ARG A N 1
ATOM 2313 C CA . ARG A 1 293 ? 13.601 -6.805 -21.481 1.00 98.75 293 ARG A CA 1
ATOM 2314 C C . ARG A 1 293 ? 12.666 -5.600 -21.564 1.00 98.75 293 ARG A C 1
ATOM 2316 O O . ARG A 1 293 ? 11.509 -5.719 -21.965 1.00 98.75 293 ARG A O 1
ATOM 2323 N N . VAL A 1 294 ? 13.182 -4.430 -21.200 1.00 98.62 294 VAL A N 1
ATOM 2324 C CA . VAL A 1 294 ? 12.454 -3.154 -21.206 1.00 98.62 294 VAL A CA 1
ATOM 2325 C C . VAL A 1 294 ? 13.205 -2.160 -22.078 1.00 98.62 294 VAL A C 1
ATOM 2327 O O . VAL A 1 294 ? 14.421 -2.016 -21.960 1.00 98.62 294 VAL A O 1
ATOM 2330 N N . ARG A 1 295 ? 12.468 -1.458 -22.936 1.00 98.19 295 ARG A N 1
ATOM 2331 C CA . ARG A 1 295 ? 12.982 -0.395 -23.804 1.00 98.19 295 ARG A CA 1
ATOM 2332 C C . ARG A 1 295 ? 12.427 0.953 -23.387 1.00 98.19 295 ARG A C 1
ATOM 2334 O O . ARG A 1 295 ? 11.388 1.031 -22.727 1.00 98.19 295 ARG A O 1
ATOM 2341 N N . HIS A 1 296 ? 13.108 2.019 -23.792 1.00 97.12 296 HIS A N 1
ATOM 2342 C CA . HIS A 1 296 ? 12.627 3.380 -23.606 1.00 97.12 296 HIS A CA 1
ATOM 2343 C C . HIS A 1 296 ? 12.606 4.179 -24.907 1.00 97.12 296 HIS A C 1
ATOM 2345 O O . HIS A 1 296 ? 13.394 3.971 -25.827 1.00 97.12 296 HIS A O 1
ATOM 2351 N N . VAL A 1 297 ? 11.697 5.148 -24.966 1.00 95.69 297 VAL A N 1
ATOM 2352 C CA . VAL A 1 297 ? 11.607 6.114 -26.057 1.00 95.69 297 VAL A CA 1
ATOM 2353 C C . VAL A 1 297 ? 11.389 7.515 -25.498 1.00 95.69 297 VAL A C 1
ATOM 2355 O O . VAL A 1 297 ? 10.572 7.748 -24.602 1.00 95.69 297 VAL A O 1
ATOM 2358 N N . ARG A 1 298 ? 12.132 8.480 -26.041 1.00 94.31 298 ARG A N 1
ATOM 2359 C CA . ARG A 1 298 ? 12.006 9.902 -25.706 1.00 94.31 298 ARG A CA 1
ATOM 2360 C C . ARG A 1 298 ? 10.768 10.482 -26.383 1.00 94.31 298 ARG A C 1
ATOM 2362 O O . ARG A 1 298 ? 10.826 10.951 -27.516 1.00 94.31 298 ARG A O 1
ATOM 2369 N N . ARG A 1 299 ? 9.632 10.429 -25.691 1.00 91.06 299 ARG A N 1
ATOM 2370 C CA . ARG A 1 299 ? 8.384 11.080 -26.105 1.00 91.06 299 ARG A CA 1
ATOM 2371 C C . ARG A 1 299 ? 7.621 11.558 -24.880 1.00 91.06 299 ARG A C 1
ATOM 2373 O O . ARG A 1 299 ? 7.602 10.875 -23.863 1.00 91.06 299 ARG A O 1
ATOM 2380 N N . LYS A 1 300 ? 6.963 12.711 -24.998 1.00 90.00 300 LYS A N 1
ATOM 2381 C CA . LYS A 1 300 ? 6.092 13.254 -23.950 1.00 90.00 300 LYS A CA 1
ATOM 2382 C C . LYS A 1 300 ? 4.693 12.680 -24.089 1.00 90.00 300 LYS A C 1
ATOM 2384 O O . LYS A 1 300 ? 3.999 13.002 -25.051 1.00 90.00 300 LYS A O 1
ATOM 2389 N N . VAL A 1 301 ? 4.273 11.862 -23.130 1.00 89.62 301 VAL A N 1
ATOM 2390 C CA . VAL A 1 301 ? 2.981 11.164 -23.180 1.00 89.62 301 VAL A CA 1
ATOM 2391 C C . VAL A 1 301 ? 2.261 11.245 -21.843 1.00 89.62 301 VAL A C 1
ATOM 2393 O O . VAL A 1 301 ? 2.876 11.125 -20.789 1.00 89.62 301 VAL A O 1
ATOM 2396 N N . LYS A 1 302 ? 0.941 11.436 -21.883 1.00 90.50 302 LYS A N 1
ATOM 2397 C CA . LYS A 1 302 ? 0.072 11.232 -20.720 1.00 90.50 302 LYS A CA 1
ATOM 2398 C C . LYS A 1 302 ? -0.045 9.727 -20.504 1.00 90.50 302 LYS A C 1
ATOM 2400 O O . LYS A 1 302 ? -0.708 9.072 -21.298 1.00 90.50 302 LYS A O 1
ATOM 2405 N N . LEU A 1 303 ? 0.689 9.185 -19.535 1.00 90.06 303 LEU A N 1
ATOM 2406 C CA . LEU A 1 303 ? 0.709 7.743 -19.313 1.00 90.06 303 LEU A CA 1
ATOM 2407 C C . LEU A 1 303 ? -0.664 7.281 -18.834 1.00 90.06 303 LEU A C 1
ATOM 2409 O O . LEU A 1 303 ? -1.182 7.804 -17.855 1.00 90.06 303 LEU A O 1
ATOM 2413 N N . GLY A 1 304 ? -1.194 6.267 -19.499 1.00 92.19 304 GLY A N 1
ATOM 2414 C CA . GLY A 1 304 ? -2.301 5.449 -19.032 1.00 92.19 304 GLY A CA 1
ATOM 2415 C C . GLY A 1 304 ? -2.065 3.998 -19.435 1.00 92.19 304 GLY A C 1
ATOM 2416 O O . GLY A 1 304 ? -1.107 3.693 -20.157 1.00 92.19 304 GLY A O 1
ATOM 2417 N N . LEU A 1 305 ? -2.920 3.103 -18.961 1.00 94.50 305 LEU A N 1
ATOM 2418 C CA . LEU A 1 305 ? -2.852 1.685 -19.273 1.00 94.50 305 LEU A CA 1
ATOM 2419 C C . LEU A 1 305 ? -4.248 1.085 -19.418 1.00 94.50 305 LEU A C 1
ATOM 2421 O O . LEU A 1 305 ? -5.069 1.196 -18.509 1.00 94.50 305 LEU A O 1
ATOM 2425 N N . ASP A 1 306 ? -4.453 0.366 -20.515 1.00 94.81 306 ASP A N 1
ATOM 2426 C CA . ASP A 1 306 ? -5.617 -0.487 -20.723 1.00 94.81 306 ASP A CA 1
ATOM 2427 C C . ASP A 1 306 ? -5.239 -1.954 -20.503 1.00 94.81 306 ASP A C 1
ATOM 2429 O O . ASP A 1 306 ? -4.198 -2.437 -20.964 1.00 94.81 306 ASP A O 1
ATOM 2433 N N . VAL A 1 307 ? -6.098 -2.687 -19.798 1.00 93.69 307 VAL A N 1
ATOM 2434 C CA . VAL A 1 307 ? -5.942 -4.135 -19.611 1.00 93.69 307 VAL A CA 1
ATOM 2435 C C . VAL A 1 307 ? -6.224 -4.860 -20.930 1.00 93.69 307 VAL A C 1
ATOM 2437 O O . VAL A 1 307 ? -7.244 -4.614 -21.569 1.00 93.69 307 VAL A O 1
ATOM 2440 N N . ALA A 1 308 ? -5.325 -5.763 -21.333 1.00 89.19 308 ALA A N 1
ATOM 2441 C CA . ALA A 1 308 ? -5.351 -6.421 -22.641 1.00 89.19 308 ALA A CA 1
ATOM 2442 C C . ALA A 1 308 ? -5.547 -7.946 -22.570 1.00 89.19 308 ALA A C 1
ATOM 2444 O O . ALA A 1 308 ? -6.233 -8.503 -23.422 1.00 89.19 308 ALA A O 1
ATOM 2445 N N . ASN A 1 309 ? -4.970 -8.626 -21.573 1.00 89.88 309 ASN A N 1
ATOM 2446 C CA . ASN A 1 309 ? -5.170 -10.062 -21.346 1.00 89.88 309 ASN A CA 1
ATOM 2447 C C . ASN A 1 309 ? -6.098 -10.248 -20.145 1.00 89.88 309 ASN A C 1
ATOM 2449 O O . ASN A 1 309 ? -5.799 -9.727 -19.074 1.00 89.88 309 ASN A O 1
ATOM 2453 N N . LEU A 1 310 ? -7.202 -10.972 -20.311 1.00 88.69 310 LEU A N 1
ATOM 2454 C CA . LEU A 1 310 ? -8.227 -11.156 -19.277 1.00 88.69 310 LEU A CA 1
ATOM 2455 C C . LEU A 1 310 ? -8.210 -12.545 -18.630 1.00 88.69 310 LEU A C 1
ATOM 2457 O O . LEU A 1 310 ? -8.914 -12.750 -17.643 1.00 88.69 310 LEU A O 1
ATOM 2461 N N . ASP A 1 311 ? -7.401 -13.463 -19.158 1.00 93.25 311 ASP A N 1
ATOM 2462 C CA . ASP A 1 311 ? -7.315 -14.847 -18.684 1.00 93.25 311 ASP A CA 1
ATOM 2463 C C . ASP A 1 311 ? -6.311 -14.994 -17.532 1.00 93.25 311 ASP A C 1
ATOM 2465 O O . ASP A 1 311 ? -6.354 -15.957 -16.767 1.00 93.25 311 ASP A O 1
ATOM 2469 N N . HIS A 1 312 ? -5.404 -14.025 -17.378 1.00 96.75 312 HIS A N 1
ATOM 2470 C CA . HIS A 1 312 ? -4.396 -14.058 -16.327 1.00 96.75 312 HIS A CA 1
ATOM 2471 C C . HIS A 1 312 ? -4.979 -13.647 -14.956 1.00 96.75 312 HIS A C 1
ATOM 2473 O O . HIS A 1 312 ? -5.675 -12.633 -14.863 1.00 96.75 312 HIS A O 1
ATOM 2479 N N . PRO A 1 313 ? -4.630 -14.328 -13.842 1.00 96.94 313 PRO A N 1
ATOM 2480 C CA . PRO A 1 313 ? -5.159 -14.002 -12.511 1.00 96.94 313 PRO A CA 1
ATOM 2481 C C . PRO A 1 313 ? -4.933 -12.548 -12.063 1.00 96.94 313 PRO A C 1
ATOM 2483 O O . PRO A 1 313 ? -5.772 -11.972 -11.375 1.00 96.94 313 PRO A O 1
ATOM 2486 N N . ILE A 1 314 ? -3.819 -11.934 -12.481 1.00 97.69 314 ILE A N 1
ATOM 2487 C CA . ILE A 1 314 ? -3.486 -10.525 -12.178 1.00 97.69 314 ILE A CA 1
ATOM 2488 C C . ILE A 1 314 ? -4.542 -9.552 -12.738 1.00 97.69 314 ILE A C 1
ATOM 2490 O O . ILE A 1 314 ? -4.820 -8.513 -12.139 1.00 97.69 314 ILE A O 1
ATOM 2494 N N . THR A 1 315 ? -5.162 -9.872 -13.870 1.00 96.44 315 THR A N 1
ATOM 2495 C CA . THR A 1 315 ? -6.092 -8.986 -14.586 1.00 96.44 315 THR A CA 1
ATOM 2496 C C . THR A 1 315 ? -7.555 -9.408 -14.462 1.00 96.44 315 THR A C 1
ATOM 2498 O O . THR A 1 315 ? -8.437 -8.759 -15.030 1.00 96.44 315 THR A O 1
ATOM 2501 N N . ALA A 1 316 ? -7.836 -10.441 -13.665 1.00 94.56 316 ALA A N 1
ATOM 2502 C CA . ALA A 1 316 ? -9.183 -10.937 -13.423 1.00 94.56 316 ALA A CA 1
ATOM 2503 C C . ALA A 1 316 ? -10.126 -9.821 -12.930 1.00 94.56 316 ALA A C 1
ATOM 2505 O O . ALA A 1 316 ? -9.847 -9.131 -11.946 1.00 94.56 316 ALA A O 1
ATOM 2506 N N . GLY A 1 317 ? -11.260 -9.644 -13.615 1.00 91.75 317 GLY A N 1
ATOM 2507 C CA . GLY A 1 317 ? -12.283 -8.655 -13.249 1.00 91.75 317 GLY A CA 1
ATOM 2508 C C . GLY A 1 317 ? -11.964 -7.203 -13.639 1.00 91.75 317 GLY A C 1
ATOM 2509 O O . GLY A 1 317 ? -12.699 -6.298 -13.245 1.00 91.75 317 GLY A O 1
ATOM 2510 N N . LEU A 1 318 ? -10.882 -6.954 -14.389 1.00 92.56 318 LEU A N 1
ATOM 2511 C CA . LEU A 1 318 ? -10.471 -5.610 -14.823 1.00 92.56 318 LEU A CA 1
ATOM 2512 C C . LEU A 1 318 ? -10.844 -5.298 -16.285 1.00 92.56 318 LEU A C 1
ATOM 2514 O O . LEU A 1 318 ? -10.252 -4.415 -16.906 1.00 92.56 318 LEU A O 1
ATOM 2518 N N . GLN A 1 319 ? -11.831 -6.004 -16.844 1.00 85.00 319 GLN A N 1
ATOM 2519 C CA . GLN A 1 319 ? -12.294 -5.813 -18.220 1.00 85.00 319 GLN A CA 1
ATOM 2520 C C . GLN A 1 319 ? -12.711 -4.360 -18.480 1.00 85.00 319 GLN A C 1
ATOM 2522 O O . GLN A 1 319 ? -13.497 -3.783 -17.727 1.00 85.00 319 GLN A O 1
ATOM 2527 N N . GLY A 1 320 ? -12.192 -3.770 -19.563 1.00 80.81 320 GLY A N 1
ATOM 2528 C CA . GLY A 1 320 ? -12.536 -2.408 -19.986 1.00 80.81 320 GLY A CA 1
ATOM 2529 C C . GLY A 1 320 ? -12.131 -1.309 -18.998 1.00 80.81 320 GLY A C 1
ATOM 2530 O O . GLY A 1 320 ? -12.617 -0.184 -19.107 1.00 80.81 320 GLY A O 1
ATOM 2531 N N . LYS A 1 321 ? -11.278 -1.613 -18.010 1.00 84.69 321 LYS A N 1
ATOM 2532 C CA . LYS A 1 321 ? -10.767 -0.619 -17.066 1.00 84.69 321 LYS A CA 1
ATOM 2533 C C . LYS A 1 321 ? -9.540 0.073 -17.647 1.00 84.69 321 LYS A C 1
ATOM 2535 O O . LYS A 1 321 ? -8.538 -0.572 -17.945 1.00 84.69 321 LYS A O 1
ATOM 2540 N N . HIS A 1 322 ? -9.633 1.394 -17.718 1.00 90.12 322 HIS A N 1
ATOM 2541 C CA . HIS A 1 322 ? -8.508 2.279 -17.955 1.00 90.12 322 HIS A CA 1
ATOM 2542 C C . HIS A 1 322 ? -7.857 2.666 -16.622 1.00 90.12 322 HIS A C 1
ATOM 2544 O O . HIS A 1 322 ? -8.553 3.006 -15.659 1.00 90.12 322 HIS A O 1
ATOM 2550 N N . ILE A 1 323 ? -6.530 2.617 -16.562 1.00 90.38 323 ILE A N 1
ATOM 2551 C CA . ILE A 1 323 ? -5.737 3.026 -15.403 1.00 90.38 323 ILE A CA 1
ATOM 2552 C C . ILE A 1 323 ? -4.947 4.274 -15.781 1.00 90.38 323 ILE A C 1
ATOM 2554 O O . ILE A 1 323 ? -3.991 4.202 -16.551 1.00 90.38 323 ILE A O 1
ATOM 2558 N N . GLU A 1 324 ? -5.319 5.406 -15.191 1.00 86.56 324 GLU A N 1
ATOM 2559 C CA . GLU A 1 324 ? -4.562 6.650 -15.324 1.00 86.56 324 GLU A CA 1
ATOM 2560 C C . GLU A 1 324 ? -3.186 6.501 -14.670 1.00 86.56 324 GLU A C 1
ATOM 2562 O O . GLU A 1 324 ? -3.068 6.045 -13.529 1.00 86.56 324 GLU A O 1
ATOM 2567 N N . GLY A 1 325 ? -2.139 6.867 -15.404 1.00 76.38 325 GLY A N 1
ATOM 2568 C CA . GLY A 1 325 ? -0.757 6.534 -15.072 1.00 76.38 325 GLY A CA 1
ATOM 2569 C C . GLY A 1 325 ? 0.144 7.715 -14.751 1.00 76.38 325 GLY A C 1
ATOM 2570 O O . GLY A 1 325 ? 1.319 7.495 -14.464 1.00 76.38 325 GLY A O 1
ATOM 2571 N N . SER A 1 326 ? -0.364 8.950 -14.773 1.00 78.88 326 SER A N 1
ATOM 2572 C CA . SER A 1 326 ? 0.376 10.135 -14.330 1.00 78.88 326 SER A CA 1
ATOM 2573 C C . SER A 1 326 ? -0.497 11.116 -13.547 1.00 78.88 326 SER A C 1
ATOM 2575 O O . SER A 1 326 ? -1.716 11.176 -13.702 1.00 78.88 326 SER A O 1
ATOM 2577 N N . TRP A 1 327 ? 0.125 11.916 -12.675 1.00 77.44 327 TRP A N 1
ATOM 2578 C CA . TRP A 1 327 ? -0.612 12.909 -11.884 1.00 77.44 327 TRP A CA 1
ATOM 2579 C C . TRP A 1 327 ? -1.318 13.934 -12.770 1.00 77.44 327 TRP A C 1
ATOM 2581 O O . TRP A 1 327 ? -0.666 14.567 -13.603 1.00 77.44 327 TRP A O 1
ATOM 2591 N N . LYS A 1 328 ? -2.628 14.136 -12.559 1.00 76.62 328 LYS A N 1
ATOM 2592 C CA . LYS A 1 328 ? -3.473 15.092 -13.307 1.00 76.62 328 LYS A CA 1
ATOM 2593 C C . LYS A 1 328 ? -3.303 14.996 -14.833 1.00 76.62 328 LYS A C 1
ATOM 2595 O O . LYS A 1 328 ? -3.428 15.997 -15.539 1.00 76.62 328 LYS A O 1
ATOM 2600 N N . ASN A 1 329 ? -2.972 13.810 -15.343 1.00 72.38 329 ASN A N 1
ATOM 2601 C CA . ASN A 1 329 ? -2.684 13.547 -16.752 1.00 72.38 329 ASN A CA 1
ATOM 2602 C C . ASN A 1 329 ? -1.601 14.483 -17.324 1.00 72.38 329 ASN A C 1
ATOM 2604 O O . ASN A 1 329 ? -1.650 14.883 -18.494 1.00 72.38 329 ASN A O 1
ATOM 2608 N N . HIS A 1 330 ? -0.614 14.860 -16.502 1.00 84.62 330 HIS A N 1
ATOM 2609 C CA . HIS A 1 330 ? 0.582 15.558 -16.960 1.00 84.62 330 HIS A CA 1
ATOM 2610 C C . HIS A 1 330 ? 1.474 14.609 -17.776 1.00 84.62 330 HIS A C 1
ATOM 2612 O O . HIS A 1 330 ? 1.618 13.438 -17.417 1.00 84.62 330 HIS A O 1
ATOM 2618 N N . PRO A 1 331 ? 2.090 15.082 -18.872 1.00 87.69 331 PRO A N 1
ATOM 2619 C CA . PRO A 1 331 ? 2.922 14.233 -19.709 1.00 87.69 331 PRO A CA 1
ATOM 2620 C C . PRO A 1 331 ? 4.234 13.837 -19.017 1.00 87.69 331 PRO A C 1
ATOM 2622 O O . PRO A 1 331 ? 4.839 14.633 -18.297 1.00 87.69 331 PRO A O 1
ATOM 2625 N N . VAL A 1 332 ? 4.691 12.623 -19.307 1.00 89.44 332 VAL A N 1
ATOM 2626 C CA . VAL A 1 332 ? 5.925 11.995 -18.822 1.00 89.44 332 VAL A CA 1
ATOM 2627 C C . VAL A 1 332 ? 6.866 11.744 -20.003 1.00 89.44 332 VAL A C 1
ATOM 2629 O O . VAL A 1 332 ? 6.402 11.444 -21.102 1.00 89.44 332 VAL A O 1
ATOM 2632 N N . ASP A 1 333 ? 8.174 11.893 -19.774 1.00 90.62 333 ASP A N 1
ATOM 2633 C CA . ASP A 1 333 ? 9.265 11.570 -20.704 1.00 90.62 333 ASP A CA 1
ATOM 2634 C C . ASP A 1 333 ? 10.509 11.146 -19.888 1.00 90.62 333 ASP A C 1
ATOM 2636 O O . ASP A 1 333 ? 10.907 11.895 -18.984 1.00 90.62 333 ASP A O 1
ATOM 2640 N N . PRO A 1 334 ? 11.150 10.001 -20.195 1.00 92.50 334 PRO A N 1
ATOM 2641 C CA . PRO A 1 334 ? 10.830 9.094 -21.305 1.00 92.50 334 PRO A CA 1
ATOM 2642 C C . PRO A 1 334 ? 9.665 8.141 -21.012 1.00 92.50 334 PRO A C 1
ATOM 2644 O O . PRO A 1 334 ? 9.182 8.042 -19.892 1.00 92.50 334 PRO A O 1
ATOM 2647 N N . VAL A 1 335 ? 9.195 7.437 -22.038 1.00 94.38 335 VAL A N 1
ATOM 2648 C CA . VAL A 1 335 ? 8.247 6.327 -21.876 1.00 94.38 335 VAL A CA 1
ATOM 2649 C C . VAL A 1 335 ? 9.027 5.022 -21.898 1.00 94.38 335 VAL A C 1
ATOM 2651 O O . VAL A 1 335 ? 9.851 4.836 -22.790 1.00 94.38 335 VAL A O 1
ATOM 2654 N N . PHE A 1 336 ? 8.745 4.132 -20.949 1.00 97.12 336 PHE A N 1
ATOM 2655 C CA . PHE A 1 336 ? 9.307 2.783 -20.887 1.00 97.12 336 PHE A CA 1
ATOM 2656 C C . PHE A 1 336 ? 8.229 1.745 -21.198 1.00 97.12 336 PHE A C 1
ATOM 2658 O O . PHE A 1 336 ? 7.057 1.973 -20.900 1.00 97.12 336 PHE A O 1
ATOM 2665 N N . PHE A 1 337 ? 8.608 0.625 -21.805 1.00 98.06 337 PHE A N 1
ATOM 2666 C CA . PHE A 1 337 ? 7.696 -0.466 -22.147 1.00 98.06 337 PHE A CA 1
ATOM 2667 C C . PHE A 1 337 ? 8.443 -1.801 -22.227 1.00 98.06 337 PHE A C 1
ATOM 2669 O O . PHE A 1 337 ? 9.639 -1.837 -22.517 1.00 98.06 337 PHE A O 1
ATOM 2676 N N . ALA A 1 338 ? 7.738 -2.900 -21.965 1.00 98.56 338 ALA A N 1
ATOM 2677 C CA . ALA A 1 338 ? 8.294 -4.238 -22.124 1.00 98.56 338 ALA A CA 1
ATOM 2678 C C . ALA A 1 338 ? 8.426 -4.594 -23.615 1.00 98.56 338 ALA A C 1
ATOM 2680 O O . ALA A 1 338 ? 7.506 -4.377 -24.402 1.00 98.56 338 ALA A O 1
ATOM 2681 N N . ASP A 1 339 ? 9.561 -5.174 -23.979 1.00 98.31 339 ASP A N 1
ATOM 2682 C CA . ASP A 1 339 ? 9.877 -5.694 -25.313 1.00 98.31 339 ASP A CA 1
ATOM 2683 C C . ASP A 1 339 ? 10.545 -7.065 -25.149 1.00 98.31 339 ASP A C 1
ATOM 2685 O O . ASP A 1 339 ? 11.680 -7.299 -25.560 1.00 98.31 339 ASP A O 1
ATOM 2689 N N . ASP A 1 340 ? 9.866 -7.954 -24.421 1.00 98.25 340 ASP A N 1
ATOM 2690 C CA . ASP A 1 340 ? 10.369 -9.276 -24.062 1.00 98.25 340 ASP A CA 1
ATOM 2691 C C . ASP A 1 340 ? 9.444 -10.366 -24.623 1.00 98.25 340 ASP A C 1
ATOM 2693 O O . ASP A 1 340 ? 8.313 -10.499 -24.149 1.00 98.25 340 ASP A O 1
ATOM 2697 N N . PRO A 1 341 ? 9.898 -11.177 -25.596 1.00 97.06 341 PRO A N 1
ATOM 2698 C CA . PRO A 1 341 ? 9.084 -12.252 -26.157 1.00 97.06 341 PRO A CA 1
ATOM 2699 C C . PRO A 1 341 ? 8.816 -13.392 -25.161 1.00 97.06 341 PRO A C 1
ATOM 2701 O O . PRO A 1 341 ? 7.929 -14.205 -25.404 1.00 97.06 341 PRO A O 1
ATOM 2704 N N . SER A 1 342 ? 9.570 -13.473 -24.060 1.00 97.44 342 SER A N 1
ATOM 2705 C CA . SER A 1 342 ? 9.356 -14.455 -22.991 1.00 97.44 342 SER A CA 1
ATOM 2706 C C . SER A 1 342 ? 8.384 -13.976 -21.908 1.00 97.44 342 SER A C 1
ATOM 2708 O O . SER A 1 342 ? 8.002 -14.763 -21.042 1.00 97.44 342 SER A O 1
ATOM 2710 N N . ALA A 1 343 ? 7.969 -12.705 -21.945 1.00 98.19 343 ALA A N 1
ATOM 2711 C CA . ALA A 1 343 ? 6.999 -12.156 -21.010 1.00 98.19 343 ALA A CA 1
ATOM 2712 C C . ALA A 1 343 ? 5.581 -12.192 -21.596 1.00 98.19 343 ALA A C 1
ATOM 2714 O O . ALA A 1 343 ? 5.340 -11.867 -22.759 1.00 98.19 343 ALA A O 1
ATOM 2715 N N . THR A 1 344 ? 4.606 -12.522 -20.755 1.00 98.38 344 THR A N 1
ATOM 2716 C CA . THR A 1 344 ? 3.190 -12.420 -21.106 1.00 98.38 344 THR A CA 1
ATOM 2717 C C . THR A 1 344 ? 2.727 -10.981 -20.912 1.00 98.38 344 THR A C 1
ATOM 2719 O O . THR A 1 344 ? 2.765 -10.448 -19.802 1.00 98.38 344 THR A O 1
ATOM 2722 N N . VAL A 1 345 ? 2.260 -10.342 -21.985 1.00 98.19 345 VAL A N 1
ATOM 2723 C CA . VAL A 1 345 ? 1.697 -8.985 -21.926 1.00 98.19 345 VAL A CA 1
ATOM 2724 C C . VAL A 1 345 ? 0.277 -9.042 -21.370 1.00 98.19 345 VAL A C 1
ATOM 2726 O O . VAL A 1 345 ? -0.590 -9.726 -21.912 1.00 98.19 345 VAL A O 1
ATOM 2729 N N . LEU A 1 346 ? 0.034 -8.286 -20.303 1.00 97.56 346 LEU A N 1
ATOM 2730 C CA . LEU A 1 346 ? -1.251 -8.215 -19.610 1.00 97.56 346 LEU A CA 1
ATOM 2731 C C . LEU A 1 346 ? -1.995 -6.899 -19.847 1.00 97.56 346 LEU A C 1
ATOM 2733 O O . LEU A 1 346 ? -3.220 -6.854 -19.752 1.00 97.56 346 LEU A O 1
ATOM 2737 N N . GLY A 1 347 ? -1.274 -5.830 -20.177 1.00 96.38 347 GLY A N 1
ATOM 2738 C CA . GLY A 1 347 ? -1.842 -4.508 -20.419 1.00 96.38 347 GLY A CA 1
ATOM 2739 C C . GLY A 1 347 ? -0.963 -3.668 -21.334 1.00 96.38 347 GLY A C 1
ATOM 2740 O O . GLY A 1 347 ? 0.248 -3.887 -21.441 1.00 96.38 347 GLY A O 1
ATOM 2741 N N . ARG A 1 348 ? -1.583 -2.708 -22.013 1.00 96.88 348 ARG A N 1
ATOM 2742 C CA . ARG A 1 348 ? -0.945 -1.857 -23.019 1.00 96.88 348 ARG A CA 1
ATOM 2743 C C . ARG A 1 348 ? -1.029 -0.398 -22.613 1.00 96.88 348 ARG A C 1
ATOM 2745 O O . ARG A 1 348 ? -2.049 0.055 -22.105 1.00 96.88 348 ARG A O 1
ATOM 2752 N N . LEU A 1 349 ? 0.060 0.326 -22.839 1.00 95.06 349 LEU A N 1
ATOM 2753 C CA . LEU A 1 349 ? 0.122 1.757 -22.614 1.00 95.06 349 LEU A CA 1
ATOM 2754 C C . LEU A 1 349 ? -0.814 2.492 -23.560 1.00 95.06 349 LEU A C 1
ATOM 2756 O O . LEU A 1 349 ? -0.920 2.181 -24.748 1.00 95.06 349 LEU A O 1
ATOM 2760 N N . THR A 1 350 ? -1.408 3.548 -23.039 1.00 91.88 350 THR A N 1
ATOM 2761 C CA . THR A 1 350 ? -2.206 4.492 -23.805 1.00 91.88 350 THR A CA 1
ATOM 2762 C C . THR A 1 350 ? -1.668 5.902 -23.598 1.00 91.88 350 THR A C 1
ATOM 2764 O O . THR A 1 350 ? -1.433 6.287 -22.451 1.00 91.88 350 THR A O 1
ATOM 2767 N N . PRO A 1 351 ? -1.539 6.701 -24.667 1.00 88.88 351 PRO A N 1
ATOM 2768 C CA . PRO A 1 351 ? -1.503 6.288 -26.072 1.00 88.88 351 PRO A CA 1
ATOM 2769 C C . PRO A 1 351 ? -0.255 5.444 -26.404 1.00 88.88 351 PRO A C 1
ATOM 2771 O O . PRO A 1 351 ? 0.769 5.539 -25.731 1.00 88.88 351 PRO A O 1
ATOM 2774 N N . GLY A 1 352 ? -0.327 4.668 -27.489 1.00 86.31 352 GLY A N 1
ATOM 2775 C CA . GLY A 1 352 ? 0.831 3.997 -28.100 1.00 86.31 352 GLY A CA 1
ATOM 2776 C C . GLY A 1 352 ? 0.670 2.490 -28.288 1.00 86.31 352 GLY A C 1
ATOM 2777 O O . GLY A 1 352 ? 1.147 1.957 -29.280 1.00 86.31 352 GLY A O 1
ATOM 2778 N N . GLY A 1 353 ? -0.041 1.805 -27.391 1.00 94.12 353 GLY A N 1
ATOM 2779 C CA . GLY A 1 353 ? -0.270 0.357 -27.472 1.00 94.12 353 GLY A CA 1
ATOM 2780 C C . GLY A 1 353 ? 0.929 -0.510 -27.058 1.00 94.12 353 GLY A C 1
ATOM 2781 O O . GLY A 1 353 ? 0.818 -1.740 -27.064 1.00 94.12 353 GLY A O 1
ATOM 2782 N N . ASP A 1 354 ? 2.051 0.109 -26.680 1.00 96.56 354 ASP A N 1
ATOM 2783 C CA . ASP A 1 354 ? 3.258 -0.571 -26.199 1.00 96.56 354 ASP A CA 1
ATOM 2784 C C . ASP A 1 354 ? 2.960 -1.397 -24.932 1.00 96.56 354 ASP A C 1
ATOM 2786 O O . ASP A 1 354 ? 2.058 -1.057 -24.164 1.00 96.56 354 ASP A O 1
ATOM 2790 N N . ALA A 1 355 ? 3.679 -2.497 -24.690 1.00 97.69 355 ALA A N 1
ATOM 2791 C CA . ALA A 1 355 ? 3.393 -3.376 -23.553 1.00 97.69 355 ALA A CA 1
ATOM 2792 C C . ALA A 1 355 ? 3.729 -2.688 -22.214 1.00 97.69 355 ALA A C 1
ATOM 2794 O O . ALA A 1 355 ? 4.894 -2.517 -21.854 1.00 97.69 355 ALA A O 1
ATOM 2795 N N . GLY A 1 356 ? 2.692 -2.280 -21.480 1.00 96.69 356 GLY A N 1
ATOM 2796 C CA . GLY A 1 356 ? 2.813 -1.485 -20.256 1.00 96.69 356 GLY A CA 1
ATOM 2797 C C . GLY A 1 356 ? 2.648 -2.277 -18.965 1.00 96.69 356 GLY A C 1
ATOM 2798 O O . GLY A 1 356 ? 3.053 -1.804 -17.909 1.00 96.69 356 GLY A O 1
ATOM 2799 N N . LEU A 1 357 ? 2.065 -3.471 -19.036 1.00 98.06 357 LEU A N 1
ATOM 2800 C CA . LEU A 1 357 ? 2.019 -4.437 -17.945 1.00 98.06 357 LEU A CA 1
ATOM 2801 C C . LEU A 1 357 ? 2.410 -5.792 -18.523 1.00 98.06 357 LEU A C 1
ATOM 2803 O O . LEU A 1 357 ? 1.741 -6.279 -19.437 1.00 98.06 357 LEU A O 1
ATOM 2807 N N . ALA A 1 358 ? 3.475 -6.387 -18.004 1.00 98.56 358 ALA A N 1
ATOM 2808 C CA . ALA A 1 358 ? 3.970 -7.683 -18.448 1.00 98.56 358 ALA A CA 1
ATOM 2809 C C . ALA A 1 358 ? 4.404 -8.529 -17.252 1.00 98.56 358 ALA A C 1
ATOM 2811 O O . ALA A 1 358 ? 4.891 -7.996 -16.255 1.00 98.56 358 ALA A O 1
ATOM 2812 N N . VAL A 1 359 ? 4.234 -9.843 -17.358 1.00 98.62 359 VAL A N 1
ATOM 2813 C CA . VAL A 1 359 ? 4.661 -10.812 -16.346 1.00 98.62 359 VAL A CA 1
ATOM 2814 C C . VAL A 1 359 ? 5.591 -11.844 -16.967 1.00 98.62 359 VAL A C 1
ATOM 2816 O O . VAL A 1 359 ? 5.344 -12.326 -18.072 1.00 98.62 359 VAL A O 1
ATOM 2819 N N . ARG A 1 360 ? 6.653 -12.193 -16.248 1.00 98.56 360 ARG A N 1
ATOM 2820 C CA . ARG A 1 360 ? 7.528 -13.320 -16.557 1.00 98.56 360 ARG A CA 1
ATOM 2821 C C . ARG A 1 360 ? 7.633 -14.220 -15.335 1.00 98.56 360 ARG A C 1
ATOM 2823 O O . ARG A 1 360 ? 7.985 -13.766 -14.246 1.00 98.56 360 ARG A O 1
ATOM 2830 N N . GLU A 1 361 ? 7.329 -15.493 -15.534 1.00 98.31 361 GLU A N 1
ATOM 2831 C CA . GLU A 1 361 ? 7.436 -16.529 -14.513 1.00 98.31 361 GLU A CA 1
ATOM 2832 C C . GLU A 1 361 ? 8.783 -17.237 -14.674 1.00 98.31 361 GLU A C 1
ATOM 2834 O O . GLU A 1 361 ? 9.115 -17.725 -15.754 1.00 98.31 361 GLU A O 1
ATOM 2839 N N . PHE A 1 362 ? 9.581 -17.239 -13.612 1.00 98.25 362 PHE A N 1
ATOM 2840 C CA . PHE A 1 362 ? 10.791 -18.045 -13.493 1.00 98.25 362 PHE A CA 1
ATOM 2841 C C . PHE A 1 362 ? 10.498 -19.243 -12.585 1.00 98.25 362 PHE A C 1
ATOM 2843 O O . PHE A 1 362 ? 9.452 -19.285 -11.933 1.00 98.25 362 PHE A O 1
ATOM 2850 N N . ASP A 1 363 ? 11.443 -20.179 -12.499 1.00 95.69 363 ASP A N 1
ATOM 2851 C CA . ASP A 1 363 ? 11.298 -21.393 -11.687 1.00 95.69 363 ASP A CA 1
ATOM 2852 C C . ASP A 1 363 ? 10.949 -21.069 -10.220 1.00 95.69 363 ASP A C 1
ATOM 2854 O O . ASP A 1 363 ? 9.998 -21.619 -9.663 1.00 95.69 363 ASP A O 1
ATOM 2858 N N . ASP A 1 364 ? 11.652 -20.090 -9.634 1.00 95.25 364 ASP A N 1
ATOM 2859 C CA . ASP A 1 364 ? 11.620 -19.846 -8.185 1.00 95.25 364 ASP A CA 1
ATOM 2860 C C . ASP A 1 364 ? 11.006 -18.491 -7.789 1.00 95.25 364 ASP A C 1
ATOM 2862 O O . ASP A 1 364 ? 10.937 -18.165 -6.599 1.00 95.25 364 ASP A O 1
ATOM 2866 N N . TRP A 1 365 ? 10.603 -17.667 -8.762 1.00 98.38 365 TRP A N 1
ATOM 2867 C CA . TRP A 1 365 ? 10.058 -16.320 -8.548 1.00 98.38 365 TRP A CA 1
ATOM 2868 C C . TRP A 1 365 ? 9.326 -15.791 -9.785 1.00 98.38 365 TRP A C 1
ATOM 2870 O O . TRP A 1 365 ? 9.388 -16.371 -10.866 1.00 98.38 365 TRP A O 1
ATOM 2880 N N . ARG A 1 366 ? 8.618 -14.669 -9.647 1.00 98.69 366 ARG A N 1
ATOM 2881 C CA . ARG A 1 366 ? 7.885 -14.027 -10.744 1.00 98.69 366 ARG A CA 1
ATOM 2882 C C . ARG A 1 366 ? 8.197 -12.550 -10.784 1.00 98.69 366 ARG A C 1
ATOM 2884 O O . ARG A 1 366 ? 8.233 -11.879 -9.753 1.00 98.69 366 ARG A O 1
ATOM 2891 N N . SER A 1 367 ? 8.384 -12.046 -11.991 1.00 98.81 367 SER A N 1
ATOM 2892 C CA . SER A 1 367 ? 8.660 -10.644 -12.248 1.00 98.81 367 SER A CA 1
ATOM 2893 C C . SER A 1 367 ? 7.475 -10.016 -12.959 1.00 98.81 367 SER A C 1
ATOM 2895 O O . SER A 1 367 ? 7.030 -10.520 -13.988 1.00 98.81 367 SER A O 1
ATOM 2897 N N . VAL A 1 368 ? 6.958 -8.919 -12.418 1.00 98.81 368 VAL A N 1
ATOM 2898 C CA . VAL A 1 368 ? 5.895 -8.125 -13.029 1.00 98.81 368 VAL A CA 1
ATOM 2899 C C . VAL A 1 368 ? 6.445 -6.741 -13.318 1.00 98.81 368 VAL A C 1
ATOM 2901 O O . VAL A 1 368 ? 6.789 -5.991 -12.408 1.00 98.81 368 VAL A O 1
ATOM 2904 N N . TYR A 1 369 ? 6.522 -6.385 -14.591 1.00 98.75 369 TYR A N 1
ATOM 2905 C CA . TYR A 1 369 ? 6.889 -5.043 -15.012 1.00 98.75 369 TYR A CA 1
ATOM 2906 C C . TYR A 1 369 ? 5.637 -4.199 -15.240 1.00 98.75 369 TYR A C 1
ATOM 2908 O O . TYR A 1 369 ? 4.715 -4.631 -15.936 1.00 98.75 369 TYR A O 1
ATOM 2916 N N . PHE A 1 370 ? 5.619 -2.988 -14.681 1.00 97.25 370 PHE A N 1
ATOM 2917 C CA . PHE A 1 370 ? 4.522 -2.045 -14.823 1.00 97.25 370 PHE A CA 1
ATOM 2918 C C . PHE A 1 370 ? 5.023 -0.639 -15.171 1.00 97.25 370 PHE A C 1
ATOM 2920 O O . PHE A 1 370 ? 5.609 0.067 -14.357 1.00 97.25 370 PHE A O 1
ATOM 2927 N N . ALA A 1 371 ? 4.789 -0.214 -16.409 1.00 94.94 371 ALA A N 1
ATOM 2928 C CA . ALA A 1 371 ? 5.279 1.052 -16.950 1.00 94.94 371 ALA A CA 1
ATOM 2929 C C . ALA A 1 371 ? 4.510 2.287 -16.445 1.00 94.94 371 ALA A C 1
ATOM 2931 O O . ALA A 1 371 ? 5.036 3.399 -16.474 1.00 94.94 371 ALA A O 1
ATOM 2932 N N . SER A 1 372 ? 3.262 2.104 -16.005 1.00 89.50 372 SER A N 1
ATOM 2933 C CA . SER A 1 372 ? 2.423 3.172 -15.450 1.00 89.50 372 SER A CA 1
ATOM 2934 C C . SER A 1 372 ? 2.884 3.565 -14.043 1.00 89.50 372 SER A C 1
ATOM 2936 O O . SER A 1 372 ? 3.351 2.720 -13.287 1.00 89.50 372 SER A O 1
ATOM 2938 N N . ALA A 1 373 ? 2.709 4.830 -13.650 1.00 88.50 373 ALA A N 1
ATOM 2939 C CA . ALA A 1 373 ? 3.086 5.317 -12.319 1.00 88.50 373 ALA A CA 1
ATOM 2940 C C . ALA A 1 373 ? 1.986 5.123 -11.259 1.00 88.50 373 ALA A C 1
ATOM 2942 O O . ALA A 1 373 ? 2.120 5.590 -10.128 1.00 88.50 373 ALA A O 1
ATOM 2943 N N . SER A 1 374 ? 0.877 4.471 -11.615 1.00 89.56 374 SER A N 1
ATOM 2944 C CA . SER A 1 374 ? -0.239 4.226 -10.705 1.00 89.56 374 SER A CA 1
ATOM 2945 C C . SER A 1 374 ? -0.965 2.923 -11.021 1.00 89.56 374 SER A C 1
ATOM 2947 O O . SER A 1 374 ? -1.067 2.535 -12.183 1.00 89.56 374 SER A O 1
ATOM 2949 N N . MET A 1 375 ? -1.499 2.267 -9.987 1.00 91.44 375 MET A N 1
ATOM 2950 C CA . MET A 1 375 ? -2.334 1.065 -10.088 1.00 91.44 375 MET A CA 1
ATOM 2951 C C . MET A 1 375 ? -3.637 1.240 -9.306 1.00 91.44 375 MET A C 1
ATOM 2953 O O . MET A 1 375 ? -3.710 2.063 -8.399 1.00 91.44 375 MET A O 1
ATOM 2957 N N . THR A 1 376 ? -4.663 0.452 -9.623 1.00 94.62 376 THR A N 1
ATOM 2958 C CA . THR A 1 376 ? -5.927 0.444 -8.870 1.00 94.62 376 THR A CA 1
ATOM 2959 C C . THR A 1 376 ? -5.852 -0.485 -7.647 1.00 94.62 376 THR A C 1
ATOM 2961 O O . THR A 1 376 ? -5.085 -1.452 -7.672 1.00 94.62 376 THR A O 1
ATOM 2964 N N . PRO A 1 377 ? -6.684 -0.273 -6.603 1.00 96.12 377 PRO A N 1
ATOM 2965 C CA . PRO A 1 377 ? -6.786 -1.208 -5.475 1.00 96.12 377 PRO A CA 1
ATOM 2966 C C . PRO A 1 377 ? -7.118 -2.642 -5.921 1.00 96.12 377 PRO A C 1
ATOM 2968 O O . PRO A 1 377 ? -6.561 -3.608 -5.404 1.00 96.12 377 PRO A O 1
ATOM 2971 N N . ALA A 1 378 ? -7.976 -2.785 -6.936 1.00 96.19 378 ALA A N 1
ATOM 2972 C CA . ALA A 1 378 ? -8.341 -4.077 -7.511 1.00 96.19 378 ALA A CA 1
ATOM 2973 C C . ALA A 1 378 ? -7.158 -4.786 -8.194 1.00 96.19 378 ALA A C 1
ATOM 2975 O O . ALA A 1 378 ? -6.958 -5.980 -7.971 1.00 96.19 378 ALA A O 1
ATOM 2976 N N . LEU A 1 379 ? -6.335 -4.061 -8.965 1.00 96.94 379 LEU A N 1
ATOM 2977 C CA . LEU A 1 379 ? -5.117 -4.624 -9.555 1.00 96.94 379 LEU A CA 1
ATOM 2978 C C . LEU A 1 379 ? -4.119 -5.048 -8.467 1.00 96.94 379 LEU A C 1
ATOM 2980 O O . LEU A 1 379 ? -3.568 -6.146 -8.547 1.00 96.94 379 LEU A O 1
ATOM 2984 N N . PHE A 1 380 ? -3.937 -4.238 -7.418 1.00 98.06 380 PHE A N 1
ATOM 2985 C CA . PHE A 1 380 ? -3.082 -4.621 -6.291 1.00 98.06 380 PHE A CA 1
ATOM 2986 C C . PHE A 1 380 ? -3.576 -5.887 -5.590 1.00 98.06 380 PHE A C 1
ATOM 2988 O O . PHE A 1 380 ? -2.785 -6.789 -5.326 1.00 98.06 380 PHE A O 1
ATOM 2995 N N . ARG A 1 381 ? -4.886 -6.003 -5.332 1.00 97.94 381 ARG A N 1
ATOM 2996 C CA . ARG A 1 381 ? -5.478 -7.228 -4.772 1.00 97.94 381 ARG A CA 1
ATOM 2997 C C . ARG A 1 381 ? -5.186 -8.451 -5.624 1.00 97.94 381 ARG A C 1
ATOM 2999 O O . ARG A 1 381 ? -4.895 -9.510 -5.078 1.00 97.94 381 ARG A O 1
ATOM 3006 N N . ASN A 1 382 ? -5.281 -8.332 -6.943 1.00 98.19 382 ASN A N 1
ATOM 3007 C CA . ASN A 1 382 ? -5.011 -9.455 -7.830 1.00 98.19 382 ASN A CA 1
ATOM 3008 C C . ASN A 1 382 ? -3.526 -9.843 -7.823 1.00 98.19 382 ASN A C 1
ATOM 3010 O O . ASN A 1 382 ? -3.225 -11.032 -7.771 1.00 98.19 382 ASN A O 1
ATOM 3014 N N . LEU A 1 383 ? -2.608 -8.869 -7.784 1.00 98.56 383 LEU A N 1
ATOM 3015 C CA . LEU A 1 383 ? -1.175 -9.120 -7.568 1.00 98.56 383 LEU A CA 1
ATOM 3016 C C . LEU A 1 383 ? -0.922 -9.814 -6.222 1.00 98.56 383 LEU A C 1
ATOM 3018 O O . LEU A 1 383 ? -0.176 -10.787 -6.164 1.00 98.56 383 LEU A O 1
ATOM 3022 N N . ALA A 1 384 ? -1.589 -9.361 -5.160 1.00 98.56 384 ALA A N 1
ATOM 3023 C CA . ALA A 1 384 ? -1.506 -9.955 -3.831 1.00 98.56 384 ALA A CA 1
ATOM 3024 C C . ALA A 1 384 ? -1.993 -11.414 -3.832 1.00 98.56 384 ALA A C 1
ATOM 3026 O O . ALA A 1 384 ? -1.281 -12.293 -3.356 1.00 98.56 384 ALA A O 1
ATOM 3027 N N . ARG A 1 385 ? -3.151 -11.713 -4.439 1.00 98.38 385 ARG A N 1
ATOM 3028 C CA . ARG A 1 385 ? -3.640 -13.099 -4.581 1.00 98.38 385 ARG A CA 1
ATOM 3029 C C . ARG A 1 385 ? -2.696 -13.961 -5.405 1.00 98.38 385 ARG A C 1
ATOM 3031 O O . ARG A 1 385 ? -2.423 -15.089 -5.015 1.00 98.38 385 ARG A O 1
ATOM 3038 N N . TYR A 1 386 ? -2.197 -13.427 -6.517 1.00 98.56 386 TYR A N 1
ATOM 3039 C CA . TYR A 1 386 ? -1.246 -14.118 -7.383 1.00 98.56 386 TYR A CA 1
ATOM 3040 C C . TYR A 1 386 ? 0.060 -14.457 -6.642 1.00 98.56 386 TYR A C 1
ATOM 3042 O O . TYR A 1 386 ? 0.604 -15.541 -6.819 1.00 98.56 386 TYR A O 1
ATOM 3050 N N . ALA A 1 387 ? 0.506 -13.585 -5.735 1.00 98.62 387 ALA A N 1
ATOM 3051 C CA . ALA A 1 387 ? 1.631 -13.844 -4.839 1.00 98.62 387 ALA A CA 1
ATOM 3052 C C . ALA A 1 387 ? 1.298 -14.779 -3.656 1.00 98.62 387 ALA A C 1
ATOM 3054 O O . ALA A 1 387 ? 2.195 -15.200 -2.932 1.00 98.62 387 ALA A O 1
ATOM 3055 N N . GLY A 1 388 ? 0.024 -15.107 -3.421 1.00 98.00 388 GLY A N 1
ATOM 3056 C CA . GLY A 1 388 ? -0.418 -15.892 -2.264 1.00 98.00 388 GLY A CA 1
ATOM 3057 C C . GLY A 1 388 ? -0.534 -15.089 -0.961 1.00 98.00 388 GLY A C 1
ATOM 3058 O O . GLY A 1 388 ? -0.522 -15.673 0.129 1.00 98.00 388 GLY A O 1
ATOM 3059 N N . CYS A 1 389 ? -0.617 -13.760 -1.040 1.00 98.38 389 CYS A N 1
ATOM 3060 C CA . CYS A 1 389 ? -0.933 -12.895 0.093 1.00 98.38 389 CYS A CA 1
ATOM 3061 C C . CYS A 1 389 ? -2.403 -13.053 0.514 1.00 98.38 389 CYS A C 1
ATOM 3063 O O . CYS A 1 389 ? -3.291 -13.230 -0.326 1.00 98.38 389 CYS A O 1
ATOM 3065 N N . HIS A 1 390 ? -2.676 -12.916 1.812 1.00 97.56 390 HIS A N 1
ATOM 3066 C CA . HIS A 1 390 ? -4.050 -12.869 2.317 1.00 97.56 390 HIS A CA 1
ATOM 3067 C C . HIS A 1 390 ? -4.747 -11.547 1.953 1.00 97.56 390 HIS A C 1
ATOM 3069 O O . HIS A 1 390 ? -4.205 -10.465 2.179 1.00 97.56 390 HIS A O 1
ATOM 3075 N N . VAL A 1 391 ? -5.972 -11.633 1.425 1.00 97.94 391 VAL A N 1
ATOM 3076 C CA . VAL A 1 391 ? -6.832 -10.474 1.124 1.00 97.94 391 VAL A CA 1
ATOM 3077 C C . VAL A 1 391 ? -7.989 -10.452 2.114 1.00 97.94 391 VAL A C 1
ATOM 3079 O O . VAL A 1 391 ? -8.822 -11.355 2.107 1.00 97.94 391 VAL A O 1
ATOM 3082 N N . TYR A 1 392 ? -8.053 -9.411 2.941 1.00 98.31 392 TYR A N 1
ATOM 3083 C CA . TYR A 1 392 ? -9.057 -9.279 3.993 1.00 98.31 392 TYR A CA 1
ATOM 3084 C C . TYR A 1 392 ? -10.388 -8.747 3.469 1.00 98.31 392 TYR A C 1
ATOM 3086 O O . TYR A 1 392 ? -11.435 -9.243 3.859 1.00 98.31 392 TYR A O 1
ATOM 3094 N N . SER A 1 393 ? -10.364 -7.736 2.601 1.00 97.75 393 SER A N 1
ATOM 3095 C CA . SER A 1 393 ? -11.577 -7.097 2.082 1.00 97.75 393 SER A CA 1
ATOM 3096 C C . SER A 1 393 ? -11.448 -6.778 0.594 1.00 97.75 393 SER A C 1
ATOM 3098 O O . SER A 1 393 ? -10.352 -6.686 0.041 1.00 97.75 393 SER A O 1
ATOM 3100 N N . THR A 1 394 ? -12.594 -6.633 -0.067 1.00 97.12 394 THR A N 1
ATOM 3101 C CA . THR A 1 394 ? -12.708 -6.287 -1.491 1.00 97.12 394 THR A CA 1
ATOM 3102 C C . THR A 1 394 ? -13.591 -5.066 -1.750 1.00 97.12 394 THR A C 1
ATOM 3104 O O . THR A 1 394 ? -13.836 -4.741 -2.908 1.00 97.12 394 THR A O 1
ATOM 3107 N N . THR A 1 395 ? -14.043 -4.377 -0.699 1.00 96.50 395 THR A N 1
ATOM 3108 C CA . THR A 1 395 ? -15.041 -3.295 -0.771 1.00 96.50 395 THR A CA 1
ATOM 3109 C C . THR A 1 395 ? -14.451 -1.897 -0.996 1.00 96.50 395 THR A C 1
ATOM 3111 O O . THR A 1 395 ? -15.188 -0.917 -0.982 1.00 96.50 395 THR A O 1
ATOM 3114 N N . ASP A 1 396 ? -13.135 -1.796 -1.215 1.00 96.88 396 ASP A N 1
ATOM 3115 C CA . ASP A 1 396 ? -12.386 -0.547 -1.456 1.00 96.88 396 ASP A CA 1
ATOM 3116 C C . ASP A 1 396 ? -12.476 0.511 -0.332 1.00 96.88 396 ASP A C 1
ATOM 3118 O O . ASP A 1 396 ? -12.089 1.675 -0.508 1.00 96.88 396 ASP A O 1
ATOM 3122 N N . ASP A 1 397 ? -12.931 0.094 0.853 1.00 98.19 397 ASP A N 1
ATOM 3123 C CA . ASP A 1 397 ? -12.845 0.877 2.083 1.00 98.19 397 ASP A CA 1
ATOM 3124 C C . ASP A 1 397 ? -11.401 0.949 2.580 1.00 98.19 397 ASP A C 1
ATOM 3126 O O . ASP A 1 397 ? -10.569 0.078 2.307 1.00 98.19 397 ASP A O 1
ATOM 3130 N N . VAL A 1 398 ? -11.107 1.993 3.344 1.00 98.06 398 VAL A N 1
ATOM 3131 C CA . VAL A 1 398 ? -9.799 2.160 3.976 1.00 98.06 398 VAL A CA 1
ATOM 3132 C C . VAL A 1 398 ? -9.624 1.046 5.001 1.00 98.06 398 VAL A C 1
ATOM 3134 O O . VAL A 1 398 ? -10.461 0.874 5.885 1.00 98.06 398 VAL A O 1
ATOM 3137 N N . PHE A 1 399 ? -8.542 0.287 4.881 1.00 97.75 399 PHE A N 1
ATOM 3138 C CA . PHE A 1 399 ? -8.337 -0.942 5.628 1.00 97.75 399 PHE A CA 1
ATOM 3139 C C . PHE A 1 399 ? -6.906 -1.053 6.148 1.00 97.75 399 PHE A C 1
ATOM 3141 O O . PHE A 1 399 ? -5.941 -0.834 5.412 1.00 97.75 399 PHE A O 1
ATOM 3148 N N . ASN A 1 400 ? -6.763 -1.467 7.404 1.00 96.25 400 ASN A N 1
ATOM 3149 C CA . ASN A 1 400 ? -5.473 -1.812 7.990 1.00 96.25 400 ASN A CA 1
ATOM 3150 C C . ASN A 1 400 ? -5.644 -2.926 9.027 1.00 96.25 400 ASN A C 1
ATOM 3152 O O . ASN A 1 400 ? -6.691 -3.031 9.665 1.00 96.25 400 ASN A O 1
ATOM 3156 N N . ALA A 1 401 ? -4.625 -3.763 9.207 1.00 96.19 401 ALA A N 1
ATOM 3157 C CA . ALA A 1 401 ? -4.671 -4.831 10.194 1.00 96.19 401 ALA A CA 1
ATOM 3158 C C . ALA A 1 401 ? -3.281 -5.271 10.659 1.00 96.19 401 ALA A C 1
ATOM 3160 O O . ALA A 1 401 ? -2.281 -5.115 9.957 1.00 96.19 401 ALA A O 1
ATOM 3161 N N . ASN A 1 402 ? -3.252 -5.891 11.832 1.00 95.12 402 ASN A N 1
ATOM 3162 C CA . ASN A 1 402 ? -2.144 -6.699 12.327 1.00 95.12 402 ASN A CA 1
ATOM 3163 C C . ASN A 1 402 ? -2.691 -7.995 12.948 1.00 95.12 402 ASN A C 1
ATOM 3165 O O . ASN A 1 402 ? -3.855 -8.340 12.753 1.00 95.12 402 ASN A O 1
ATOM 3169 N N . SER A 1 403 ? -1.875 -8.737 13.700 1.00 94.00 403 SER A N 1
ATOM 3170 C CA . SER A 1 403 ? -2.318 -10.013 14.278 1.00 94.00 403 SER A CA 1
ATOM 3171 C C . SER A 1 403 ? -3.365 -9.888 15.396 1.00 94.00 403 SER A C 1
ATOM 3173 O O . SER A 1 403 ? -3.819 -10.918 15.890 1.00 94.00 403 SER A O 1
ATOM 3175 N N . ARG A 1 404 ? -3.683 -8.671 15.860 1.00 94.44 404 ARG A N 1
ATOM 3176 C CA . ARG A 1 404 ? -4.571 -8.409 17.004 1.00 94.44 404 ARG A CA 1
ATOM 3177 C C . ARG A 1 404 ? -5.705 -7.442 16.691 1.00 94.44 404 ARG A C 1
ATOM 3179 O O . ARG A 1 404 ? -6.738 -7.536 17.333 1.00 94.44 404 ARG A O 1
ATOM 3186 N N . TYR A 1 405 ? -5.546 -6.540 15.731 1.00 96.69 405 TYR A N 1
ATOM 3187 C CA . TYR A 1 405 ? -6.560 -5.548 15.394 1.00 96.69 405 TYR A CA 1
ATOM 3188 C C . TYR A 1 405 ? -6.796 -5.484 13.894 1.00 96.69 405 TYR A C 1
ATOM 3190 O O . TYR A 1 405 ? -5.856 -5.562 13.101 1.00 96.69 405 TYR A O 1
ATOM 3198 N N . VAL A 1 406 ? -8.057 -5.279 13.526 1.00 97.12 406 VAL A N 1
ATOM 3199 C CA . VAL A 1 406 ? -8.484 -4.922 12.174 1.00 97.12 406 VAL A CA 1
ATOM 3200 C C . VAL A 1 406 ? -9.259 -3.618 12.248 1.00 97.12 406 VAL A C 1
ATOM 3202 O O . VAL A 1 406 ? -10.196 -3.506 13.035 1.00 97.12 406 VAL A O 1
ATOM 3205 N N . MET A 1 407 ? -8.892 -2.652 11.412 1.00 97.25 407 MET A N 1
ATOM 3206 C CA . MET A 1 407 ? -9.613 -1.398 11.233 1.00 97.25 407 MET A CA 1
ATOM 3207 C C . MET A 1 407 ? -10.163 -1.314 9.812 1.00 97.25 407 MET A C 1
ATOM 3209 O O . MET A 1 407 ? -9.453 -1.589 8.841 1.00 97.25 407 MET A O 1
ATOM 3213 N N . MET A 1 408 ? -11.424 -0.899 9.708 1.00 98.25 408 MET A N 1
ATOM 3214 C CA . MET A 1 408 ? -12.048 -0.486 8.459 1.00 98.25 408 MET A CA 1
ATOM 3215 C C . MET A 1 408 ? -12.714 0.880 8.644 1.00 98.25 408 MET A C 1
ATOM 3217 O O . MET A 1 408 ? -13.581 1.036 9.506 1.00 98.25 408 MET A O 1
ATOM 3221 N N . HIS A 1 409 ? -12.331 1.854 7.822 1.00 98.12 409 HIS A N 1
ATOM 3222 C CA . HIS A 1 409 ? -12.974 3.162 7.747 1.00 98.12 409 HIS A CA 1
ATOM 3223 C C . HIS A 1 409 ? -13.789 3.254 6.456 1.00 98.12 409 HIS A C 1
ATOM 3225 O O . HIS A 1 409 ? -13.263 3.087 5.352 1.00 98.12 409 HIS A O 1
ATOM 3231 N N . ILE A 1 410 ? -15.092 3.463 6.620 1.00 98.12 410 ILE A N 1
ATOM 3232 C CA . ILE A 1 410 ? -16.097 3.221 5.591 1.00 98.12 410 ILE A CA 1
ATOM 3233 C C . ILE A 1 410 ? -16.061 4.314 4.531 1.00 98.12 410 ILE A C 1
ATOM 3235 O O . ILE A 1 410 ? -16.345 5.477 4.802 1.00 98.12 410 ILE A O 1
ATOM 3239 N N . SER A 1 411 ? -15.782 3.918 3.297 1.00 97.44 411 SER A N 1
ATOM 3240 C CA . SER A 1 411 ? -15.783 4.771 2.109 1.00 97.44 411 SER A CA 1
ATOM 3241 C C . SER A 1 411 ? -17.064 4.634 1.298 1.00 97.44 411 SER A C 1
ATOM 3243 O O . SER A 1 411 ? -17.441 5.557 0.582 1.00 97.44 411 SER A O 1
ATOM 3245 N N . THR A 1 412 ? -17.750 3.497 1.415 1.00 97.38 412 THR A N 1
ATOM 3246 C CA . THR A 1 412 ? -19.056 3.258 0.786 1.00 97.38 412 THR A CA 1
ATOM 3247 C C . THR A 1 412 ? -20.004 2.596 1.779 1.00 97.38 412 THR A C 1
ATOM 3249 O O . THR A 1 412 ? -19.605 1.678 2.482 1.00 97.38 412 THR A O 1
ATOM 3252 N N . ALA A 1 413 ? -21.259 3.037 1.864 1.00 96.88 413 ALA A N 1
ATOM 3253 C CA . ALA A 1 413 ? -22.253 2.362 2.703 1.00 96.88 413 ALA A CA 1
ATOM 3254 C C . ALA A 1 413 ? -22.649 0.989 2.120 1.00 96.88 413 ALA A C 1
ATOM 3256 O O . ALA A 1 413 ? -22.436 0.723 0.934 1.00 96.88 413 ALA A O 1
ATOM 3257 N N . GLY A 1 414 ? -23.253 0.139 2.948 1.00 97.44 414 GLY A N 1
ATOM 3258 C CA . GLY A 1 414 ? -23.751 -1.184 2.580 1.00 97.44 414 GLY A CA 1
ATOM 3259 C C . GLY A 1 414 ? -22.923 -2.340 3.154 1.00 97.44 414 GLY A C 1
ATOM 3260 O O . GLY A 1 414 ? -22.098 -2.134 4.052 1.00 97.44 414 GLY A O 1
ATOM 3261 N N . PRO A 1 415 ? -23.119 -3.566 2.636 1.00 97.81 415 PRO A N 1
ATOM 3262 C CA . PRO A 1 415 ? -22.569 -4.774 3.235 1.00 97.81 415 PRO A CA 1
ATOM 3263 C C . PRO A 1 415 ? -21.041 -4.799 3.169 1.00 97.81 415 PRO A C 1
ATOM 3265 O O . PRO A 1 415 ? -20.438 -4.551 2.120 1.00 97.81 415 PRO A O 1
ATOM 3268 N N . LYS A 1 416 ? -20.422 -5.151 4.297 1.00 98.19 416 LYS A N 1
ATOM 3269 C CA . LYS A 1 416 ? -18.977 -5.298 4.471 1.00 98.19 416 LYS A CA 1
ATOM 3270 C C . LYS A 1 416 ? -18.630 -6.711 4.901 1.00 98.19 416 LYS A C 1
ATOM 3272 O O . LYS A 1 416 ? -19.292 -7.297 5.756 1.00 98.19 416 LYS A O 1
ATOM 3277 N N . GLU A 1 417 ? -17.547 -7.218 4.323 1.00 97.94 417 GLU A N 1
ATOM 3278 C CA . GLU A 1 417 ? -16.941 -8.492 4.688 1.00 97.94 417 GLU A CA 1
ATOM 3279 C C . GLU A 1 417 ? -15.452 -8.288 4.972 1.00 97.94 417 GLU A C 1
ATOM 3281 O O . GLU A 1 417 ? -14.738 -7.626 4.213 1.00 97.94 417 GLU A O 1
ATOM 3286 N N . ILE A 1 418 ? -14.989 -8.898 6.061 1.00 98.50 418 ILE A N 1
ATOM 3287 C CA . ILE A 1 418 ? -13.576 -9.038 6.400 1.00 98.50 418 ILE A CA 1
ATOM 3288 C C . ILE A 1 418 ? -13.276 -10.528 6.555 1.00 98.50 418 ILE A C 1
ATOM 3290 O O . ILE A 1 418 ? -13.742 -11.160 7.502 1.00 98.50 418 ILE A O 1
ATOM 3294 N N . VAL A 1 419 ? -12.479 -11.090 5.652 1.00 98.38 419 VAL A N 1
ATOM 3295 C CA . VAL A 1 419 ? -11.974 -12.464 5.727 1.00 98.38 419 VAL A CA 1
ATOM 3296 C C . VAL A 1 419 ? -10.738 -12.491 6.621 1.00 98.38 419 VAL A C 1
ATOM 3298 O O . VAL A 1 419 ? -9.753 -11.802 6.357 1.00 98.38 419 VAL A O 1
ATOM 3301 N N . LEU A 1 420 ? -10.770 -13.294 7.680 1.00 97.44 420 LEU A N 1
ATOM 3302 C CA . LEU A 1 420 ? -9.679 -13.406 8.646 1.00 97.44 420 LEU A CA 1
ATOM 3303 C C . LEU A 1 420 ? -8.653 -14.458 8.188 1.00 97.44 420 LEU A C 1
ATOM 3305 O O . LEU A 1 420 ? -9.031 -15.447 7.558 1.00 97.44 420 LEU A O 1
ATOM 3309 N N . PRO A 1 421 ? -7.358 -14.294 8.518 1.00 94.06 421 PRO A N 1
ATOM 3310 C CA . PRO A 1 421 ? -6.291 -15.219 8.111 1.00 94.06 421 PRO A CA 1
ATOM 3311 C C . PRO A 1 421 ? -6.293 -16.535 8.910 1.00 94.06 421 PRO A C 1
ATOM 3313 O O . PRO A 1 421 ? -5.407 -17.371 8.757 1.00 94.06 421 PRO A O 1
ATOM 3316 N N . GLY A 1 422 ? -7.268 -16.707 9.799 1.00 94.31 422 GLY A N 1
ATOM 3317 C CA . GLY A 1 422 ? -7.360 -17.792 10.757 1.00 94.31 422 GLY A CA 1
ATOM 3318 C C . GLY A 1 422 ? -8.697 -17.743 11.487 1.00 94.31 422 GLY A C 1
ATOM 3319 O O . GLY A 1 422 ? -9.652 -17.121 11.024 1.00 94.31 422 GLY A O 1
ATOM 3320 N N . THR A 1 423 ? -8.756 -18.413 12.632 1.00 96.50 423 THR A N 1
ATOM 3321 C CA . THR A 1 423 ? -9.961 -18.508 13.460 1.00 96.50 423 THR A CA 1
ATOM 3322 C C . THR A 1 423 ? -9.777 -17.697 14.740 1.00 96.50 423 THR A C 1
ATOM 3324 O O . THR A 1 423 ? -8.821 -17.939 15.478 1.00 96.50 423 THR A O 1
ATOM 3327 N N . TYR A 1 424 ? -10.687 -16.758 15.006 1.00 96.94 424 TYR A N 1
ATOM 3328 C CA . TYR A 1 424 ? -10.568 -15.799 16.107 1.00 96.94 424 TYR A CA 1
ATOM 3329 C C . TYR A 1 424 ? -11.885 -15.606 16.853 1.00 96.94 424 TYR A C 1
ATOM 3331 O O . TYR A 1 424 ? -12.960 -15.589 16.252 1.00 96.94 424 TYR A O 1
ATOM 3339 N N . ASP A 1 425 ? -11.796 -15.376 18.154 1.00 97.50 425 ASP A N 1
ATOM 3340 C CA . ASP A 1 425 ? -12.853 -14.694 18.890 1.00 97.50 425 ASP A CA 1
ATOM 3341 C C . ASP A 1 425 ? -12.742 -13.192 18.583 1.00 97.50 425 ASP A C 1
ATOM 3343 O O . ASP A 1 425 ? -11.653 -12.622 18.629 1.00 97.50 425 ASP A O 1
ATOM 3347 N N . VAL A 1 426 ? -13.845 -12.544 18.208 1.00 97.94 426 VAL A N 1
ATOM 3348 C CA . VAL A 1 426 ? -13.818 -11.165 17.690 1.00 97.94 426 VAL A CA 1
ATOM 3349 C C . VAL A 1 426 ? -14.614 -10.243 18.596 1.00 97.94 426 VAL A C 1
ATOM 3351 O O . VAL A 1 426 ? -15.791 -10.505 18.848 1.00 97.94 426 VAL A O 1
ATOM 3354 N N . ARG A 1 427 ? -14.009 -9.137 19.039 1.00 97.31 427 ARG A N 1
ATOM 3355 C CA . ARG A 1 427 ? -14.660 -8.082 19.835 1.00 97.31 427 ARG A CA 1
ATOM 3356 C C . ARG A 1 427 ? -14.665 -6.760 19.072 1.00 97.31 427 ARG A C 1
ATOM 3358 O O . ARG A 1 427 ? -13.646 -6.369 18.520 1.00 97.31 427 ARG A O 1
ATOM 3365 N N . ASP A 1 428 ? -15.795 -6.064 19.054 1.00 96.56 428 ASP A N 1
ATOM 3366 C CA . ASP A 1 428 ? -15.865 -4.663 18.623 1.00 96.56 428 ASP A CA 1
ATOM 3367 C C . ASP A 1 428 ? -15.455 -3.771 19.798 1.00 96.56 428 ASP A C 1
ATOM 3369 O O . ASP A 1 428 ? -16.076 -3.835 20.863 1.00 96.56 428 ASP A O 1
ATOM 3373 N N . ILE A 1 429 ? -14.405 -2.967 19.620 1.00 95.19 429 ILE A N 1
ATOM 3374 C CA . ILE A 1 429 ? -13.814 -2.193 20.724 1.00 95.19 429 ILE A CA 1
ATOM 3375 C C . ILE A 1 429 ? -14.637 -0.950 21.096 1.00 95.19 429 ILE A C 1
ATOM 3377 O O . ILE A 1 429 ? -14.495 -0.406 22.193 1.00 95.19 429 ILE A O 1
ATOM 3381 N N . PHE A 1 430 ? -15.502 -0.476 20.195 1.00 90.06 430 PHE A N 1
ATOM 3382 C CA . PHE A 1 430 ? -16.375 0.667 20.462 1.00 90.06 430 PHE A CA 1
ATOM 3383 C C . PHE A 1 430 ? -17.659 0.235 21.148 1.00 90.06 430 PHE A C 1
ATOM 3385 O O . PHE A 1 430 ? -18.061 0.866 22.124 1.00 90.06 430 PHE A O 1
ATOM 3392 N N . ALA A 1 431 ? -18.265 -0.854 20.679 1.00 89.06 431 ALA A N 1
ATOM 3393 C CA . ALA A 1 431 ? -19.434 -1.445 21.324 1.00 89.06 431 ALA A CA 1
ATOM 3394 C C . ALA A 1 431 ? -19.084 -2.243 22.592 1.00 89.06 431 ALA A C 1
ATOM 3396 O O . ALA A 1 431 ? -19.986 -2.622 23.336 1.00 89.06 431 ALA A O 1
ATOM 3397 N N . ASP A 1 432 ? -17.796 -2.526 22.807 1.00 90.19 432 ASP A N 1
ATOM 3398 C CA . ASP A 1 432 ? -17.267 -3.366 23.885 1.00 90.19 432 ASP A CA 1
ATOM 3399 C C . ASP A 1 432 ? -17.944 -4.737 23.974 1.00 90.19 432 ASP A C 1
ATOM 3401 O O . ASP A 1 432 ? -18.305 -5.245 25.039 1.00 90.19 432 ASP A O 1
ATOM 3405 N N . ARG A 1 433 ? -18.191 -5.323 22.803 1.00 94.88 433 ARG A N 1
ATOM 3406 C CA . ARG A 1 433 ? -19.035 -6.506 22.659 1.00 94.88 433 ARG A CA 1
ATOM 3407 C C . ARG A 1 433 ? -18.342 -7.561 21.825 1.00 94.88 433 ARG A C 1
ATOM 3409 O O . ARG A 1 433 ? -17.843 -7.284 20.735 1.00 94.88 433 ARG A O 1
ATOM 3416 N N . LEU A 1 434 ? -18.397 -8.799 22.306 1.00 96.75 434 LEU A N 1
ATOM 3417 C CA . LEU A 1 434 ? -18.031 -9.965 21.516 1.00 96.75 434 LEU A CA 1
ATOM 3418 C C . LEU A 1 434 ? -18.998 -10.107 20.329 1.00 96.75 434 LEU A C 1
ATOM 3420 O O . LEU A 1 434 ? -20.199 -10.304 20.514 1.00 96.75 434 LEU A O 1
ATOM 3424 N N . ILE A 1 435 ? -18.464 -10.011 19.117 1.00 97.19 435 ILE A N 1
ATOM 3425 C CA . ILE A 1 435 ? -19.183 -10.234 17.861 1.00 97.19 435 ILE A CA 1
ATOM 3426 C C . ILE A 1 435 ? -19.442 -11.726 17.655 1.00 97.19 435 ILE A C 1
ATOM 3428 O O . ILE A 1 435 ? -20.528 -12.117 17.234 1.00 97.19 435 ILE A O 1
ATOM 3432 N N . GLY A 1 436 ? -18.470 -12.571 17.997 1.00 96.81 436 GLY A N 1
ATOM 3433 C CA . GLY A 1 436 ? -18.621 -14.018 17.934 1.00 96.81 436 GLY A CA 1
ATOM 3434 C C . GLY A 1 436 ? -17.350 -14.754 18.330 1.00 96.81 436 GLY A C 1
ATOM 3435 O O . GLY A 1 436 ? -16.301 -14.141 18.531 1.00 96.81 436 GLY A O 1
ATOM 3436 N N . ARG A 1 437 ? -17.469 -16.079 18.445 1.00 97.19 437 ARG A N 1
ATOM 3437 C CA . ARG A 1 437 ? -16.354 -16.977 18.750 1.00 97.19 437 ARG A CA 1
ATOM 3438 C C . ARG A 1 437 ? -15.975 -17.827 17.555 1.00 97.19 437 ARG A C 1
ATOM 3440 O O . ARG A 1 437 ? -16.858 -18.259 16.817 1.00 97.19 437 ARG A O 1
ATOM 3447 N N . GLY A 1 438 ? -14.684 -18.095 17.403 1.00 96.75 438 GLY A N 1
ATOM 3448 C CA . GLY A 1 438 ? -14.159 -18.944 16.335 1.00 96.75 438 GLY A CA 1
ATOM 3449 C C . GLY A 1 438 ? -14.569 -18.502 14.929 1.00 96.75 438 GLY A C 1
ATOM 3450 O O . GLY A 1 438 ? -14.884 -19.332 14.079 1.00 96.75 438 GLY A O 1
ATOM 3451 N N . LEU A 1 439 ? -14.587 -17.194 14.688 1.00 98.06 439 LEU A N 1
ATOM 3452 C CA . LEU A 1 439 ? -14.920 -16.613 13.399 1.00 98.06 439 LEU A CA 1
ATOM 3453 C C . LEU A 1 439 ? -13.729 -16.691 12.444 1.00 98.06 439 LEU A C 1
ATOM 3455 O O . LEU A 1 439 ? -12.587 -16.438 12.822 1.00 98.06 439 LEU A O 1
ATOM 3459 N N . THR A 1 440 ? -14.023 -16.977 11.179 1.00 97.88 440 THR A N 1
ATOM 3460 C CA . THR A 1 440 ? -13.096 -16.822 10.045 1.00 97.88 440 THR A CA 1
ATOM 3461 C C . THR A 1 440 ? -13.452 -15.617 9.177 1.00 97.88 440 THR A C 1
ATOM 3463 O O . THR A 1 440 ? -12.725 -15.279 8.244 1.00 97.88 440 THR A O 1
ATOM 3466 N N . ARG A 1 441 ? -14.589 -14.971 9.459 1.00 98.19 441 ARG A N 1
ATOM 3467 C CA . ARG A 1 441 ? -15.112 -13.812 8.736 1.00 98.19 441 ARG A CA 1
ATOM 3468 C C . ARG A 1 441 ? -15.874 -12.892 9.683 1.00 98.19 441 ARG A C 1
ATOM 3470 O O . ARG A 1 441 ? -16.537 -13.373 10.601 1.00 98.19 441 ARG A O 1
ATOM 3477 N N . ILE A 1 442 ? -15.821 -11.592 9.421 1.00 98.12 442 ILE A N 1
ATOM 3478 C CA . ILE A 1 442 ? -16.658 -10.576 10.065 1.00 98.12 442 ILE A CA 1
ATOM 3479 C C . ILE A 1 442 ? -17.562 -9.991 8.984 1.00 98.12 442 ILE A C 1
ATOM 3481 O O . ILE A 1 442 ? -17.062 -9.487 7.981 1.00 98.12 442 ILE A O 1
ATOM 3485 N N . ASN A 1 443 ? -18.875 -10.062 9.194 1.00 97.56 443 ASN A N 1
ATOM 3486 C CA . ASN A 1 443 ? -19.877 -9.490 8.299 1.00 97.56 443 ASN A CA 1
ATOM 3487 C C . ASN A 1 443 ? -20.696 -8.454 9.058 1.00 97.56 443 ASN A C 1
ATOM 3489 O O . ASN A 1 443 ? -21.166 -8.728 10.165 1.00 97.56 443 ASN A O 1
ATOM 3493 N N . PHE A 1 444 ? -20.875 -7.281 8.466 1.00 96.31 444 PHE A N 1
ATOM 3494 C CA . PHE A 1 444 ? -21.705 -6.219 9.023 1.00 96.31 444 PHE A CA 1
ATOM 3495 C C . PHE A 1 444 ? -22.216 -5.311 7.906 1.00 96.31 444 PHE A C 1
ATOM 3497 O O . PHE A 1 444 ? -21.675 -5.307 6.803 1.00 96.31 444 PHE A O 1
ATOM 3504 N N . ASP A 1 445 ? -23.272 -4.555 8.187 1.00 96.50 445 ASP A N 1
ATOM 3505 C CA . ASP A 1 445 ? -23.807 -3.565 7.258 1.00 96.50 445 ASP A CA 1
ATOM 3506 C C . ASP A 1 445 ? -23.361 -2.170 7.701 1.00 96.50 445 ASP A C 1
ATOM 3508 O O . ASP A 1 445 ? -23.638 -1.750 8.829 1.00 96.50 445 ASP A O 1
ATOM 3512 N N . ALA A 1 446 ? -22.611 -1.479 6.846 1.00 95.31 446 ALA A N 1
ATOM 3513 C CA . ALA A 1 446 ? -22.098 -0.152 7.143 1.00 95.31 446 ALA A CA 1
ATOM 3514 C C . ALA A 1 446 ? -23.139 0.903 6.767 1.00 95.31 446 ALA A C 1
ATOM 3516 O O . ALA A 1 446 ? -23.428 1.118 5.590 1.00 95.31 446 ALA A O 1
ATOM 3517 N N . ALA A 1 447 ? -23.686 1.594 7.763 1.00 91.56 447 ALA A N 1
ATOM 3518 C CA . ALA A 1 447 ? -24.786 2.524 7.537 1.00 91.56 447 ALA A CA 1
ATOM 3519 C C . ALA A 1 447 ? -24.366 3.774 6.745 1.00 91.56 447 ALA A C 1
ATOM 3521 O O . ALA A 1 447 ? -25.152 4.282 5.942 1.00 91.56 447 ALA A O 1
ATOM 3522 N N . ARG A 1 448 ? -23.165 4.318 6.999 1.00 94.56 448 ARG A N 1
ATOM 3523 C CA . ARG A 1 448 ? -22.748 5.625 6.466 1.00 94.56 448 ARG A CA 1
ATOM 3524 C C . ARG A 1 448 ? -21.254 5.691 6.152 1.00 94.56 448 ARG A C 1
ATOM 3526 O O . ARG A 1 448 ? -20.426 5.079 6.819 1.00 94.56 448 ARG A O 1
ATOM 3533 N N . VAL A 1 449 ? -20.916 6.507 5.155 1.00 97.31 449 VAL A N 1
ATOM 3534 C CA . VAL A 1 449 ? -19.532 6.876 4.813 1.00 97.31 449 VAL A CA 1
ATOM 3535 C C . VAL A 1 449 ? -18.918 7.707 5.937 1.00 97.31 449 VAL A C 1
ATOM 3537 O O . VAL A 1 449 ? -19.548 8.656 6.395 1.00 97.31 449 VAL A O 1
ATOM 3540 N N . GLY A 1 450 ? -17.701 7.379 6.362 1.00 96.62 450 GLY A N 1
ATOM 3541 C CA . GLY A 1 450 ? -16.980 8.050 7.448 1.00 96.62 450 GLY A CA 1
ATOM 3542 C C . GLY A 1 450 ? -17.068 7.347 8.802 1.00 96.62 450 GLY A C 1
ATOM 3543 O O . GLY A 1 450 ? -16.331 7.709 9.716 1.00 96.62 450 GLY A O 1
ATOM 3544 N N . ASP A 1 451 ? -17.917 6.328 8.942 1.00 95.88 451 ASP A N 1
ATOM 3545 C CA . ASP A 1 451 ? -17.929 5.506 10.151 1.00 95.88 451 ASP A CA 1
ATOM 3546 C C . ASP A 1 451 ? -16.638 4.663 10.209 1.00 95.88 451 ASP A C 1
ATOM 3548 O O . ASP A 1 451 ? -16.107 4.242 9.180 1.00 95.88 451 ASP A O 1
ATOM 3552 N N . THR A 1 452 ? -16.111 4.418 11.410 1.00 97.44 452 THR A N 1
ATOM 3553 C CA . THR A 1 452 ? -14.932 3.559 11.601 1.00 97.44 452 THR A CA 1
ATOM 3554 C C . THR A 1 452 ? -15.278 2.388 12.497 1.00 97.44 452 THR A C 1
ATOM 3556 O O . THR A 1 452 ? -15.789 2.579 13.601 1.00 97.44 452 THR A O 1
ATOM 3559 N N . HIS A 1 453 ? -14.921 1.188 12.052 1.00 97.50 453 HIS A N 1
ATOM 3560 C CA . HIS A 1 453 ? -15.021 -0.041 12.825 1.00 97.50 453 HIS A CA 1
ATOM 3561 C C . HIS A 1 453 ? -13.627 -0.555 13.158 1.00 97.50 453 HIS A C 1
ATOM 3563 O O . HIS A 1 453 ? -12.760 -0.635 12.285 1.00 97.50 453 HIS A O 1
ATOM 3569 N N . ILE A 1 454 ? -13.417 -0.914 14.424 1.00 97.81 454 ILE A N 1
ATOM 3570 C CA . ILE A 1 454 ? -12.182 -1.545 14.879 1.00 97.81 454 ILE A CA 1
ATOM 3571 C C . ILE A 1 454 ? -12.549 -2.803 15.656 1.00 97.81 454 ILE A C 1
ATOM 3573 O O . ILE A 1 454 ? -13.300 -2.757 16.633 1.00 97.81 454 ILE A O 1
ATOM 3577 N N . PHE A 1 455 ? -11.996 -3.922 15.211 1.00 97.81 455 PHE A N 1
ATOM 3578 C CA . PHE A 1 455 ? -12.208 -5.228 15.806 1.00 97.81 455 PHE A CA 1
ATOM 3579 C C . PHE A 1 455 ? -10.910 -5.740 16.418 1.00 97.81 455 PHE A C 1
ATOM 3581 O O . PHE A 1 455 ? -9.866 -5.743 15.764 1.00 97.81 455 PHE A O 1
ATOM 3588 N N . GLU A 1 456 ? -10.984 -6.204 17.659 1.00 97.06 456 GLU A N 1
ATOM 3589 C CA . GLU A 1 456 ? -9.935 -6.991 18.290 1.00 97.06 456 GLU A CA 1
ATOM 3590 C C . GLU A 1 456 ? -10.095 -8.468 17.904 1.00 97.06 456 GLU A C 1
ATOM 3592 O O . GLU A 1 456 ? -11.181 -9.043 18.009 1.00 97.06 456 GLU A O 1
ATOM 3597 N N . LEU A 1 457 ? -8.994 -9.077 17.473 1.00 96.19 457 LEU A N 1
ATOM 3598 C CA . LEU A 1 457 ? -8.853 -10.481 17.120 1.00 96.19 457 LEU A CA 1
ATOM 3599 C C . LEU A 1 457 ? -8.185 -11.233 18.272 1.00 96.19 457 LEU A C 1
ATOM 3601 O O . LEU A 1 457 ? -6.973 -11.150 18.470 1.00 96.19 457 LEU A O 1
ATOM 3605 N N . ILE A 1 458 ? -8.959 -12.001 19.024 1.00 94.62 458 ILE A N 1
ATOM 3606 C CA . ILE A 1 458 ? -8.466 -12.821 20.128 1.00 94.62 458 ILE A CA 1
ATOM 3607 C C . ILE A 1 458 ? -8.161 -14.214 19.562 1.00 94.62 458 ILE A C 1
ATOM 3609 O O . ILE A 1 458 ? -9.081 -14.904 19.113 1.00 94.62 458 ILE A O 1
ATOM 3613 N N . PRO A 1 459 ? -6.885 -14.643 19.519 1.00 88.19 459 PRO A N 1
ATOM 3614 C CA . PRO A 1 459 ? -6.544 -15.963 19.011 1.00 88.19 459 PRO A CA 1
ATOM 3615 C C . PRO A 1 459 ? -7.199 -17.042 19.868 1.00 88.19 459 PRO A C 1
ATOM 3617 O O . PRO A 1 459 ? -7.112 -17.004 21.097 1.00 88.19 459 PRO A O 1
ATOM 3620 N N . ASN A 1 460 ? -7.797 -18.038 19.222 1.00 78.94 460 ASN A N 1
ATOM 3621 C CA . ASN A 1 460 ? -8.214 -19.239 19.925 1.00 78.94 460 ASN A CA 1
ATOM 3622 C C . ASN A 1 460 ? -6.958 -20.018 20.306 1.00 78.94 460 ASN A C 1
ATOM 3624 O O . ASN A 1 460 ? -6.327 -20.628 19.442 1.00 78.94 460 ASN A O 1
ATOM 3628 N N . SER A 1 461 ? -6.578 -19.997 21.585 1.00 56.16 461 SER A N 1
ATOM 3629 C CA . SER A 1 461 ? -5.590 -20.949 22.086 1.00 56.16 461 SER A CA 1
ATOM 3630 C C . SER A 1 461 ? -6.060 -22.356 21.704 1.00 56.16 461 SER A C 1
ATOM 3632 O O . SER A 1 461 ? -7.245 -22.663 21.901 1.00 56.16 461 SER A O 1
ATOM 3634 N N . PRO A 1 462 ? -5.189 -23.233 21.172 1.00 46.28 462 PRO A N 1
ATOM 3635 C CA . PRO A 1 462 ? -5.514 -24.647 21.143 1.00 46.28 462 PRO A CA 1
ATOM 3636 C C . PRO A 1 462 ? -5.879 -25.019 22.578 1.00 46.28 462 PRO A C 1
ATOM 3638 O O . PRO A 1 462 ? -5.115 -24.717 23.496 1.00 46.28 462 PRO A O 1
ATOM 3641 N N . LYS A 1 463 ? -7.061 -25.608 22.799 1.00 40.09 463 LYS A N 1
ATOM 3642 C CA . LYS A 1 463 ? -7.325 -26.268 24.077 1.00 40.09 463 LYS A CA 1
ATOM 3643 C C . LYS A 1 463 ? -6.180 -27.255 24.249 1.00 40.09 463 LYS A C 1
ATOM 3645 O O . LYS A 1 463 ? -6.093 -28.195 23.460 1.00 40.09 463 LYS A O 1
ATOM 3650 N N . GLU A 1 464 ? -5.292 -27.012 25.210 1.00 36.03 464 GLU A N 1
ATOM 3651 C CA . GLU A 1 464 ? -4.369 -28.042 25.659 1.00 36.03 464 GLU A CA 1
ATOM 3652 C C . GLU A 1 464 ? -5.230 -29.275 25.908 1.00 36.03 464 GLU A C 1
ATOM 3654 O O . GLU A 1 464 ? -6.208 -29.233 26.662 1.00 36.03 464 GLU A O 1
ATOM 3659 N N . SER A 1 465 ? -4.946 -30.345 25.170 1.00 33.62 465 SER A N 1
ATOM 3660 C CA . SER A 1 465 ? -5.493 -31.646 25.489 1.00 33.62 465 SER A CA 1
ATOM 3661 C C . SER A 1 465 ? -5.096 -31.901 26.933 1.00 33.62 465 SER A C 1
ATOM 3663 O O . SER A 1 465 ? -3.913 -32.088 27.217 1.00 33.62 465 SER A O 1
ATOM 3665 N N . ILE A 1 466 ? -6.072 -31.855 27.836 1.00 36.44 466 ILE A N 1
ATOM 3666 C CA . ILE A 1 466 ? -5.935 -32.402 29.175 1.00 36.44 466 ILE A CA 1
ATOM 3667 C C . ILE A 1 466 ? -5.646 -33.882 28.936 1.00 36.44 466 ILE A C 1
ATOM 3669 O O . ILE A 1 466 ? -6.551 -34.677 28.687 1.00 36.44 466 ILE A O 1
ATOM 3673 N N . VAL A 1 467 ? -4.361 -34.228 28.884 1.00 37.28 467 VAL A N 1
ATOM 3674 C CA . VAL A 1 467 ? -3.923 -35.606 29.016 1.00 37.28 467 VAL A CA 1
ATOM 3675 C C . VAL A 1 467 ? -4.213 -35.923 30.466 1.00 37.28 467 VAL A C 1
ATOM 3677 O O . VAL A 1 467 ? -3.492 -35.509 31.370 1.00 37.28 467 VAL A O 1
ATOM 3680 N N . ASP A 1 468 ? -5.355 -36.565 30.664 1.00 36.25 468 ASP A N 1
ATOM 3681 C CA . ASP A 1 468 ? -5.803 -37.088 31.936 1.00 36.25 468 ASP A CA 1
ATOM 3682 C C . ASP A 1 468 ? -4.750 -38.107 32.394 1.00 36.25 468 ASP A C 1
ATOM 3684 O O . ASP A 1 468 ? -4.724 -39.257 31.950 1.00 36.25 468 ASP A O 1
ATOM 3688 N N . SER A 1 469 ? -3.792 -37.665 33.210 1.00 37.53 469 SER A N 1
ATOM 3689 C CA . SER A 1 469 ? -2.755 -38.521 33.777 1.00 37.53 469 SER A CA 1
ATOM 3690 C C . SER A 1 469 ? -3.349 -39.339 34.922 1.00 37.53 469 SER A C 1
ATOM 3692 O O . SER A 1 469 ? -2.974 -39.190 36.083 1.00 37.53 469 SER A O 1
ATOM 3694 N N . ASN A 1 470 ? -4.288 -40.219 34.582 1.00 39.91 470 ASN A N 1
ATOM 3695 C CA . ASN A 1 470 ? -4.732 -41.323 35.418 1.00 39.91 470 ASN A CA 1
ATOM 3696 C C . ASN A 1 470 ? -3.945 -42.581 35.038 1.00 39.91 470 ASN A C 1
ATOM 3698 O O . ASN A 1 470 ? -4.475 -43.525 34.456 1.00 39.91 470 ASN A O 1
ATOM 3702 N N . HIS A 1 471 ? -2.668 -42.618 35.415 1.00 37.72 471 HIS A N 1
ATOM 3703 C CA . HIS A 1 471 ? -1.951 -43.880 35.583 1.00 37.72 471 HIS A CA 1
ATOM 3704 C C . HIS A 1 471 ? -1.380 -43.981 36.996 1.00 37.72 471 HIS A C 1
ATOM 3706 O O . HIS A 1 471 ? -0.248 -43.624 37.297 1.00 37.72 471 HIS A O 1
ATOM 3712 N N . THR A 1 472 ? -2.275 -44.447 37.867 1.00 36.97 472 THR A N 1
ATOM 3713 C CA . THR A 1 472 ? -2.062 -45.483 38.882 1.00 36.97 472 THR A CA 1
ATOM 3714 C C . THR A 1 472 ? -0.625 -45.960 39.094 1.00 36.97 472 THR A C 1
ATOM 3716 O O . THR A 1 472 ? -0.072 -46.702 38.285 1.00 36.97 472 THR A O 1
ATOM 3719 N N . ASN A 1 473 ? -0.132 -45.674 40.301 1.00 37.72 473 ASN A N 1
ATOM 3720 C CA . ASN A 1 473 ? 0.725 -46.564 41.078 1.00 37.72 473 ASN A CA 1
ATOM 3721 C C . ASN A 1 473 ? 0.293 -48.031 40.932 1.00 37.72 473 ASN A C 1
ATOM 3723 O O . ASN A 1 473 ? -0.862 -48.349 41.229 1.00 37.72 473 ASN A O 1
ATOM 3727 N N . ARG A 1 474 ? 1.237 -48.919 40.604 1.00 37.69 474 ARG A N 1
ATOM 3728 C CA . ARG A 1 474 ? 1.315 -50.289 41.136 1.00 37.69 474 ARG A CA 1
ATOM 3729 C C . ARG A 1 474 ? 2.699 -50.895 40.859 1.00 37.69 474 ARG A C 1
ATOM 3731 O O . ARG A 1 474 ? 2.983 -51.229 39.719 1.00 37.69 474 ARG A O 1
ATOM 3738 N N . LEU A 1 475 ? 3.435 -51.029 41.971 1.00 35.03 475 LEU A N 1
ATOM 3739 C CA . LEU A 1 475 ? 4.513 -51.969 42.334 1.00 35.03 475 LEU A CA 1
ATOM 3740 C C . LEU A 1 475 ? 5.764 -52.059 41.454 1.00 35.03 475 LEU A C 1
ATOM 3742 O O . LEU A 1 475 ? 5.672 -52.566 40.319 1.00 35.03 475 LEU A O 1
#